Protein AF-L0AUZ6-F1 (afdb_monomer)

Structure (mmCIF, N/CA/C/O backbone):
data_AF-L0AUZ6-F1
#
_entry.id   AF-L0AUZ6-F1
#
loop_
_atom_site.group_PDB
_atom_site.id
_atom_site.type_symbol
_atom_site.label_atom_id
_atom_site.label_alt_id
_atom_site.label_comp_id
_atom_site.label_asym_id
_atom_site.label_entity_id
_atom_site.label_seq_id
_atom_site.pdbx_PDB_ins_code
_atom_site.Cartn_x
_atom_site.Cartn_y
_atom_site.Cartn_z
_atom_site.occupancy
_atom_site.B_iso_or_equiv
_atom_site.auth_seq_id
_atom_site.auth_comp_id
_atom_site.auth_asym_id
_atom_site.auth_atom_id
_atom_site.pdbx_PDB_model_num
ATOM 1 N N . MET A 1 1 ? -31.190 13.532 -18.604 1.00 46.19 1 MET A N 1
ATOM 2 C CA . MET A 1 1 ? -29.953 13.326 -17.826 1.00 46.19 1 MET A CA 1
ATOM 3 C C . MET A 1 1 ? -28.799 13.803 -18.695 1.00 46.19 1 MET A C 1
ATOM 5 O O . MET A 1 1 ? -28.678 13.284 -19.802 1.00 46.19 1 MET A O 1
ATOM 9 N N . PRO A 1 2 ? -28.061 14.855 -18.310 1.00 49.59 2 PRO A N 1
ATOM 10 C CA . PRO A 1 2 ? -26.958 15.376 -19.112 1.00 49.59 2 PRO A CA 1
ATOM 11 C C . PRO A 1 2 ? -25.905 14.284 -19.338 1.00 49.59 2 PRO A C 1
ATOM 13 O O . PRO A 1 2 ? -25.498 13.609 -18.396 1.00 49.59 2 PRO A O 1
ATOM 16 N N . LEU A 1 3 ? -25.447 14.114 -20.580 1.00 41.47 3 LEU A N 1
ATOM 17 C CA . LEU A 1 3 ? -24.381 13.165 -20.944 1.00 41.47 3 LEU A CA 1
ATOM 18 C C . LEU A 1 3 ? -23.088 13.377 -20.136 1.00 41.47 3 LEU A C 1
ATOM 20 O O . LEU A 1 3 ? -22.303 12.447 -19.981 1.00 41.47 3 LEU A O 1
ATOM 24 N N . ASP A 1 4 ? -22.887 14.577 -19.595 1.00 50.59 4 ASP A N 1
ATOM 25 C CA . ASP A 1 4 ? -21.736 14.920 -18.762 1.00 50.59 4 ASP A CA 1
ATOM 26 C C . ASP A 1 4 ? -21.817 14.336 -17.340 1.00 50.59 4 ASP A C 1
ATOM 28 O O . ASP A 1 4 ? -20.781 14.095 -16.724 1.00 50.59 4 ASP A O 1
ATOM 32 N N . GLU A 1 5 ? -23.016 14.021 -16.834 1.00 41.66 5 GLU A N 1
ATOM 33 C CA . GLU A 1 5 ? -23.187 13.292 -15.565 1.00 41.66 5 GLU A CA 1
ATOM 34 C C . GLU A 1 5 ? -22.915 11.789 -15.725 1.00 41.66 5 GLU A C 1
ATOM 36 O O . GLU A 1 5 ? -22.382 11.171 -14.812 1.00 41.66 5 GLU A O 1
ATOM 41 N N . LEU A 1 6 ? -23.198 11.217 -16.903 1.00 40.34 6 LEU A N 1
ATOM 42 C CA . LEU A 1 6 ? -22.892 9.816 -17.241 1.00 40.34 6 LEU A CA 1
ATOM 43 C C . LEU A 1 6 ? -21.400 9.574 -17.534 1.00 40.34 6 LEU A C 1
ATOM 45 O O . LEU A 1 6 ? -20.929 8.446 -17.420 1.00 40.34 6 LEU A O 1
ATOM 49 N N . LYS A 1 7 ? -20.660 10.618 -17.938 1.00 40.38 7 LYS A N 1
ATOM 50 C CA . LYS A 1 7 ? -19.208 10.562 -18.202 1.00 40.38 7 LYS A CA 1
ATOM 51 C C . LYS A 1 7 ? -18.352 10.706 -16.952 1.00 40.38 7 LYS A C 1
ATOM 53 O O . LYS A 1 7 ? -17.181 10.330 -16.980 1.00 40.38 7 LYS A O 1
ATOM 58 N N . LYS A 1 8 ? -18.898 11.261 -15.869 1.00 36.69 8 LYS A N 1
ATOM 59 C CA . LYS A 1 8 ? -18.236 11.155 -14.573 1.00 36.69 8 LYS A CA 1
ATOM 60 C C . LYS A 1 8 ? -18.290 9.684 -14.193 1.00 36.69 8 LYS A C 1
ATOM 62 O O . LYS A 1 8 ? -19.377 9.136 -14.036 1.00 36.69 8 LYS A O 1
ATOM 67 N N . VAL A 1 9 ? -17.120 9.049 -14.075 1.00 35.44 9 VAL A N 1
ATOM 68 C CA . VAL A 1 9 ? -17.005 7.754 -13.394 1.00 35.44 9 VAL A CA 1
ATOM 69 C C . VAL A 1 9 ? -17.834 7.890 -12.119 1.00 35.44 9 VAL A C 1
ATOM 71 O O . VAL A 1 9 ? -17.637 8.887 -11.413 1.00 35.44 9 VAL A O 1
ATOM 74 N N . PRO A 1 10 ? -18.812 7.004 -11.862 1.00 37.72 10 PRO A N 1
ATOM 75 C CA . PRO A 1 10 ? -19.631 7.129 -10.674 1.00 37.72 10 PRO A CA 1
ATOM 76 C C . PRO A 1 10 ? -18.685 7.259 -9.483 1.00 37.72 10 PRO A C 1
ATOM 78 O O . PRO A 1 10 ? -17.883 6.363 -9.228 1.00 37.72 10 PRO A O 1
ATOM 81 N N . TYR A 1 11 ? -18.754 8.392 -8.781 1.00 38.06 11 TYR A N 1
ATOM 82 C CA . TYR A 1 11 ? -18.153 8.568 -7.461 1.00 38.06 11 TYR A CA 1
ATOM 83 C C . TYR A 1 11 ? -18.983 7.724 -6.481 1.00 38.06 11 TYR A C 1
ATOM 85 O O . TYR A 1 11 ? -19.717 8.217 -5.632 1.00 38.06 11 TYR A O 1
ATOM 93 N N . GLY A 1 12 ? -18.947 6.414 -6.684 1.00 40.16 12 GLY A N 1
ATOM 94 C CA . GLY A 1 12 ? -19.272 5.408 -5.701 1.00 40.16 12 GLY A CA 1
ATOM 95 C C . GLY A 1 12 ? -17.961 4.700 -5.432 1.00 40.16 12 GLY A C 1
ATOM 96 O O . GLY A 1 12 ? -17.348 4.182 -6.362 1.00 40.16 12 GLY A O 1
ATOM 97 N N . GLU A 1 13 ? -17.503 4.723 -4.183 1.00 49.09 13 GLU A N 1
ATOM 98 C CA . GLU A 1 13 ? -16.415 3.860 -3.725 1.00 49.09 13 GLU A CA 1
ATOM 99 C C . GLU A 1 13 ? -16.693 2.436 -4.271 1.00 49.09 13 GLU A C 1
ATOM 101 O O . GLU A 1 13 ? -17.697 1.808 -3.932 1.00 49.09 13 GLU A O 1
ATOM 106 N N . LEU A 1 14 ? -15.869 1.944 -5.206 1.00 51.56 14 LEU A N 1
ATOM 107 C CA . LEU A 1 14 ? -15.940 0.559 -5.671 1.00 51.56 14 LEU A CA 1
ATOM 108 C C . LEU A 1 14 ? -15.477 -0.317 -4.506 1.00 51.56 14 LEU A C 1
ATOM 110 O O . LEU A 1 14 ? -14.291 -0.585 -4.338 1.00 51.56 14 LEU A O 1
ATOM 114 N N . TYR A 1 15 ? -16.426 -0.740 -3.676 1.00 59.97 15 TYR A N 1
ATOM 115 C CA . TYR A 1 15 ? -16.182 -1.545 -2.476 1.00 59.97 15 TYR A CA 1
ATOM 116 C C . TYR A 1 15 ? -15.802 -3.006 -2.771 1.00 59.97 15 TYR A C 1
ATOM 118 O O . TYR A 1 15 ? -15.496 -3.766 -1.857 1.00 59.97 15 TYR A O 1
ATOM 126 N N . ASN A 1 16 ? -15.808 -3.414 -4.043 1.00 70.75 16 ASN A N 1
ATOM 127 C CA . ASN A 1 16 ? -15.222 -4.673 -4.499 1.00 70.75 16 ASN A CA 1
ATOM 128 C C . ASN A 1 16 ? -13.811 -4.419 -5.045 1.00 70.75 16 ASN A C 1
ATOM 130 O O . ASN A 1 16 ? -13.563 -4.520 -6.246 1.00 70.75 16 ASN A O 1
ATOM 134 N N . ASN A 1 17 ? -12.906 -4.026 -4.153 1.00 82.25 17 ASN A N 1
ATOM 135 C CA . ASN A 1 17 ? -11.497 -3.811 -4.462 1.00 82.25 17 ASN A CA 1
ATOM 136 C C . ASN A 1 17 ? -10.613 -4.815 -3.703 1.00 82.25 17 ASN A C 1
ATOM 138 O O . ASN A 1 17 ? -11.076 -5.614 -2.877 1.00 82.25 17 ASN A O 1
ATOM 142 N N . LYS A 1 18 ? -9.318 -4.797 -4.019 1.00 87.56 18 LYS A N 1
ATOM 143 C CA . LYS A 1 18 ? -8.324 -5.697 -3.430 1.00 87.56 18 LYS A CA 1
ATOM 144 C C . LYS A 1 18 ? -8.247 -5.523 -1.911 1.00 87.56 18 LYS A C 1
ATOM 146 O O . LYS A 1 18 ? -8.109 -6.513 -1.195 1.00 87.56 18 LYS A O 1
ATOM 151 N N . GLU A 1 19 ? -8.381 -4.300 -1.419 1.00 90.88 19 GLU A N 1
ATOM 152 C CA . GLU A 1 19 ? -8.271 -3.925 -0.011 1.00 90.88 19 GLU A CA 1
ATOM 153 C C . GLU A 1 19 ? -9.470 -4.451 0.788 1.00 90.88 19 GLU A C 1
ATOM 155 O O . GLU A 1 19 ? -9.300 -5.018 1.867 1.00 90.88 19 GLU A O 1
ATOM 160 N N . SER A 1 20 ? -10.682 -4.345 0.246 1.00 91.75 20 SER A N 1
ATOM 161 C CA . SER A 1 20 ? -11.901 -4.891 0.845 1.00 91.75 20 SER A CA 1
ATOM 162 C C . SER A 1 20 ? -11.878 -6.421 0.857 1.00 91.75 20 SER A C 1
ATOM 164 O O . SER A 1 20 ? -12.250 -7.033 1.859 1.00 91.75 20 SER A O 1
ATOM 166 N N . LYS A 1 21 ? -11.359 -7.058 -0.203 1.00 91.31 21 LYS A N 1
ATOM 167 C CA . LYS A 1 21 ? -11.143 -8.514 -0.222 1.00 91.31 21 LYS A CA 1
ATOM 168 C C . LYS A 1 21 ? -10.153 -8.948 0.862 1.00 91.31 21 LYS A C 1
ATOM 170 O O . LYS A 1 21 ? -10.429 -9.890 1.597 1.00 91.31 21 LYS A O 1
ATOM 175 N N . GLN A 1 22 ? -9.029 -8.244 0.995 1.00 92.50 22 GLN A N 1
ATOM 176 C CA . GLN A 1 22 ? -8.033 -8.522 2.034 1.00 92.50 22 GLN A CA 1
ATOM 177 C C . GLN A 1 22 ? -8.595 -8.346 3.448 1.00 92.50 22 GLN A C 1
ATOM 179 O O . GLN A 1 22 ? -8.310 -9.174 4.307 1.00 92.50 22 GLN A O 1
ATOM 184 N N . LEU A 1 23 ? -9.402 -7.305 3.676 1.00 94.69 23 LEU A N 1
ATOM 185 C CA . LEU A 1 23 ? -10.089 -7.077 4.948 1.00 94.69 23 LEU A CA 1
ATOM 186 C C . LEU A 1 23 ? -10.970 -8.279 5.322 1.00 94.69 23 LEU A C 1
ATOM 188 O O . LEU A 1 23 ? -10.870 -8.804 6.427 1.00 94.69 23 LEU A O 1
ATOM 192 N N . VAL A 1 24 ? -11.809 -8.736 4.390 1.00 95.06 24 VAL A N 1
ATOM 193 C CA . VAL A 1 24 ? -12.710 -9.880 4.599 1.00 95.06 24 VAL A CA 1
ATOM 194 C C . VAL A 1 24 ? -11.934 -11.174 4.843 1.00 95.06 24 VAL A C 1
ATOM 196 O O . VAL A 1 24 ? -12.276 -11.931 5.751 1.00 95.06 24 VAL A O 1
ATOM 199 N N . GLU A 1 25 ? -10.891 -11.435 4.051 1.00 93.75 25 GLU A N 1
ATOM 200 C CA . GLU A 1 25 ? -10.019 -12.601 4.231 1.00 93.75 25 GLU A CA 1
ATOM 201 C C . GLU A 1 25 ? -9.366 -12.596 5.616 1.00 93.75 25 GLU A C 1
ATOM 203 O O . GLU A 1 25 ? -9.347 -13.627 6.288 1.00 93.75 25 GLU A O 1
ATOM 208 N N . TRP A 1 26 ? -8.883 -11.434 6.067 1.00 94.06 26 TRP A N 1
ATOM 209 C CA . TRP A 1 26 ? -8.291 -11.302 7.391 1.00 94.06 26 TRP A CA 1
ATOM 210 C C . TRP A 1 26 ? -9.326 -11.541 8.495 1.00 94.06 26 TRP A C 1
ATOM 212 O O . TRP A 1 26 ? -9.059 -12.329 9.399 1.00 94.06 26 TRP A O 1
ATOM 222 N N . ILE A 1 27 ? -10.521 -10.941 8.403 1.00 96.06 27 ILE A N 1
ATOM 223 C CA . ILE A 1 27 ? -11.597 -11.130 9.394 1.00 96.06 27 ILE A CA 1
ATOM 224 C C . ILE A 1 27 ? -11.970 -12.611 9.513 1.00 96.06 27 ILE A C 1
ATOM 226 O O . ILE A 1 27 ? -11.953 -13.151 10.614 1.00 96.06 27 ILE A O 1
ATOM 230 N N . ASN A 1 28 ? -12.240 -13.284 8.392 1.00 94.62 28 ASN A N 1
ATOM 231 C CA . ASN A 1 28 ? -12.635 -14.696 8.394 1.00 94.62 28 ASN A CA 1
ATOM 232 C C . ASN A 1 28 ? -11.529 -15.634 8.913 1.00 94.62 28 ASN A C 1
ATOM 234 O O . ASN A 1 28 ? -11.838 -16.725 9.387 1.00 94.62 28 ASN A O 1
ATOM 238 N N . GLY A 1 29 ? -10.258 -15.234 8.800 1.00 93.19 29 GLY A N 1
ATOM 239 C CA . GLY A 1 29 ? -9.118 -16.015 9.281 1.00 93.19 29 GLY A CA 1
ATOM 240 C C . GLY A 1 29 ? -8.721 -15.753 10.737 1.00 93.19 29 GLY A C 1
ATOM 241 O O . GLY A 1 29 ? -8.072 -16.608 11.332 1.00 93.19 29 GLY A O 1
ATOM 242 N N . ASN A 1 30 ? -9.080 -14.596 11.307 1.00 94.06 30 ASN A N 1
ATOM 243 C CA . ASN A 1 30 ? -8.544 -14.139 12.599 1.00 94.06 30 ASN A CA 1
ATOM 244 C C . ASN A 1 30 ? -9.609 -13.855 13.665 1.00 94.06 30 ASN A C 1
ATOM 246 O O . ASN A 1 30 ? -9.272 -13.827 14.848 1.00 94.06 30 ASN A O 1
ATOM 250 N N . LEU A 1 31 ? -10.866 -13.626 13.275 1.00 95.06 31 LEU A N 1
ATOM 251 C CA . LEU A 1 31 ? -11.964 -13.345 14.199 1.00 95.06 31 LEU A CA 1
ATOM 252 C C . LEU A 1 31 ? -12.908 -14.543 14.309 1.00 95.06 31 LEU A C 1
ATOM 254 O O . LEU A 1 31 ? -13.138 -15.282 13.349 1.00 95.06 31 LEU A O 1
ATOM 258 N N . ASN A 1 32 ? -13.496 -14.720 15.490 1.00 94.38 32 ASN A N 1
ATOM 259 C CA . ASN A 1 32 ? -14.510 -15.744 15.699 1.00 94.38 32 ASN A CA 1
ATOM 260 C C . ASN A 1 32 ? -15.824 -15.335 15.025 1.00 94.38 32 ASN A C 1
ATOM 262 O O . ASN A 1 32 ? -16.172 -14.154 14.926 1.00 94.38 32 ASN A O 1
ATOM 266 N N . GLN A 1 33 ? -16.607 -16.332 14.611 1.00 90.94 33 GLN A N 1
ATOM 267 C CA . GLN A 1 33 ? -17.958 -16.083 14.107 1.00 90.94 33 GLN A CA 1
ATOM 268 C C . GLN A 1 33 ? -18.801 -15.388 15.187 1.00 90.94 33 GLN A C 1
ATOM 270 O O . GLN A 1 33 ? -18.655 -15.661 16.378 1.00 90.94 33 GLN A O 1
ATOM 275 N N . ASN A 1 34 ? -19.708 -14.504 14.769 1.00 91.56 34 ASN A N 1
ATOM 276 C CA . ASN A 1 34 ? -20.585 -13.708 15.635 1.00 91.56 34 ASN A CA 1
ATOM 277 C C . ASN A 1 34 ? -19.907 -12.662 16.544 1.00 91.56 34 ASN A C 1
ATOM 279 O O . ASN A 1 34 ? -20.623 -11.978 17.289 1.00 91.56 34 ASN A O 1
ATOM 283 N N . GLU A 1 35 ? -18.584 -12.463 16.482 1.00 94.69 35 GLU A N 1
ATOM 284 C CA . GLU A 1 35 ? -17.968 -11.291 17.118 1.00 94.69 35 GLU A CA 1
ATOM 285 C C . GLU A 1 35 ? -18.546 -10.008 16.504 1.00 94.69 35 GLU A C 1
ATOM 287 O O . GLU A 1 35 ? -18.789 -9.940 15.295 1.00 94.69 35 GLU A O 1
ATOM 292 N N . ALA A 1 36 ? -18.832 -9.019 17.357 1.00 95.50 36 ALA A N 1
ATOM 293 C CA . ALA A 1 36 ? -19.353 -7.730 16.922 1.00 95.50 36 ALA A CA 1
ATOM 294 C C . ALA A 1 36 ? -18.220 -6.852 16.387 1.00 95.50 36 ALA A C 1
ATOM 296 O O . ALA A 1 36 ? -17.158 -6.767 17.006 1.00 95.50 36 ALA A O 1
ATOM 297 N N . ILE A 1 37 ? -18.481 -6.197 15.258 1.00 96.81 37 ILE A N 1
ATOM 298 C CA . ILE A 1 37 ? -17.562 -5.287 14.587 1.00 96.81 37 ILE A CA 1
ATOM 299 C C . ILE A 1 37 ? -18.261 -3.945 14.366 1.00 96.81 37 ILE A C 1
ATOM 301 O O . ILE A 1 37 ? -19.351 -3.871 13.785 1.00 96.81 37 ILE A O 1
ATOM 305 N N . LEU A 1 38 ? -17.616 -2.877 14.822 1.00 96.50 38 LEU A N 1
ATOM 306 C CA . LEU A 1 38 ? -18.019 -1.499 14.577 1.00 96.50 38 LEU A CA 1
ATOM 307 C C . LEU A 1 38 ? -17.277 -0.952 13.347 1.00 96.50 38 LEU A C 1
ATOM 309 O O . LEU A 1 38 ? -16.054 -1.016 13.287 1.00 96.50 38 LEU A O 1
ATOM 313 N N . SER A 1 39 ? -17.997 -0.415 12.360 1.00 95.12 39 SER A N 1
ATOM 314 C CA . SER A 1 39 ? -17.404 0.260 11.196 1.00 95.12 39 SER A CA 1
ATOM 315 C C . SER A 1 39 ? -18.414 1.175 10.504 1.00 95.12 39 SER A C 1
ATOM 317 O O . SER A 1 39 ? -19.586 1.189 10.879 1.00 95.12 39 SER A O 1
ATOM 319 N N . ASP A 1 40 ? -17.994 1.931 9.487 1.00 91.81 40 ASP A N 1
ATOM 320 C CA . ASP A 1 40 ? -18.909 2.785 8.721 1.00 91.81 40 ASP A CA 1
ATOM 321 C C . ASP A 1 40 ? -19.908 1.951 7.916 1.00 91.81 40 ASP A C 1
ATOM 323 O O . ASP A 1 40 ? -19.777 0.732 7.789 1.00 91.81 40 ASP A O 1
ATOM 327 N N . MET A 1 41 ? -20.970 2.585 7.417 1.00 88.00 41 MET A N 1
ATOM 328 C CA . MET A 1 41 ? -22.048 1.848 6.749 1.00 88.00 41 MET A CA 1
ATOM 329 C C . MET A 1 41 ? -21.566 1.040 5.536 1.00 88.00 41 MET A C 1
ATOM 331 O O . MET A 1 41 ? -21.966 -0.124 5.413 1.00 88.00 41 MET A O 1
ATOM 335 N N . PRO A 1 42 ? -20.710 1.582 4.651 1.00 89.31 42 PRO A N 1
ATOM 336 C CA . PRO A 1 42 ? -20.244 0.814 3.512 1.00 89.31 42 PRO A CA 1
ATOM 337 C C . PRO A 1 42 ? -19.352 -0.363 3.902 1.00 89.31 42 PRO A C 1
ATOM 339 O O . PRO A 1 42 ? -19.599 -1.482 3.453 1.00 89.31 42 PRO A O 1
ATOM 342 N N . THR A 1 43 ? -18.391 -0.165 4.808 1.00 92.19 43 THR A N 1
ATOM 343 C CA . THR A 1 43 ? -17.533 -1.263 5.279 1.00 92.19 43 THR A CA 1
ATOM 344 C C . THR A 1 43 ? -18.347 -2.307 6.037 1.00 92.19 43 THR A C 1
ATOM 346 O O . THR A 1 43 ? -18.176 -3.504 5.816 1.00 92.19 43 THR A O 1
ATOM 349 N N . SER A 1 44 ? -19.314 -1.880 6.854 1.00 92.62 44 SER A N 1
ATOM 350 C CA . SER A 1 44 ? -20.260 -2.784 7.520 1.00 92.62 44 SER A CA 1
ATOM 351 C C . SER A 1 44 ? -21.080 -3.594 6.515 1.00 92.62 44 SER A C 1
ATOM 353 O O . SER A 1 44 ? -21.345 -4.770 6.748 1.00 92.62 44 SER A O 1
ATOM 355 N N . SER A 1 45 ? -21.445 -3.015 5.369 1.00 89.38 45 SER A N 1
ATOM 356 C CA . SER A 1 45 ? -22.153 -3.743 4.308 1.00 89.38 45 SER A CA 1
ATOM 357 C C . SER A 1 45 ? -21.273 -4.829 3.685 1.00 89.38 45 SER A C 1
ATOM 359 O O . SER A 1 45 ? -21.732 -5.957 3.522 1.00 89.38 45 SER A O 1
ATOM 361 N N . ILE A 1 46 ? -19.995 -4.537 3.421 1.00 90.81 46 ILE A N 1
ATOM 362 C CA . ILE A 1 46 ? -19.018 -5.528 2.931 1.00 90.81 46 ILE A CA 1
ATOM 363 C C . ILE A 1 46 ? -18.863 -6.672 3.938 1.00 90.81 46 ILE A C 1
ATOM 365 O O . ILE A 1 46 ? -18.995 -7.841 3.577 1.00 90.81 46 ILE A O 1
ATOM 369 N N . ILE A 1 47 ? -18.626 -6.332 5.210 1.00 92.88 47 ILE A N 1
ATOM 370 C CA . ILE A 1 47 ? -18.437 -7.303 6.293 1.00 92.88 47 ILE A CA 1
ATOM 371 C C . ILE A 1 47 ? -19.680 -8.182 6.431 1.00 92.88 47 ILE A C 1
ATOM 373 O O . ILE A 1 47 ? -19.563 -9.405 6.479 1.00 92.88 47 ILE A O 1
ATOM 377 N N . ARG A 1 48 ? -20.877 -7.585 6.431 1.00 90.94 48 ARG A N 1
ATOM 378 C CA . ARG A 1 48 ? -22.140 -8.322 6.541 1.00 90.94 48 ARG A CA 1
ATOM 379 C C . ARG A 1 48 ? -22.372 -9.268 5.363 1.00 90.94 48 ARG A C 1
ATOM 381 O O . ARG A 1 48 ? -22.913 -10.349 5.563 1.00 90.94 48 ARG A O 1
ATOM 388 N N . CYS A 1 49 ? -21.994 -8.869 4.151 1.00 89.88 49 CYS A N 1
ATOM 389 C CA . CYS A 1 49 ? -22.174 -9.694 2.958 1.00 89.88 49 CYS A CA 1
ATOM 390 C C . CYS A 1 49 ? -21.183 -10.865 2.878 1.00 89.88 49 CYS A C 1
ATOM 392 O O . CYS A 1 49 ? -21.507 -11.880 2.267 1.00 89.88 49 CYS A O 1
ATOM 394 N N . ALA A 1 50 ? -19.986 -10.731 3.457 1.00 91.44 50 ALA A N 1
ATOM 395 C CA . ALA A 1 50 ? -18.876 -11.654 3.204 1.00 91.44 50 ALA A CA 1
ATOM 396 C C . ALA A 1 50 ? -18.330 -12.383 4.449 1.00 91.44 50 ALA A C 1
ATOM 398 O O . ALA A 1 50 ? -17.402 -13.189 4.338 1.00 91.44 50 ALA A O 1
ATOM 399 N N . THR A 1 51 ? -18.889 -12.118 5.631 1.00 93.06 51 THR A N 1
ATOM 400 C CA . THR A 1 51 ? -18.477 -12.732 6.903 1.00 93.06 51 THR A CA 1
ATOM 401 C C . THR A 1 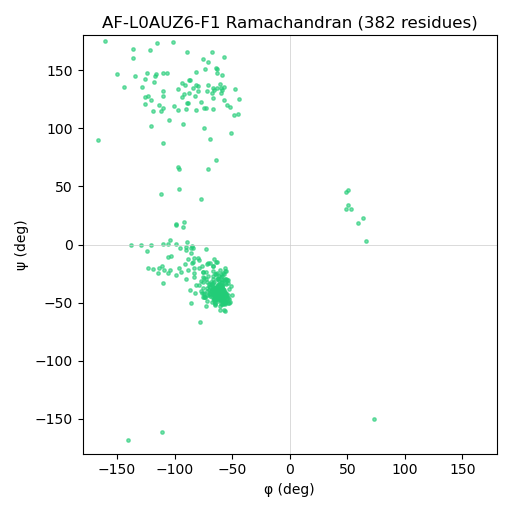51 ? -19.699 -13.157 7.723 1.00 93.06 51 THR A C 1
ATOM 403 O O . THR A 1 51 ? -20.831 -12.771 7.432 1.00 93.06 51 THR A O 1
ATOM 406 N N . ARG A 1 52 ? -19.474 -13.942 8.783 1.00 93.31 52 ARG A N 1
ATOM 407 C CA . ARG A 1 52 ? -20.506 -14.284 9.784 1.00 93.31 52 ARG A CA 1
ATOM 408 C C . ARG A 1 52 ? -20.409 -13.418 11.045 1.00 93.31 52 ARG A C 1
ATOM 410 O O . ARG A 1 52 ? -20.906 -13.796 12.105 1.00 93.31 52 ARG A O 1
ATOM 417 N N . ASN A 1 53 ? -19.714 -12.290 10.967 1.00 94.69 53 ASN A N 1
ATOM 418 C CA . ASN A 1 53 ? -19.561 -11.372 12.086 1.00 94.69 53 ASN A CA 1
ATOM 419 C C . ASN A 1 53 ? -20.789 -10.471 12.209 1.00 94.69 53 ASN A C 1
ATOM 421 O O . ASN A 1 53 ? -21.450 -10.134 11.224 1.00 94.69 53 ASN A O 1
ATOM 425 N N . ARG A 1 54 ? -21.112 -10.077 13.443 1.00 93.75 54 ARG A N 1
ATOM 426 C CA . ARG A 1 54 ? -22.213 -9.142 13.688 1.00 93.75 54 ARG A CA 1
ATOM 427 C C . ARG A 1 54 ? -21.714 -7.730 13.410 1.00 93.75 54 ARG A C 1
ATOM 429 O O . ARG A 1 54 ? -20.677 -7.339 13.930 1.00 93.75 54 ARG A O 1
ATOM 436 N N . VAL A 1 55 ? -22.461 -6.943 12.647 1.00 93.00 55 VAL A N 1
ATOM 437 C CA . VAL A 1 55 ? -22.140 -5.526 12.425 1.00 93.00 55 VAL A CA 1
ATOM 438 C C . VAL A 1 55 ? -22.942 -4.649 13.381 1.00 93.00 55 VAL A C 1
ATOM 440 O O . VAL A 1 55 ? -24.138 -4.863 13.574 1.00 93.00 55 VAL A O 1
ATOM 443 N N . VAL A 1 56 ? -22.282 -3.681 14.022 1.00 91.75 56 VAL A N 1
ATOM 444 C CA . VAL A 1 56 ? -22.939 -2.772 14.980 1.00 91.75 56 VAL A CA 1
ATOM 445 C C . VAL A 1 56 ? -23.793 -1.733 14.254 1.00 91.75 56 VAL A C 1
ATOM 447 O O . VAL A 1 56 ? -24.934 -1.467 14.658 1.00 91.75 56 VAL A O 1
ATOM 450 N N . ILE A 1 57 ? -23.231 -1.142 13.197 1.00 88.50 57 ILE A N 1
ATOM 451 C CA . ILE A 1 57 ? -23.892 -0.152 12.349 1.00 88.50 57 ILE A CA 1
ATOM 452 C C . ILE A 1 57 ? -24.593 -0.886 11.210 1.00 88.50 57 ILE A C 1
ATOM 454 O O . ILE A 1 57 ? -23.963 -1.528 10.371 1.00 88.50 57 ILE A O 1
ATOM 458 N N . ASN A 1 58 ? -25.919 -0.767 11.185 1.00 77.38 58 ASN A N 1
ATOM 459 C CA . ASN A 1 58 ? -26.734 -1.244 10.078 1.00 77.38 58 ASN A CA 1
ATOM 460 C C . ASN A 1 58 ? -26.835 -0.144 9.010 1.00 77.38 58 ASN A C 1
ATOM 462 O O . ASN A 1 58 ? -26.999 1.022 9.369 1.00 77.38 58 ASN A O 1
ATOM 466 N N . PRO A 1 59 ? -26.806 -0.484 7.712 1.00 64.06 59 PRO A N 1
ATOM 467 C CA . PRO A 1 59 ? -26.865 0.485 6.615 1.00 64.06 59 PRO A CA 1
ATOM 468 C C . PRO A 1 59 ? -28.285 1.043 6.364 1.00 64.06 59 PRO A C 1
ATOM 470 O O . PRO A 1 59 ? -28.693 1.213 5.220 1.00 64.06 59 PRO A O 1
ATOM 473 N N . GLN A 1 60 ? -29.067 1.303 7.416 1.00 67.31 60 GLN A N 1
ATOM 474 C CA . GLN A 1 60 ? -30.412 1.882 7.318 1.00 67.31 60 GLN A CA 1
ATOM 475 C C . GLN A 1 60 ? -30.417 3.298 7.902 1.00 67.31 60 GLN A C 1
ATOM 477 O O . GLN A 1 60 ? -30.193 3.488 9.094 1.00 67.31 60 GLN A O 1
ATOM 482 N N . TYR A 1 61 ? -30.667 4.292 7.046 1.00 62.16 61 TYR A N 1
ATOM 483 C CA . TYR A 1 61 ? -30.614 5.718 7.392 1.00 62.16 61 TYR A CA 1
ATOM 484 C C . TYR A 1 61 ? -31.890 6.257 8.056 1.00 62.16 61 TYR A C 1
ATOM 486 O O . TYR A 1 61 ? -31.887 7.390 8.533 1.00 62.16 61 TYR A O 1
ATOM 494 N N . GLU A 1 62 ? -32.994 5.516 8.058 1.00 63.66 62 GLU A N 1
ATOM 495 C CA . GLU A 1 62 ? -34.323 6.077 8.354 1.00 63.66 62 GLU A CA 1
ATOM 496 C C . GLU A 1 62 ? -34.630 6.182 9.855 1.00 63.66 62 GLU A C 1
ATOM 498 O O . GLU A 1 62 ? -35.378 7.067 10.261 1.00 63.66 62 GLU A O 1
ATOM 503 N N . ASP A 1 63 ? -33.992 5.363 10.691 1.00 75.94 63 ASP A N 1
ATOM 504 C CA . ASP A 1 63 ? -34.237 5.321 12.135 1.00 75.94 63 ASP A CA 1
ATOM 505 C C . ASP A 1 63 ? -33.294 6.259 12.918 1.00 75.94 63 ASP A C 1
ATOM 507 O O . ASP A 1 63 ? -32.070 6.236 12.748 1.00 75.94 63 ASP A O 1
ATOM 511 N N . TYR A 1 64 ? -33.867 7.094 13.791 1.00 73.50 64 TYR A N 1
ATOM 512 C CA . TYR A 1 64 ? -33.129 8.081 14.584 1.00 73.50 64 TYR A CA 1
ATOM 513 C C . TYR A 1 64 ? -32.152 7.452 15.588 1.00 73.50 64 TYR A C 1
ATOM 515 O O . TYR A 1 64 ? -31.023 7.929 15.731 1.00 73.50 64 TYR A O 1
ATOM 523 N N . ASP A 1 65 ? -32.548 6.377 16.267 1.00 74.25 65 ASP A N 1
ATOM 524 C CA . ASP A 1 65 ? -31.702 5.706 17.252 1.00 74.25 65 ASP A CA 1
ATOM 525 C C . ASP A 1 65 ? -30.564 4.939 16.574 1.00 74.25 65 ASP A C 1
ATOM 527 O O . ASP A 1 65 ? -29.442 4.903 17.089 1.00 74.25 65 ASP A O 1
ATOM 531 N N . ILE A 1 66 ? -30.790 4.412 15.368 1.00 76.19 66 ILE A N 1
ATOM 532 C CA . ILE A 1 66 ? -29.728 3.796 14.560 1.00 76.19 66 ILE A CA 1
ATOM 533 C C . ILE A 1 66 ? -28.687 4.842 14.126 1.00 76.19 66 ILE A C 1
ATOM 535 O O . ILE A 1 66 ? -27.487 4.549 14.154 1.00 76.19 66 ILE A O 1
ATOM 539 N N . ARG A 1 67 ? -29.096 6.086 13.821 1.00 80.00 67 ARG A N 1
ATOM 540 C CA . ARG A 1 67 ? -28.161 7.177 13.464 1.00 80.00 67 ARG A CA 1
ATOM 541 C C . ARG A 1 67 ? -27.186 7.531 14.586 1.00 80.00 67 ARG A C 1
ATOM 543 O O . ARG A 1 67 ? -26.070 7.956 14.282 1.00 80.00 67 ARG A O 1
ATOM 550 N N . LYS A 1 68 ? -27.553 7.335 15.861 1.00 84.94 68 LYS A N 1
ATOM 551 C CA . LYS A 1 68 ? -26.647 7.585 17.001 1.00 84.94 68 LYS A CA 1
ATOM 552 C C . LYS A 1 68 ? -25.372 6.750 16.906 1.00 84.94 68 LYS A C 1
ATOM 554 O O . LYS A 1 68 ? -24.296 7.257 17.202 1.00 84.94 68 LYS A O 1
ATOM 559 N N . LYS A 1 69 ? -25.465 5.516 16.400 1.00 88.00 69 LYS A N 1
ATOM 560 C CA . LYS A 1 69 ? -24.305 4.634 16.195 1.00 88.00 69 LYS A CA 1
ATOM 561 C C . LYS A 1 69 ? -23.334 5.205 15.167 1.00 88.00 69 LYS A C 1
ATOM 563 O O . LYS A 1 69 ? -22.127 5.199 15.380 1.00 88.00 69 LYS A O 1
ATOM 568 N N . THR A 1 70 ? -23.862 5.724 14.060 1.00 87.25 70 THR A N 1
ATOM 569 C CA . THR A 1 70 ? -23.056 6.371 13.017 1.00 87.25 70 THR A CA 1
ATOM 570 C C . THR A 1 70 ? -22.415 7.656 13.529 1.00 87.25 70 THR A C 1
ATOM 572 O O . THR A 1 70 ? -21.229 7.867 13.302 1.00 87.25 70 THR A O 1
ATOM 575 N N . ARG A 1 71 ? -23.166 8.484 14.267 1.00 87.12 71 ARG A N 1
ATOM 576 C CA . ARG A 1 71 ? -22.625 9.685 14.924 1.00 87.12 71 ARG A CA 1
ATOM 577 C C . ARG A 1 71 ? -21.509 9.339 15.909 1.00 87.12 71 ARG A C 1
ATOM 579 O O . ARG A 1 71 ? -20.476 9.994 15.900 1.00 87.12 71 ARG A O 1
ATOM 586 N N . PHE A 1 72 ? -21.686 8.282 16.697 1.00 90.94 72 PHE A N 1
ATOM 587 C CA . PHE A 1 72 ? -20.643 7.768 17.578 1.00 90.94 72 PHE A CA 1
ATOM 588 C C . PHE A 1 72 ? -19.396 7.343 16.793 1.00 90.94 72 PHE A C 1
ATOM 590 O O . PHE A 1 72 ? -18.298 7.747 17.133 1.00 90.94 72 PHE A O 1
ATOM 597 N N . LEU A 1 73 ? -19.539 6.596 15.694 1.00 91.44 73 LEU A N 1
ATOM 598 C CA . LEU A 1 73 ? -18.386 6.224 14.868 1.00 91.44 73 LEU A CA 1
ATOM 599 C C . LEU A 1 73 ? -17.647 7.448 14.305 1.00 91.44 73 LEU A C 1
ATOM 601 O O . LEU A 1 73 ? -16.423 7.435 14.210 1.00 91.44 73 LEU A O 1
ATOM 605 N N . TYR A 1 74 ? -18.366 8.506 13.927 1.00 89.44 74 TYR A N 1
ATOM 606 C CA . TYR A 1 74 ? -17.754 9.709 13.361 1.00 89.44 74 TYR A CA 1
ATOM 607 C C . TYR A 1 74 ? -16.816 10.430 14.329 1.00 89.44 74 TYR A C 1
ATOM 609 O O . TYR A 1 74 ? -15.965 11.188 13.863 1.00 89.44 74 TYR A O 1
ATOM 617 N N . THR A 1 75 ? -16.860 10.125 15.630 1.00 91.06 75 THR A N 1
ATOM 618 C CA . THR A 1 75 ? -15.852 10.631 16.568 1.00 91.06 75 THR A CA 1
ATOM 619 C C . THR A 1 75 ? -14.445 10.102 16.273 1.00 91.06 75 THR A C 1
ATOM 621 O O . THR A 1 75 ? -13.458 10.680 16.706 1.00 91.06 75 THR A O 1
ATOM 624 N N . LEU A 1 76 ? -14.290 9.050 15.460 1.00 91.31 76 LEU A N 1
ATOM 625 C CA . LEU A 1 76 ? -12.977 8.649 14.936 1.00 91.31 76 LEU A CA 1
ATOM 626 C C . LEU A 1 76 ? -12.268 9.783 14.176 1.00 91.31 76 LEU A C 1
ATOM 628 O O . LEU A 1 76 ? -11.037 9.821 14.149 1.00 91.31 76 LEU A O 1
ATOM 632 N N . GLY A 1 77 ? -13.038 10.685 13.559 1.00 88.31 77 GLY A N 1
ATOM 633 C CA . GLY A 1 77 ? -12.534 11.845 12.828 1.00 88.31 77 GLY A CA 1
ATOM 634 C C . GLY A 1 77 ? -12.353 13.111 13.669 1.00 88.31 77 GLY A C 1
ATOM 635 O O . GLY A 1 77 ? -11.866 14.105 13.133 1.00 88.31 77 GLY A O 1
ATOM 636 N N . ASP A 1 78 ? -12.737 13.104 14.948 1.00 87.12 78 ASP A N 1
ATOM 637 C CA . ASP A 1 78 ? -12.629 14.256 15.852 1.00 87.12 78 ASP A CA 1
ATOM 638 C C . ASP A 1 78 ? -11.569 14.036 16.948 1.00 87.12 78 ASP A C 1
ATOM 640 O O . ASP A 1 78 ? -10.683 13.205 16.783 1.00 87.12 78 ASP A O 1
ATOM 644 N N . TYR A 1 79 ? -11.604 14.803 18.043 1.00 86.38 79 TYR A N 1
ATOM 645 C CA . TYR A 1 79 ? -10.622 14.749 19.136 1.00 86.38 79 TYR A CA 1
ATOM 646 C C . TYR A 1 79 ? -11.069 13.917 20.354 1.00 86.38 79 TYR A C 1
ATOM 648 O O . TYR A 1 79 ? -10.489 14.046 21.441 1.00 86.38 79 TYR A O 1
ATOM 656 N N . ALA A 1 80 ? -12.086 13.064 20.204 1.00 87.62 80 ALA A N 1
ATOM 657 C CA . ALA A 1 80 ? -12.630 12.223 21.264 1.00 87.62 80 ALA A CA 1
ATOM 658 C C . ALA A 1 80 ? -11.568 11.317 21.890 1.00 87.62 80 ALA A C 1
ATOM 660 O O . ALA A 1 80 ? -10.752 10.710 21.201 1.00 87.62 80 ALA A O 1
ATOM 661 N N . ASP A 1 81 ? -11.584 11.246 23.217 1.00 86.69 81 ASP A N 1
ATOM 662 C CA . ASP A 1 81 ? -10.670 10.435 24.019 1.00 86.69 81 ASP A CA 1
ATOM 663 C C . ASP A 1 81 ? -10.795 8.941 23.669 1.00 86.69 81 ASP A C 1
ATOM 665 O O . ASP A 1 81 ? -11.904 8.422 23.518 1.00 86.69 81 ASP A O 1
ATOM 669 N N . ASP A 1 82 ? -9.659 8.259 23.500 1.00 88.88 82 ASP A N 1
ATOM 670 C CA . ASP A 1 82 ? -9.623 6.861 23.062 1.00 88.88 82 ASP A CA 1
ATOM 671 C C . ASP A 1 82 ? -10.177 5.920 24.136 1.00 88.88 82 ASP A C 1
ATOM 673 O O . ASP A 1 82 ? -10.955 5.020 23.816 1.00 88.88 82 ASP A O 1
ATOM 677 N N . LYS A 1 83 ? -9.866 6.168 25.415 1.00 89.31 83 LYS A N 1
ATOM 678 C CA . LYS A 1 83 ? -10.445 5.416 26.533 1.00 89.31 83 LYS A CA 1
ATOM 679 C C . LYS A 1 83 ? -11.969 5.542 26.547 1.00 89.31 83 LYS A C 1
ATOM 681 O O . LYS A 1 83 ? -12.639 4.511 26.559 1.00 89.31 83 LYS A O 1
ATOM 686 N N . TRP A 1 84 ? -12.505 6.764 26.489 1.00 90.25 84 TRP A N 1
ATOM 687 C CA . TRP A 1 84 ? -13.952 7.001 26.414 1.00 90.25 84 TRP A CA 1
ATOM 688 C C . TRP A 1 84 ? -14.583 6.274 25.221 1.00 90.25 84 TRP A C 1
ATOM 690 O O . TRP A 1 84 ? -15.569 5.559 25.389 1.00 90.25 84 TRP A O 1
ATOM 700 N N . PHE A 1 85 ? -13.993 6.398 24.029 1.00 92.88 85 PHE A N 1
ATOM 701 C CA . PHE A 1 85 ? -14.507 5.736 22.829 1.00 92.88 85 PHE A CA 1
ATOM 702 C C . PHE A 1 85 ? -14.554 4.211 23.004 1.00 92.88 85 PHE A C 1
ATOM 704 O O . PHE A 1 85 ? -15.555 3.571 22.685 1.00 92.88 85 PHE A O 1
ATOM 711 N N . GLY A 1 86 ? -13.497 3.613 23.554 1.00 93.31 86 GLY A N 1
ATOM 712 C CA . GLY A 1 86 ? -13.456 2.179 23.827 1.00 93.31 86 GLY A CA 1
ATOM 713 C C . GLY A 1 86 ? -14.462 1.721 24.885 1.00 93.31 86 GLY A C 1
ATOM 714 O O . GLY A 1 86 ? -15.136 0.707 24.689 1.00 93.31 86 GLY A O 1
ATOM 715 N N . GLU A 1 87 ? -14.616 2.481 25.973 1.00 92.81 87 GLU A N 1
ATOM 716 C CA . GLU A 1 87 ? -15.588 2.195 27.034 1.00 92.81 87 GLU A CA 1
ATOM 717 C C . GLU A 1 87 ? -17.024 2.238 26.502 1.00 92.81 87 GLU A C 1
ATOM 719 O O . GLU A 1 87 ? -17.774 1.282 26.698 1.00 92.81 87 GLU A O 1
ATOM 724 N N . GLU A 1 88 ? -17.394 3.284 25.762 1.00 92.12 88 GLU A N 1
ATOM 725 C CA . GLU A 1 88 ? -18.717 3.407 25.139 1.00 92.12 88 GLU A CA 1
ATOM 726 C C . GLU A 1 88 ? -18.965 2.287 24.121 1.00 92.12 88 GLU A C 1
ATOM 728 O O . GLU A 1 88 ? -20.027 1.651 24.127 1.00 92.12 88 GLU A O 1
ATOM 733 N N . MET A 1 89 ? -17.963 1.978 23.286 1.00 94.06 89 MET A N 1
ATOM 734 C CA . MET A 1 89 ? -18.040 0.887 22.314 1.00 94.06 89 MET A CA 1
ATOM 735 C C . MET A 1 89 ? -18.337 -0.455 22.993 1.00 94.06 89 MET A C 1
ATOM 737 O O . MET A 1 89 ? -19.210 -1.214 22.549 1.00 94.06 89 MET A O 1
ATOM 741 N N . TYR A 1 90 ? -17.641 -0.740 24.090 1.00 94.38 90 TYR A N 1
ATOM 742 C CA . TYR A 1 90 ? -17.802 -1.981 24.831 1.00 94.38 90 TYR A CA 1
ATOM 743 C C . TYR A 1 90 ? -19.109 -2.017 25.631 1.00 94.38 90 TYR A C 1
ATOM 745 O O . TYR A 1 90 ? -19.828 -3.018 25.597 1.00 94.38 90 TYR A O 1
ATOM 753 N N . GLN A 1 91 ? -19.450 -0.939 26.340 1.00 92.62 91 GLN A N 1
ATOM 754 C CA . GLN A 1 91 ? -20.593 -0.913 27.252 1.00 92.62 91 GLN A CA 1
ATOM 755 C C . GLN A 1 91 ? -21.929 -0.836 26.520 1.00 92.62 91 GLN A C 1
ATOM 757 O O . GLN A 1 91 ? -22.837 -1.602 26.856 1.00 92.62 91 GLN A O 1
ATOM 762 N N . ILE A 1 92 ? -22.043 0.026 25.508 1.00 90.06 92 ILE A N 1
ATOM 763 C CA . ILE A 1 92 ? -23.300 0.252 24.785 1.00 90.06 92 ILE A CA 1
ATOM 764 C C . ILE A 1 92 ? -23.467 -0.776 23.672 1.00 90.06 92 ILE A C 1
ATOM 766 O O . ILE A 1 92 ? -24.505 -1.432 23.577 1.00 90.06 92 ILE A O 1
ATOM 770 N N . TYR A 1 93 ? -22.443 -0.950 22.835 1.00 90.62 93 TYR A N 1
ATOM 771 C CA . TYR A 1 93 ? -22.567 -1.754 21.617 1.00 90.62 93 TYR A CA 1
ATOM 772 C C . TYR A 1 93 ? -22.104 -3.205 21.774 1.00 90.62 93 TYR A C 1
ATOM 774 O O . TYR A 1 93 ? -22.254 -3.987 20.833 1.00 90.62 93 TYR A O 1
ATOM 782 N N . LYS A 1 94 ? -21.585 -3.585 22.953 1.00 92.75 94 LYS A N 1
ATOM 783 C CA . LYS A 1 94 ? -21.071 -4.937 23.250 1.00 92.75 94 LYS A CA 1
ATOM 784 C C . LYS A 1 94 ? -20.089 -5.409 22.173 1.00 92.75 94 LYS A C 1
ATOM 786 O O . LYS A 1 94 ? -20.202 -6.516 21.641 1.00 92.75 94 LYS A O 1
ATOM 791 N N . CYS A 1 95 ? -19.166 -4.514 21.826 1.00 93.69 95 CYS A N 1
ATOM 792 C CA . CYS A 1 95 ? -18.235 -4.643 20.715 1.00 93.69 95 CYS A CA 1
ATOM 793 C C . CYS A 1 95 ? -16.804 -4.388 21.198 1.00 93.69 95 CYS A C 1
ATOM 795 O O . CYS A 1 95 ? -16.568 -3.451 21.955 1.00 93.69 95 CYS A O 1
ATOM 797 N N . GLU A 1 96 ? -15.854 -5.220 20.768 1.00 95.31 96 GLU A N 1
ATOM 798 C CA . GLU A 1 96 ? -14.423 -5.058 21.079 1.00 95.31 96 GLU A CA 1
ATOM 799 C C . GLU A 1 96 ? -13.602 -4.670 19.841 1.00 95.31 96 GLU A C 1
ATOM 801 O O . GLU A 1 96 ? -12.499 -4.152 19.989 1.00 95.31 96 GLU A O 1
ATOM 806 N N . TYR A 1 97 ? -14.126 -4.886 18.630 1.00 97.44 97 TYR A N 1
ATOM 807 C CA . TYR A 1 97 ? -13.406 -4.652 17.378 1.00 97.44 97 TYR A CA 1
ATOM 808 C C . TYR A 1 97 ? -13.973 -3.451 16.631 1.00 97.44 97 TYR A C 1
ATOM 810 O O . TYR A 1 97 ? -15.182 -3.360 16.407 1.00 97.44 97 TYR A O 1
ATOM 818 N N . VAL A 1 98 ? -13.092 -2.565 16.176 1.00 97.44 98 VAL A N 1
ATOM 819 C CA . VAL A 1 98 ? -13.450 -1.457 15.290 1.00 97.44 98 VAL A CA 1
ATOM 820 C C . VAL A 1 98 ? -12.616 -1.528 14.018 1.00 97.44 98 VAL A C 1
ATOM 822 O O . VAL A 1 98 ? -11.389 -1.618 14.065 1.00 97.44 98 VAL A O 1
ATOM 825 N N . VAL A 1 99 ? -13.292 -1.499 12.871 1.00 97.31 99 VAL A N 1
ATOM 826 C CA . VAL A 1 99 ? -12.663 -1.326 11.562 1.00 97.31 99 VAL A CA 1
ATOM 827 C C . VAL A 1 99 ? -12.775 0.148 11.212 1.00 97.31 99 VAL A C 1
ATOM 829 O O . VAL A 1 99 ? -13.883 0.665 11.048 1.00 97.31 99 VAL A O 1
ATOM 832 N N . VAL A 1 100 ? -11.630 0.815 11.108 1.00 95.94 100 VAL A N 1
ATOM 833 C CA . VAL A 1 100 ? -11.510 2.247 10.837 1.00 95.94 100 VAL A CA 1
ATOM 834 C C . VAL A 1 100 ? -11.079 2.436 9.384 1.00 95.94 100 VAL A C 1
ATOM 836 O O . VAL A 1 100 ? -9.919 2.179 9.051 1.00 95.94 100 VAL A O 1
ATOM 839 N N . PRO A 1 101 ? -11.977 2.891 8.495 1.00 94.06 101 PRO A N 1
ATOM 840 C CA . PRO A 1 101 ? -11.580 3.382 7.186 1.00 94.06 101 PRO A CA 1
ATOM 841 C C . PRO A 1 101 ? -10.621 4.566 7.319 1.00 94.06 101 PRO A C 1
ATOM 843 O O . PRO A 1 101 ? -10.918 5.544 8.009 1.00 94.06 101 PRO A O 1
ATOM 846 N N . LYS A 1 102 ? -9.494 4.515 6.608 1.00 92.38 102 LYS A N 1
ATOM 847 C CA . LYS A 1 102 ? -8.444 5.542 6.654 1.00 92.38 102 LYS A CA 1
ATOM 848 C C . LYS A 1 102 ? -8.954 6.941 6.308 1.00 92.38 102 LYS A C 1
ATOM 850 O O . LYS A 1 102 ? -8.424 7.915 6.828 1.00 92.38 102 LYS A O 1
ATOM 855 N N . LYS A 1 103 ? -10.043 7.060 5.537 1.00 89.25 103 LYS A N 1
ATOM 856 C CA . LYS A 1 103 ? -10.695 8.347 5.232 1.00 89.25 103 LYS A CA 1
ATOM 857 C C . LYS A 1 103 ? -11.074 9.166 6.472 1.00 89.25 103 LYS A C 1
ATOM 859 O O . LYS A 1 103 ? -11.009 10.387 6.410 1.00 89.25 103 LYS A O 1
ATOM 864 N N . PHE A 1 104 ? -11.394 8.535 7.609 1.00 89.12 104 PHE A N 1
ATOM 865 C CA . PHE A 1 104 ? -11.679 9.263 8.858 1.00 89.12 104 PHE A CA 1
ATOM 866 C C . PHE A 1 104 ? -10.454 9.988 9.422 1.00 89.12 104 PHE A C 1
ATOM 868 O O . PHE A 1 104 ? -10.577 11.014 10.081 1.00 89.12 104 PHE A O 1
ATOM 875 N N . CYS A 1 105 ? -9.270 9.474 9.123 1.00 87.62 105 CYS A N 1
ATOM 876 C CA . CYS A 1 105 ? -7.988 10.005 9.562 1.00 87.62 105 CYS A CA 1
ATOM 877 C C . CYS A 1 105 ? -7.498 11.126 8.625 1.00 87.62 105 CYS A C 1
ATOM 879 O O . CYS A 1 105 ? -6.617 11.894 8.993 1.00 87.62 105 CYS A O 1
ATOM 881 N N . LEU A 1 106 ? -8.091 11.229 7.426 1.00 86.88 106 LEU A N 1
ATOM 882 C CA . LEU A 1 106 ? -7.723 12.160 6.351 1.00 86.88 106 LEU A CA 1
ATOM 883 C C . LEU A 1 106 ? -8.668 13.351 6.210 1.00 86.88 106 LEU A C 1
ATOM 885 O O . LEU A 1 106 ? -8.508 14.153 5.295 1.00 86.88 106 LEU A O 1
ATOM 889 N N . ILE A 1 107 ? -9.663 13.476 7.090 1.00 83.25 107 ILE A N 1
ATOM 890 C CA . ILE A 1 107 ? -10.584 14.612 7.057 1.00 83.25 107 ILE A CA 1
ATOM 891 C C . ILE A 1 107 ? -9.737 15.896 7.166 1.00 83.25 107 ILE A C 1
ATOM 893 O O . ILE A 1 107 ? -8.962 16.003 8.120 1.00 83.25 107 ILE A O 1
ATOM 897 N N . PRO A 1 108 ? -9.831 16.857 6.230 1.00 76.12 108 PRO A N 1
ATOM 898 C CA . PRO A 1 108 ? -9.013 18.070 6.261 1.00 76.12 108 PRO A CA 1
ATOM 899 C C . PRO A 1 108 ? -9.183 18.852 7.567 1.00 76.12 108 PRO A C 1
ATOM 901 O O . PRO A 1 108 ? -10.176 18.676 8.271 1.00 76.12 108 PRO A O 1
ATOM 904 N N . ASN A 1 109 ? -8.254 19.747 7.902 1.00 72.19 109 ASN A N 1
ATOM 905 C CA . ASN A 1 109 ? -8.441 20.710 8.998 1.00 72.19 109 ASN A CA 1
ATOM 906 C C . ASN A 1 109 ? -8.943 22.067 8.474 1.00 72.19 109 ASN A C 1
ATOM 908 O O . ASN A 1 109 ? -8.375 23.109 8.781 1.00 72.19 109 ASN A O 1
ATOM 912 N N . ASP A 1 110 ? -9.969 22.035 7.623 1.00 75.00 110 ASP A N 1
ATOM 913 C CA . ASP A 1 110 ? -10.579 23.219 7.016 1.00 75.00 110 ASP A CA 1
ATOM 914 C C . ASP A 1 110 ? -11.981 23.439 7.596 1.00 75.00 110 ASP A C 1
ATOM 916 O O . ASP A 1 110 ? -12.870 22.603 7.442 1.00 75.00 110 ASP A O 1
ATOM 920 N N . GLU A 1 111 ? -12.208 24.564 8.272 1.00 67.62 111 GLU A N 1
ATOM 921 C CA . GLU A 1 111 ? -13.511 24.866 8.873 1.00 67.62 111 GLU A CA 1
ATOM 922 C C . GLU A 1 111 ? -14.633 25.084 7.847 1.00 67.62 111 GLU A C 1
ATOM 924 O O . GLU A 1 111 ? -15.817 25.009 8.193 1.00 67.62 111 GLU A O 1
ATOM 929 N N . THR A 1 112 ? -14.286 25.357 6.589 1.00 71.44 112 THR A N 1
ATOM 930 C CA . THR A 1 112 ? -15.259 25.522 5.506 1.00 71.44 112 THR A CA 1
ATOM 931 C C . THR A 1 112 ? -15.771 24.184 4.977 1.00 71.44 112 THR A C 1
ATOM 933 O O . THR A 1 112 ? -16.892 24.143 4.448 1.00 71.44 112 THR A O 1
ATOM 936 N N . ASP A 1 113 ? -15.022 23.103 5.215 1.00 79.25 113 ASP A N 1
ATOM 937 C CA . ASP A 1 113 ? -15.337 21.749 4.780 1.00 79.25 113 ASP A CA 1
AT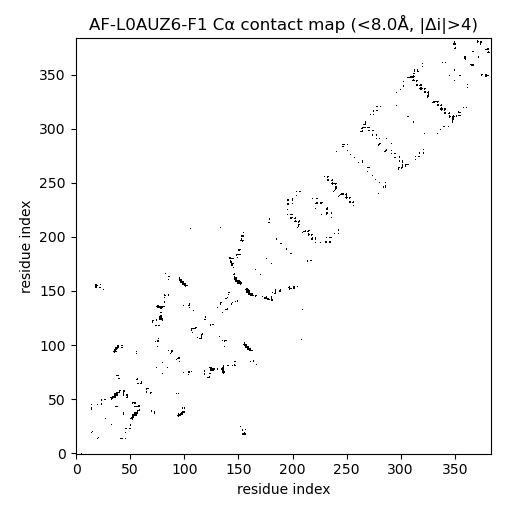OM 938 C C . ASP A 1 113 ? -16.635 21.222 5.417 1.00 79.25 113 ASP A C 1
ATOM 940 O O . ASP A 1 113 ? -16.902 21.362 6.617 1.00 79.25 113 ASP A O 1
ATOM 944 N N . ALA A 1 114 ? -17.477 20.607 4.586 1.00 76.19 114 ALA A N 1
ATOM 945 C CA . ALA A 1 114 ? -18.789 20.124 5.000 1.00 76.19 114 ALA A CA 1
ATOM 946 C C . ALA A 1 114 ? -18.699 18.985 6.030 1.00 76.19 114 ALA A C 1
ATOM 948 O O . ALA A 1 114 ? -19.560 18.891 6.908 1.00 76.19 114 ALA A O 1
ATOM 949 N N . ILE A 1 115 ? -17.656 18.149 5.959 1.00 77.62 115 ILE A N 1
ATOM 950 C CA . ILE A 1 115 ? -17.445 17.039 6.892 1.00 77.62 115 ILE A CA 1
ATOM 951 C C . ILE A 1 115 ? -17.040 17.594 8.256 1.00 77.62 115 ILE A C 1
ATOM 953 O O . ILE A 1 115 ? -17.611 17.182 9.263 1.00 77.62 115 ILE A O 1
ATOM 957 N N . ASN A 1 116 ? -16.152 18.591 8.314 1.00 76.75 116 ASN A N 1
ATOM 958 C CA . ASN A 1 116 ? -15.811 19.244 9.584 1.00 76.75 116 ASN A CA 1
ATOM 959 C C . ASN A 1 116 ? -17.004 19.940 10.238 1.00 76.75 116 ASN A C 1
ATOM 961 O O . ASN A 1 116 ? -17.163 19.866 11.456 1.00 76.75 116 ASN A O 1
ATOM 965 N N . LYS A 1 117 ? -17.874 20.589 9.456 1.00 79.06 117 LYS A N 1
ATOM 966 C CA . LYS A 1 117 ? -19.126 21.157 9.986 1.00 79.06 117 LYS A CA 1
ATOM 967 C C . LYS A 1 117 ? -20.027 20.073 10.572 1.00 79.06 117 LYS A C 1
ATOM 969 O O . LYS A 1 117 ? -20.592 20.266 11.647 1.00 79.06 117 LYS A O 1
ATOM 974 N N . LEU A 1 118 ? -20.119 18.925 9.901 1.00 78.81 118 LEU A N 1
ATOM 975 C CA . LEU A 1 118 ? -20.884 17.780 10.383 1.00 78.81 118 LEU A CA 1
ATOM 976 C C . LEU A 1 118 ? -20.293 17.202 11.678 1.00 78.81 118 LEU A C 1
ATOM 978 O O . LEU A 1 118 ? -21.048 16.955 12.616 1.00 78.81 118 LEU A O 1
ATOM 982 N N . LEU A 1 119 ? -18.967 17.065 11.768 1.00 80.31 119 LEU A N 1
ATOM 983 C CA . LEU A 1 119 ? -18.280 16.668 13.000 1.00 80.31 119 LEU A CA 1
ATOM 984 C C . LEU A 1 119 ? -18.542 17.665 14.135 1.00 80.31 119 LEU A C 1
ATOM 986 O O . LEU A 1 119 ? -18.933 17.261 15.218 1.00 80.31 119 LEU A O 1
ATOM 990 N N . LYS A 1 120 ? -18.433 18.975 13.887 1.00 78.00 120 LYS A N 1
ATOM 991 C CA . LYS A 1 120 ? -18.727 20.008 14.899 1.00 78.00 120 LYS A CA 1
ATOM 992 C C . LYS A 1 120 ? -20.181 19.984 15.387 1.00 78.00 120 LYS A C 1
ATOM 994 O O . LYS A 1 120 ? -20.446 20.401 16.507 1.00 78.00 120 LYS A O 1
ATOM 999 N N . SER A 1 121 ? -21.115 19.515 14.558 1.00 77.94 121 SER A N 1
ATOM 1000 C CA . SER A 1 121 ? -22.535 19.379 14.917 1.00 77.94 121 SER A CA 1
ATOM 1001 C C . SER A 1 121 ? -22.880 18.082 15.659 1.00 77.94 121 SER A C 1
ATOM 1003 O O . SER A 1 121 ? -24.041 17.862 15.998 1.00 77.94 121 SER A O 1
ATOM 1005 N N . ASN A 1 122 ? -21.908 17.193 15.862 1.00 80.81 122 ASN A N 1
ATOM 1006 C CA . ASN A 1 122 ? -22.123 15.909 16.508 1.00 80.81 122 ASN A CA 1
ATOM 1007 C C . ASN A 1 122 ? -22.113 16.060 18.034 1.00 80.81 122 ASN A C 1
ATOM 1009 O O . ASN A 1 122 ? -21.158 16.572 18.613 1.00 80.81 122 ASN A O 1
ATOM 1013 N N . ASP A 1 123 ? -23.155 15.544 18.684 1.00 79.31 123 ASP A N 1
ATOM 1014 C CA . ASP A 1 123 ? -23.362 15.641 20.134 1.00 79.31 123 ASP A CA 1
ATOM 1015 C C . ASP A 1 123 ? -22.231 14.986 20.953 1.00 79.31 123 ASP A C 1
ATOM 1017 O O . ASP A 1 123 ? -22.030 15.311 22.121 1.00 79.31 123 ASP A O 1
ATOM 1021 N N . TYR A 1 124 ? -21.483 14.061 20.342 1.00 77.06 124 TYR A N 1
ATOM 1022 C CA . TYR A 1 124 ? -20.351 13.374 20.966 1.00 77.06 124 TYR A CA 1
ATOM 1023 C C . TYR A 1 124 ? -19.009 14.097 20.796 1.00 77.06 124 TYR A C 1
ATOM 1025 O O . TYR A 1 124 ? -18.024 13.730 21.444 1.00 77.06 124 TYR A O 1
ATOM 1033 N N . THR A 1 125 ? -18.938 15.101 19.922 1.00 70.81 125 THR A N 1
ATOM 1034 C CA . THR A 1 125 ? -17.664 15.696 19.532 1.00 70.81 125 THR A CA 1
ATOM 1035 C C . THR A 1 125 ? -17.130 16.629 20.605 1.00 70.81 125 THR A C 1
ATOM 1037 O O . THR A 1 125 ? -17.745 17.623 20.986 1.00 70.81 125 THR A O 1
ATOM 1040 N N . LYS A 1 126 ? -15.914 16.332 21.063 1.00 68.62 126 LYS A N 1
ATOM 1041 C CA . LYS A 1 126 ? -15.134 17.227 21.916 1.00 68.62 126 LYS A CA 1
ATOM 1042 C C . LYS A 1 126 ? -14.248 18.075 21.013 1.00 68.62 126 LYS A C 1
ATOM 1044 O O . LYS A 1 126 ? -13.266 17.582 20.470 1.00 68.62 126 LYS A O 1
ATOM 1049 N N . TYR A 1 127 ? -14.617 19.335 20.801 1.00 64.25 127 TYR A N 1
ATOM 1050 C CA . TYR A 1 127 ? -13.799 20.262 20.021 1.00 64.25 127 TYR A CA 1
ATOM 1051 C C . TYR A 1 127 ? -12.712 20.887 20.896 1.00 64.25 127 TYR A C 1
ATOM 1053 O O . TYR A 1 127 ? -12.988 21.349 22.002 1.00 64.25 127 TYR A O 1
ATOM 1061 N N . SER A 1 128 ? -11.487 20.942 20.378 1.00 64.38 128 SER A N 1
ATOM 1062 C CA . SER A 1 128 ? -10.397 21.706 20.974 1.00 64.38 128 SER A CA 1
ATOM 1063 C C . SER A 1 128 ? -9.821 22.645 19.922 1.00 64.38 128 SER A C 1
ATOM 1065 O O . SER A 1 128 ? -9.353 22.196 18.881 1.00 64.38 128 SER A O 1
ATOM 1067 N N . GLN A 1 129 ? -9.848 23.950 20.201 1.00 59.69 129 GLN A N 1
ATOM 1068 C CA . GLN A 1 129 ? -9.286 24.979 19.316 1.00 59.69 129 GLN A CA 1
ATOM 1069 C C . GLN A 1 129 ? -7.758 24.894 19.198 1.00 59.69 129 GLN A C 1
ATOM 1071 O O . GLN A 1 129 ? -7.187 25.452 18.268 1.00 59.69 129 GLN A O 1
ATOM 1076 N N . THR A 1 130 ? -7.096 24.212 20.134 1.00 65.25 130 THR A N 1
ATOM 1077 C CA . THR A 1 130 ? -5.633 24.121 20.208 1.00 65.25 130 THR A CA 1
ATOM 1078 C C . THR A 1 130 ? -5.092 22.766 19.760 1.00 65.25 130 THR A C 1
ATOM 1080 O O . THR A 1 130 ? -3.891 22.545 19.860 1.00 65.25 130 THR A O 1
ATOM 1083 N N . ALA A 1 131 ? -5.952 21.832 19.343 1.00 71.25 131 ALA A N 1
ATOM 1084 C CA . ALA A 1 131 ? -5.534 20.475 19.010 1.00 71.25 131 ALA A CA 1
ATOM 1085 C C . ALA A 1 131 ? -5.099 20.360 17.543 1.00 71.25 131 ALA A C 1
ATOM 1087 O O . ALA A 1 131 ? -5.820 20.756 16.622 1.00 71.25 131 ALA A O 1
ATOM 1088 N N . GLU A 1 132 ? -3.924 19.775 17.323 1.00 75.00 132 GLU A N 1
ATOM 1089 C CA . GLU A 1 132 ? -3.372 19.570 15.985 1.00 75.00 132 GLU A CA 1
ATOM 1090 C C . GLU A 1 132 ? -4.088 18.418 15.270 1.00 75.00 132 GLU A C 1
ATOM 1092 O O . GLU A 1 132 ? -4.677 17.543 15.898 1.00 75.00 132 GLU A O 1
ATOM 1097 N N . HIS A 1 133 ? -4.023 18.353 13.938 1.00 73.81 133 HIS A N 1
ATOM 1098 C CA . HIS A 1 133 ? -4.671 17.275 13.168 1.00 73.81 133 HIS A CA 1
ATOM 1099 C C . HIS A 1 133 ? -4.241 15.861 13.620 1.00 73.81 133 HIS A C 1
ATOM 1101 O O . HIS A 1 133 ? -5.061 14.941 13.686 1.00 73.81 133 HIS A O 1
ATOM 1107 N N . GLY A 1 134 ? -2.983 15.706 14.047 1.00 73.81 134 GLY A N 1
ATOM 1108 C CA . GLY A 1 134 ? -2.451 14.467 14.622 1.00 73.81 134 GLY A CA 1
ATOM 1109 C C . GLY A 1 134 ? -3.062 14.055 15.972 1.00 73.81 134 GLY A C 1
ATOM 1110 O O . GLY A 1 134 ? -2.870 12.914 16.395 1.00 73.81 134 GLY A O 1
ATOM 1111 N N . ASP A 1 135 ? -3.812 14.936 16.640 1.00 79.56 135 ASP A N 1
ATOM 1112 C CA . ASP A 1 135 ? -4.497 14.653 17.909 1.00 79.56 135 ASP A CA 1
ATOM 1113 C C . ASP A 1 135 ? -5.911 14.101 17.730 1.00 79.56 135 ASP A C 1
ATOM 1115 O O . ASP A 1 135 ? -6.569 13.757 18.717 1.00 79.56 135 ASP A O 1
ATOM 1119 N N . ARG A 1 136 ? -6.378 13.980 16.485 1.00 85.50 136 ARG A N 1
ATOM 1120 C CA . ARG A 1 136 ? -7.643 13.311 16.189 1.00 85.50 136 ARG A CA 1
ATOM 1121 C C . ARG A 1 136 ? -7.596 11.842 16.587 1.00 85.50 136 ARG A C 1
ATOM 1123 O O . ARG A 1 136 ? -6.549 11.197 16.493 1.00 85.50 136 ARG A O 1
ATOM 1130 N N . LEU A 1 137 ? -8.737 11.299 17.000 1.00 89.62 137 LEU A N 1
ATOM 1131 C CA . LEU A 1 137 ? -8.861 9.963 17.562 1.00 89.62 137 LEU A CA 1
ATOM 1132 C C . LEU A 1 137 ? -8.241 8.910 16.643 1.00 89.62 137 LEU A C 1
ATOM 1134 O O . LEU A 1 137 ? -7.374 8.183 17.114 1.00 89.62 137 LEU A O 1
ATOM 1138 N N . CYS A 1 138 ? -8.570 8.869 15.344 1.00 90.44 138 CYS A N 1
ATOM 1139 C CA . CYS A 1 138 ? -7.947 7.893 14.441 1.00 90.44 138 CYS A CA 1
ATOM 1140 C C . CYS A 1 138 ? -6.405 7.960 14.467 1.00 90.44 138 CYS A C 1
ATOM 1142 O O . CYS A 1 138 ? -5.735 6.936 14.605 1.00 90.44 138 CYS A O 1
ATOM 1144 N N . ASN A 1 139 ? -5.831 9.163 14.384 1.00 86.69 139 ASN A N 1
ATOM 1145 C CA . ASN A 1 139 ? -4.380 9.353 14.377 1.00 86.69 139 ASN A CA 1
ATOM 1146 C C . ASN A 1 139 ? -3.752 8.921 15.713 1.00 86.69 139 ASN A C 1
ATOM 1148 O O . ASN A 1 139 ? -2.697 8.280 15.737 1.00 86.69 139 ASN A O 1
ATOM 1152 N N . ARG A 1 140 ? -4.434 9.186 16.835 1.00 86.81 140 ARG A N 1
ATOM 1153 C CA . ARG A 1 140 ? -4.011 8.713 18.160 1.00 86.81 140 ARG A CA 1
ATOM 1154 C C . ARG A 1 140 ? -4.111 7.200 18.310 1.00 86.81 140 ARG A C 1
ATOM 1156 O O . ARG A 1 140 ? -3.205 6.619 18.900 1.00 86.81 140 ARG A O 1
ATOM 1163 N N . LEU A 1 141 ? -5.138 6.557 17.753 1.00 89.56 141 LEU A N 1
ATOM 1164 C CA . LEU A 1 141 ? -5.249 5.094 17.754 1.00 89.56 141 LEU A CA 1
ATOM 1165 C C . LEU A 1 141 ? -4.054 4.432 17.058 1.00 89.56 141 LEU A C 1
ATOM 1167 O O . LEU A 1 141 ? -3.648 3.338 17.432 1.00 89.56 141 LEU A O 1
ATOM 1171 N N . LEU A 1 142 ? -3.462 5.092 16.064 1.00 85.19 142 LEU A N 1
ATOM 1172 C CA . LEU A 1 142 ? -2.267 4.590 15.397 1.00 85.19 142 LEU A CA 1
ATOM 1173 C C . LEU A 1 142 ? -0.973 4.900 16.165 1.00 85.19 142 LEU A C 1
ATOM 1175 O O . LEU A 1 142 ? -0.091 4.051 16.226 1.00 85.19 142 LEU A O 1
ATOM 1179 N N . MET A 1 143 ? -0.841 6.107 16.726 1.00 78.25 143 MET A N 1
ATOM 1180 C CA . MET A 1 143 ? 0.462 6.625 17.177 1.00 78.25 143 MET A CA 1
ATOM 1181 C C . MET A 1 143 ? 0.617 6.807 18.690 1.00 78.25 143 MET A C 1
ATOM 1183 O O . MET A 1 143 ? 1.742 6.964 19.155 1.00 78.25 143 MET A O 1
ATOM 1187 N N . LYS A 1 144 ? -0.477 6.891 19.454 1.00 73.38 144 LYS A N 1
ATOM 1188 C CA . LYS A 1 144 ? -0.460 7.392 20.843 1.00 73.38 144 LYS A CA 1
ATOM 1189 C C . LYS A 1 144 ? -1.334 6.586 21.821 1.00 73.38 144 LYS A C 1
ATOM 1191 O O . LYS A 1 144 ? -1.376 6.941 22.995 1.00 73.38 144 LYS A O 1
ATOM 1196 N N . THR A 1 145 ? -2.036 5.540 21.380 1.00 74.81 145 THR A N 1
ATOM 1197 C CA . THR A 1 145 ? -2.971 4.794 22.239 1.00 74.81 145 THR A CA 1
ATOM 1198 C C . THR A 1 145 ? -2.291 3.683 23.037 1.00 74.81 145 THR A C 1
ATOM 1200 O O . THR A 1 145 ? -1.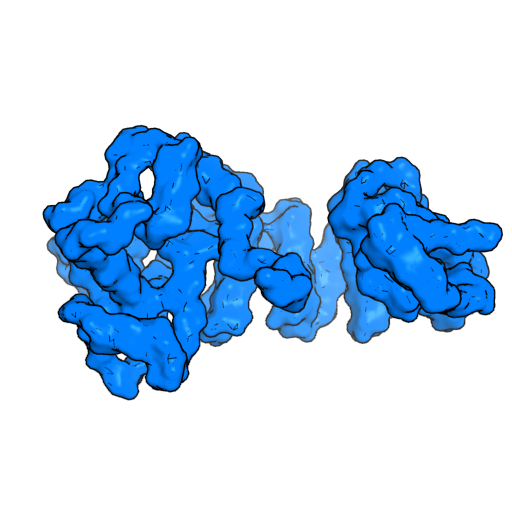429 2.963 22.534 1.00 74.81 145 THR A O 1
ATOM 1203 N N . SER A 1 146 ? -2.731 3.508 24.282 1.00 73.12 146 SER A N 1
ATOM 1204 C CA . SER A 1 146 ? -2.463 2.315 25.095 1.00 73.12 146 SER A CA 1
ATOM 1205 C C . SER A 1 146 ? -3.691 1.402 25.225 1.00 73.12 146 SER A C 1
ATOM 1207 O O . SER A 1 146 ? -3.576 0.271 25.707 1.00 73.12 146 SER A O 1
ATOM 1209 N N . THR A 1 147 ? -4.862 1.882 24.792 1.00 86.94 147 THR A N 1
ATOM 1210 C CA . THR A 1 147 ? -6.169 1.250 25.021 1.00 86.94 147 THR A CA 1
ATOM 1211 C C . THR A 1 147 ? -6.625 0.379 23.856 1.00 86.94 147 THR A C 1
ATOM 1213 O O . THR A 1 147 ? -7.436 -0.527 24.054 1.00 86.94 147 THR A O 1
ATOM 1216 N N . PHE A 1 148 ? -6.065 0.591 22.664 1.00 91.31 148 PHE A N 1
ATOM 1217 C CA . PHE A 1 148 ? -6.330 -0.221 21.483 1.00 91.31 148 PHE A CA 1
ATOM 1218 C C . PHE A 1 148 ? -5.076 -0.928 20.983 1.00 91.31 148 PHE A C 1
ATOM 1220 O O . PHE A 1 148 ? -3.987 -0.365 20.928 1.00 91.31 148 PHE A O 1
ATOM 1227 N N . ASP A 1 149 ? -5.254 -2.175 20.564 1.00 91.00 149 ASP A N 1
ATOM 1228 C CA . ASP A 1 149 ? -4.240 -2.945 19.861 1.00 91.00 149 ASP A CA 1
ATOM 1229 C C . ASP A 1 149 ? -4.551 -2.926 18.357 1.00 91.00 149 ASP A C 1
ATOM 1231 O O . ASP A 1 149 ? -5.602 -3.412 17.934 1.00 91.00 149 ASP A O 1
ATOM 1235 N N . LEU A 1 150 ? -3.636 -2.397 17.537 1.00 93.00 150 LEU A N 1
ATOM 1236 C CA . LEU A 1 150 ? -3.715 -2.522 16.077 1.00 93.00 150 LEU A CA 1
ATOM 1237 C C . LEU A 1 150 ? -3.531 -3.995 15.679 1.00 93.00 150 LEU A C 1
ATOM 1239 O O . LEU A 1 150 ? -2.555 -4.643 16.069 1.00 93.00 150 LEU A O 1
ATOM 1243 N N . LEU A 1 151 ? -4.470 -4.549 14.919 1.00 93.75 151 LEU A N 1
ATOM 1244 C CA . LEU A 1 151 ? -4.461 -5.952 14.496 1.00 93.75 151 LEU A CA 1
ATOM 1245 C C . LEU A 1 151 ? -4.185 -6.122 13.000 1.00 93.75 151 LEU A C 1
ATOM 1247 O O . LEU A 1 151 ? -3.538 -7.093 12.616 1.00 93.75 151 LEU A O 1
ATOM 1251 N N . PHE A 1 152 ? -4.639 -5.180 12.175 1.00 94.81 152 PHE A N 1
ATOM 1252 C CA . PHE A 1 152 ? -4.523 -5.233 10.717 1.00 94.81 152 PHE A CA 1
ATOM 1253 C C . PHE A 1 152 ? -4.428 -3.830 10.127 1.00 94.81 152 PHE A C 1
ATOM 1255 O O . PHE A 1 152 ? -5.074 -2.904 10.623 1.00 94.81 152 PHE A O 1
ATOM 1262 N N . SER A 1 153 ? -3.679 -3.702 9.033 1.00 94.19 153 SER A N 1
ATOM 1263 C CA . SER A 1 153 ? -3.609 -2.484 8.230 1.00 94.19 153 SER A CA 1
ATOM 1264 C C . SER A 1 153 ? -3.482 -2.823 6.747 1.00 94.19 153 SER A C 1
ATOM 1266 O O . SER A 1 153 ? -2.677 -3.668 6.366 1.00 94.19 153 SER A O 1
ATOM 1268 N N . ASN A 1 154 ? -4.229 -2.140 5.886 1.00 93.38 154 ASN A N 1
ATOM 1269 C CA . ASN A 1 154 ? -3.984 -2.140 4.442 1.00 93.38 154 ASN A CA 1
ATOM 1270 C C . ASN A 1 154 ? -4.210 -0.746 3.847 1.00 93.38 154 ASN A C 1
ATOM 1272 O O . ASN A 1 154 ? -4.326 0.228 4.586 1.00 93.38 154 ASN A O 1
ATOM 1276 N N . GLY A 1 155 ? -4.258 -0.624 2.517 1.00 89.62 155 GLY A N 1
ATOM 1277 C CA . GLY A 1 155 ? -4.427 0.662 1.832 1.00 89.62 155 GLY A CA 1
ATOM 1278 C C . GLY A 1 155 ? -5.637 1.485 2.296 1.00 89.62 155 GLY A C 1
ATOM 1279 O O . GLY A 1 155 ? -5.547 2.707 2.321 1.00 89.62 155 GLY A O 1
ATOM 1280 N N . HIS A 1 156 ? -6.726 0.850 2.747 1.00 92.44 156 HIS A N 1
ATOM 1281 C CA . HIS A 1 156 ? -7.981 1.540 3.081 1.00 92.44 156 HIS A CA 1
ATOM 1282 C C . HIS A 1 156 ? -8.433 1.406 4.538 1.00 92.44 156 HIS A C 1
ATOM 1284 O O . HIS A 1 156 ? -9.222 2.236 4.990 1.00 92.44 156 HIS A O 1
ATOM 1290 N N . TYR A 1 157 ? -7.969 0.401 5.281 1.00 95.19 157 TYR A N 1
ATOM 1291 C CA . TYR A 1 157 ? -8.542 0.055 6.583 1.00 95.19 157 TYR A CA 1
ATOM 1292 C C . TYR A 1 157 ? -7.477 -0.190 7.647 1.00 95.19 157 TYR A C 1
ATOM 1294 O O . TYR A 1 157 ? -6.439 -0.796 7.379 1.00 95.19 157 TYR A O 1
ATOM 1302 N N . PHE A 1 158 ? -7.805 0.204 8.874 1.00 95.69 158 PHE A N 1
ATOM 1303 C CA . PHE A 1 158 ? -7.197 -0.305 10.098 1.00 95.69 158 PHE A CA 1
ATOM 1304 C C . PHE A 1 158 ? -8.209 -1.162 10.862 1.00 95.69 158 PHE A C 1
ATOM 1306 O O . PHE A 1 158 ? -9.405 -0.869 10.841 1.00 95.69 158 PHE A O 1
ATOM 1313 N N . ILE A 1 159 ? -7.743 -2.189 11.572 1.00 96.44 159 ILE A N 1
ATOM 1314 C CA . ILE A 1 159 ? -8.564 -2.929 12.541 1.00 96.44 159 ILE A CA 1
ATOM 1315 C C . ILE A 1 159 ? -7.914 -2.815 13.903 1.00 96.44 159 ILE A C 1
ATOM 1317 O O . ILE A 1 159 ? -6.761 -3.213 14.072 1.00 96.44 159 ILE A O 1
ATOM 1321 N N . TYR A 1 160 ? -8.677 -2.333 14.874 1.00 96.31 160 TYR A N 1
ATOM 1322 C CA . TYR A 1 160 ? -8.248 -2.245 16.258 1.00 96.31 160 TYR A CA 1
ATOM 1323 C C . TYR A 1 160 ? -9.106 -3.140 17.145 1.00 96.31 160 TYR A C 1
ATOM 1325 O O . TYR A 1 160 ? -10.311 -3.283 16.922 1.00 96.31 160 TYR A O 1
ATOM 1333 N N . LYS A 1 161 ? -8.486 -3.698 18.186 1.00 95.38 161 LYS A N 1
ATOM 1334 C CA . LYS A 1 161 ? -9.180 -4.342 19.302 1.00 95.38 161 LYS A CA 1
ATOM 1335 C C . LYS A 1 161 ? -9.028 -3.502 20.558 1.00 95.38 161 LYS A C 1
ATOM 1337 O O . LYS A 1 161 ? -7.912 -3.167 20.946 1.00 95.38 161 LYS A O 1
ATOM 1342 N N . TYR A 1 162 ? -10.145 -3.188 21.196 1.00 94.50 162 TYR A N 1
ATOM 1343 C CA . TYR A 1 162 ? -10.169 -2.512 22.482 1.00 94.50 162 TYR A CA 1
ATOM 1344 C C . TYR A 1 162 ? -9.713 -3.451 23.604 1.00 94.50 162 TYR A C 1
ATOM 1346 O O . TYR A 1 162 ? -10.179 -4.588 23.711 1.00 94.50 162 TYR A O 1
ATOM 1354 N N . ASN A 1 163 ? -8.809 -2.967 24.454 1.00 89.00 163 ASN A N 1
ATOM 1355 C CA . ASN A 1 163 ? -8.212 -3.723 25.545 1.00 89.00 163 ASN A CA 1
ATOM 1356 C C . ASN A 1 163 ? -8.703 -3.210 26.910 1.00 89.00 163 ASN A C 1
ATOM 1358 O O . ASN A 1 163 ? -8.069 -2.375 27.559 1.00 89.00 163 ASN A O 1
ATOM 1362 N N . LYS A 1 164 ? -9.841 -3.748 27.363 1.00 82.44 164 LYS A N 1
ATOM 1363 C CA . LYS A 1 164 ? -10.488 -3.383 28.640 1.00 82.44 164 LYS A CA 1
ATOM 1364 C C . LYS A 1 164 ? -9.620 -3.631 29.883 1.00 82.44 164 LYS A C 1
ATOM 1366 O O . LYS A 1 164 ? -9.742 -2.919 30.883 1.00 82.44 164 LYS A O 1
ATOM 1371 N N . ASP A 1 165 ? -8.715 -4.607 29.816 1.00 77.81 165 ASP A N 1
ATOM 1372 C CA . ASP A 1 165 ? -7.878 -4.995 30.953 1.00 77.81 165 ASP A CA 1
ATOM 1373 C C . ASP A 1 165 ? -6.753 -3.981 31.208 1.00 77.81 165 ASP A C 1
ATOM 1375 O O . ASP A 1 165 ? -6.392 -3.747 32.362 1.00 77.81 165 ASP A O 1
ATOM 1379 N N . ARG A 1 166 ? -6.228 -3.332 30.155 1.00 73.31 166 ARG A N 1
ATOM 1380 C CA . ARG A 1 166 ? -5.232 -2.247 30.285 1.00 73.31 166 ARG A CA 1
ATOM 1381 C C . ARG A 1 166 ? -5.829 -0.987 30.901 1.00 73.31 166 ARG A C 1
ATOM 1383 O O . ARG A 1 166 ? -5.188 -0.331 31.714 1.00 73.31 166 ARG A O 1
ATOM 1390 N N . VAL A 1 167 ? -7.084 -0.687 30.573 1.00 65.38 167 VAL A N 1
ATOM 1391 C CA . VAL A 1 167 ? -7.800 0.483 31.102 1.00 65.38 167 VAL A CA 1
ATOM 1392 C C . VAL A 1 167 ? -8.060 0.358 32.607 1.00 65.38 167 VAL A C 1
ATOM 1394 O O . VAL A 1 167 ? -8.008 1.351 33.330 1.00 65.38 167 VAL A O 1
ATOM 1397 N N . SER A 1 168 ? -8.279 -0.867 33.093 1.00 58.72 168 SER A N 1
ATOM 1398 C CA . SER A 1 168 ? -8.575 -1.142 34.505 1.00 58.72 168 SER A CA 1
ATOM 1399 C C . SER A 1 168 ? -7.349 -1.078 35.425 1.00 58.72 168 SER A C 1
ATOM 1401 O O . SER A 1 168 ? -7.505 -0.957 36.638 1.00 58.72 168 SER A O 1
ATOM 1403 N N . ARG A 1 169 ? -6.123 -1.155 34.886 1.00 57.00 169 ARG A N 1
ATOM 1404 C CA . ARG A 1 169 ? -4.889 -1.236 35.693 1.00 57.00 169 ARG A CA 1
ATOM 1405 C C . ARG A 1 169 ? -4.323 0.106 36.154 1.00 57.00 169 ARG A C 1
ATOM 1407 O O . ARG A 1 169 ? -3.333 0.098 36.875 1.00 57.00 169 ARG A O 1
ATOM 1414 N N . ASN A 1 170 ? -4.933 1.244 35.800 1.00 50.78 170 ASN A N 1
ATOM 1415 C CA . ASN A 1 170 ? -4.357 2.575 36.062 1.00 50.78 170 ASN A CA 1
ATOM 1416 C C . ASN A 1 170 ? -2.880 2.664 35.625 1.00 50.78 170 ASN A C 1
ATOM 1418 O O . ASN A 1 170 ? -2.098 3.411 36.220 1.00 50.78 170 ASN A O 1
ATOM 1422 N N . ASP A 1 171 ? -2.491 1.906 34.590 1.00 51.47 171 ASP A N 1
ATOM 1423 C CA . ASP A 1 171 ? -1.193 2.092 33.959 1.00 51.47 171 ASP A CA 1
ATOM 1424 C C . ASP A 1 171 ? -1.139 3.566 33.574 1.00 51.47 171 ASP A C 1
ATOM 1426 O O . ASP A 1 171 ? -2.039 4.055 32.883 1.00 51.47 171 ASP A O 1
ATOM 1430 N N . LYS A 1 172 ? -0.154 4.303 34.113 1.00 45.09 172 LYS A N 1
ATOM 1431 C CA . LYS A 1 172 ? 0.051 5.711 33.766 1.00 45.09 172 LYS A CA 1
ATOM 1432 C C . LYS A 1 172 ? 0.010 5.764 32.246 1.00 45.09 172 LYS A C 1
ATOM 1434 O O . LYS A 1 172 ? 0.898 5.193 31.615 1.00 45.09 172 LYS A O 1
ATOM 1439 N N . LEU A 1 173 ? -1.039 6.385 31.695 1.00 47.31 173 LEU A N 1
ATOM 1440 C CA . LEU A 1 173 ? -1.227 6.628 30.267 1.00 47.31 173 LEU A CA 1
ATOM 1441 C C . LEU A 1 173 ? -0.105 7.576 29.826 1.00 47.31 173 LEU A C 1
ATOM 1443 O O . LEU A 1 173 ? -0.280 8.780 29.676 1.00 47.31 173 LEU A O 1
ATOM 1447 N N . GLY A 1 174 ? 1.109 7.047 29.746 1.00 44.53 174 GLY A N 1
ATOM 1448 C CA . GLY A 1 174 ? 2.229 7.720 29.141 1.00 44.53 174 GLY A CA 1
ATOM 1449 C C . GLY A 1 174 ? 1.966 7.736 27.651 1.00 44.53 174 GLY A C 1
ATOM 1450 O O . GLY A 1 174 ? 1.549 6.725 27.080 1.00 44.53 174 GLY A O 1
ATOM 1451 N N . THR A 1 175 ? 2.229 8.874 27.019 1.00 47.66 175 THR A N 1
ATOM 1452 C CA . THR A 1 175 ? 2.524 8.929 25.591 1.00 47.66 175 THR A CA 1
ATOM 1453 C C . THR A 1 175 ? 3.616 7.902 25.324 1.00 47.66 175 THR A C 1
ATOM 1455 O O . THR A 1 175 ? 4.792 8.140 25.597 1.00 47.66 175 THR A O 1
ATOM 1458 N N . THR A 1 176 ? 3.214 6.708 24.900 1.00 51.66 176 THR A N 1
ATOM 1459 C CA . THR A 1 176 ? 4.164 5.676 24.508 1.00 51.66 176 THR A CA 1
ATOM 1460 C C . THR A 1 176 ? 4.841 6.221 23.254 1.00 51.66 176 THR A C 1
ATOM 1462 O O . THR A 1 176 ? 4.152 6.783 22.401 1.00 51.66 176 THR A O 1
ATOM 1465 N N . ASN A 1 177 ? 6.172 6.128 23.152 1.00 59.44 177 ASN A N 1
ATOM 1466 C CA . ASN A 1 177 ? 6.864 6.489 21.913 1.00 59.44 177 ASN A CA 1
ATOM 1467 C C . ASN A 1 177 ? 6.134 5.819 20.738 1.00 59.44 177 ASN A C 1
ATOM 1469 O O 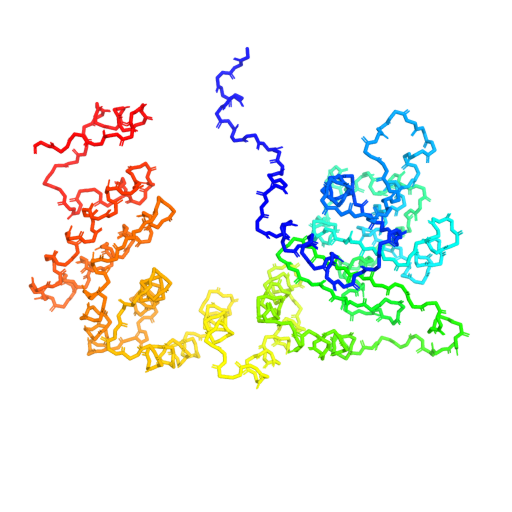. ASN A 1 177 ? 5.796 4.637 20.824 1.00 59.44 177 ASN A O 1
ATOM 1473 N N . SER A 1 178 ? 5.871 6.573 19.669 1.00 72.75 178 SER A N 1
ATOM 1474 C CA . SER A 1 178 ? 4.958 6.172 18.589 1.00 72.75 178 SER A CA 1
ATOM 1475 C C . SER A 1 178 ? 5.295 4.808 17.982 1.00 72.75 178 SER A C 1
ATOM 1477 O O . SER A 1 178 ? 4.396 4.043 17.635 1.00 72.75 178 SER A O 1
ATOM 1479 N N . PHE A 1 179 ? 6.581 4.451 17.928 1.00 82.81 179 PHE A N 1
ATOM 1480 C CA . PHE A 1 179 ? 7.018 3.140 17.459 1.00 82.81 179 PHE A CA 1
ATOM 1481 C C . PHE A 1 179 ? 6.716 1.997 18.433 1.00 82.81 179 PHE A C 1
ATOM 1483 O O . PHE A 1 179 ? 6.300 0.919 18.009 1.00 82.81 179 PHE A O 1
ATOM 1490 N N . GLU A 1 180 ? 6.884 2.209 19.742 1.00 81.31 180 GLU A N 1
ATOM 1491 C CA . GLU A 1 180 ? 6.618 1.186 20.764 1.00 81.31 180 GLU A CA 1
ATOM 1492 C C . GLU A 1 180 ? 5.141 0.771 20.779 1.00 81.31 180 GLU A C 1
ATOM 1494 O O . GLU A 1 180 ? 4.847 -0.407 20.966 1.00 81.31 180 GLU A O 1
ATOM 1499 N N . ALA A 1 181 ? 4.222 1.706 20.508 1.00 78.38 181 ALA A N 1
ATOM 1500 C CA . ALA A 1 181 ? 2.791 1.411 20.382 1.00 78.38 181 ALA A CA 1
ATOM 1501 C C . ALA A 1 181 ? 2.489 0.447 19.216 1.00 78.38 181 ALA A C 1
ATOM 1503 O O . ALA A 1 181 ? 1.563 -0.362 19.275 1.00 78.38 181 ALA A O 1
ATOM 1504 N N . ILE A 1 182 ? 3.310 0.490 18.165 1.00 86.31 182 ILE A N 1
ATOM 1505 C CA . ILE A 1 182 ? 3.132 -0.269 16.924 1.00 86.31 182 ILE A CA 1
ATOM 1506 C C . ILE A 1 182 ? 3.898 -1.600 16.917 1.00 86.31 182 ILE A C 1
ATOM 1508 O O . ILE A 1 182 ? 3.484 -2.548 16.239 1.00 86.31 182 ILE A O 1
ATOM 1512 N N . LYS A 1 183 ? 4.965 -1.739 17.713 1.00 87.00 183 LYS A N 1
ATOM 1513 C CA . LYS A 1 183 ? 5.752 -2.984 17.808 1.00 87.00 183 LYS A CA 1
ATOM 1514 C C . LYS A 1 183 ? 4.922 -4.252 18.050 1.00 87.00 183 LYS A C 1
ATOM 1516 O O . LYS A 1 183 ? 5.211 -5.251 17.388 1.00 87.00 183 LYS A O 1
ATOM 1521 N N . PRO A 1 184 ? 3.905 -4.274 18.938 1.00 88.62 184 PRO A N 1
ATOM 1522 C CA . PRO A 1 184 ? 3.092 -5.472 19.134 1.00 88.62 184 PRO A CA 1
ATOM 1523 C C . PRO A 1 184 ? 2.371 -5.912 17.857 1.00 88.62 184 PRO A C 1
ATOM 1525 O O . PRO A 1 184 ? 2.288 -7.109 17.582 1.00 88.62 184 PRO A O 1
ATOM 1528 N N . TRP A 1 185 ? 1.876 -4.960 17.059 1.00 91.56 185 TRP A N 1
ATOM 1529 C CA . TRP A 1 185 ? 1.269 -5.258 15.762 1.00 91.56 185 TRP A CA 1
ATOM 1530 C C . TRP A 1 185 ? 2.305 -5.814 14.787 1.00 91.56 185 TRP A C 1
ATOM 1532 O O . TRP A 1 185 ? 2.075 -6.880 14.225 1.00 91.56 185 TRP A O 1
ATOM 1542 N N . LEU A 1 186 ? 3.462 -5.160 14.651 1.00 91.88 186 LEU A N 1
ATOM 1543 C CA . LEU A 1 186 ? 4.548 -5.623 13.778 1.00 91.88 186 LEU A CA 1
ATOM 1544 C C . LEU A 1 186 ? 4.995 -7.052 14.119 1.00 91.88 186 LEU A C 1
ATOM 1546 O O . LEU A 1 186 ? 5.171 -7.884 13.229 1.00 91.88 186 LEU A O 1
ATOM 1550 N N . SER A 1 187 ? 5.105 -7.360 15.414 1.00 89.88 187 SER A N 1
ATOM 1551 C CA . SER A 1 187 ? 5.437 -8.701 15.892 1.00 89.88 187 SER A CA 1
ATOM 1552 C C . SER A 1 187 ? 4.366 -9.730 15.518 1.00 89.88 187 SER A C 1
ATOM 1554 O O . SER A 1 187 ? 4.715 -10.779 14.980 1.00 89.88 187 SER A O 1
ATOM 1556 N N . ARG A 1 188 ? 3.072 -9.440 15.719 1.00 89.56 188 ARG A N 1
ATOM 1557 C CA . ARG A 1 188 ? 1.977 -10.347 15.310 1.00 89.56 188 ARG A CA 1
ATOM 1558 C C . ARG A 1 188 ? 1.924 -10.544 13.796 1.00 89.56 188 ARG A C 1
ATOM 1560 O O . ARG A 1 188 ? 1.800 -11.669 13.312 1.00 89.56 188 ARG A O 1
ATOM 1567 N N . CYS A 1 189 ? 2.064 -9.443 13.066 1.00 89.69 189 CYS A N 1
ATOM 1568 C CA . CYS A 1 189 ? 2.026 -9.390 11.613 1.00 89.69 189 CYS A CA 1
ATOM 1569 C C . CYS A 1 189 ? 3.121 -10.265 10.983 1.00 89.69 189 CYS A C 1
ATOM 1571 O O . CYS A 1 189 ? 2.903 -10.790 9.904 1.00 89.69 189 CYS A O 1
ATOM 1573 N N . SER A 1 190 ? 4.237 -10.537 11.673 1.00 86.19 190 SER A N 1
ATOM 1574 C CA . SER A 1 190 ? 5.304 -11.421 11.166 1.00 86.19 190 SER A CA 1
ATOM 1575 C C . SER A 1 190 ? 4.899 -12.834 10.763 1.00 86.19 190 SER A C 1
ATOM 1577 O O . SER A 1 190 ? 5.589 -13.459 9.958 1.00 86.19 190 SER A O 1
ATOM 1579 N N . SER A 1 191 ? 3.760 -13.310 11.257 1.00 84.56 191 SER A N 1
ATOM 1580 C CA . SER A 1 191 ? 3.173 -14.588 10.850 1.00 84.56 191 SER A CA 1
ATOM 1581 C C . SER A 1 191 ? 2.321 -14.515 9.571 1.00 84.56 191 SER A C 1
ATOM 1583 O O . SER A 1 191 ? 2.040 -15.552 8.974 1.00 84.56 191 SER A O 1
ATOM 1585 N N . ASP A 1 192 ? 1.927 -13.318 9.125 1.00 85.88 192 ASP A N 1
ATOM 1586 C CA . ASP A 1 192 ? 1.100 -13.095 7.936 1.00 85.88 192 ASP A CA 1
ATOM 1587 C C . ASP A 1 192 ? 1.983 -12.937 6.678 1.00 85.88 192 ASP A C 1
ATOM 1589 O O . ASP A 1 192 ? 2.782 -11.997 6.596 1.00 85.88 192 ASP A O 1
ATOM 1593 N N . PRO A 1 193 ? 1.818 -13.781 5.638 1.00 88.12 193 PRO A N 1
ATOM 1594 C CA . PRO A 1 193 ? 2.526 -13.632 4.364 1.00 88.12 193 PRO A CA 1
ATOM 1595 C C . PRO A 1 193 ? 2.326 -12.269 3.686 1.00 88.12 193 PRO A C 1
ATOM 1597 O O . PRO A 1 193 ? 3.151 -11.864 2.865 1.00 88.12 193 PRO A O 1
ATOM 1600 N N . LYS A 1 194 ? 1.232 -11.565 4.004 1.00 90.25 194 LYS A N 1
ATOM 1601 C CA . LYS A 1 194 ? 0.911 -10.233 3.482 1.00 90.25 194 LYS A CA 1
ATOM 1602 C C . LYS A 1 194 ? 1.481 -9.092 4.329 1.00 90.25 194 LYS A C 1
ATOM 1604 O O . LYS A 1 194 ? 1.234 -7.923 4.025 1.00 90.25 194 LYS A O 1
ATOM 1609 N N . CYS A 1 195 ? 2.226 -9.394 5.391 1.00 93.56 195 CYS A N 1
ATOM 1610 C CA . CYS A 1 195 ? 2.756 -8.372 6.284 1.00 93.56 195 CYS A CA 1
ATOM 1611 C C . CYS A 1 195 ? 3.637 -7.318 5.592 1.00 93.56 195 CYS A C 1
ATOM 1613 O O . CYS A 1 195 ? 3.456 -6.139 5.895 1.00 93.56 195 CYS A O 1
ATOM 1615 N N . PRO A 1 196 ? 4.511 -7.658 4.619 1.00 95.44 196 PRO A N 1
ATOM 1616 C CA . PRO A 1 196 ? 5.236 -6.647 3.848 1.00 95.44 196 PRO A CA 1
ATOM 1617 C C . PRO A 1 196 ? 4.321 -5.596 3.205 1.00 95.44 196 PRO A C 1
ATOM 1619 O O . PRO A 1 196 ? 4.593 -4.400 3.306 1.00 95.44 196 PRO A O 1
ATOM 1622 N N . GLN A 1 197 ? 3.194 -6.016 2.610 1.00 94.00 197 GLN A N 1
ATOM 1623 C CA . GLN A 1 197 ? 2.207 -5.086 2.055 1.00 94.00 197 GLN A CA 1
ATOM 1624 C C . GLN A 1 197 ? 1.552 -4.232 3.142 1.00 94.00 197 GLN A C 1
ATOM 1626 O O . GLN A 1 197 ? 1.342 -3.040 2.923 1.00 94.00 197 GLN A O 1
ATOM 1631 N N . GLN A 1 198 ? 1.220 -4.815 4.300 1.00 94.75 198 GLN A N 1
ATOM 1632 C CA . GLN A 1 198 ? 0.604 -4.072 5.406 1.00 94.75 198 GLN A CA 1
ATOM 1633 C C . GLN A 1 198 ? 1.555 -3.007 5.973 1.00 94.75 198 GLN A C 1
ATOM 1635 O O . GLN A 1 198 ? 1.142 -1.874 6.236 1.00 94.75 198 GLN A O 1
ATOM 1640 N N . ILE A 1 199 ? 2.840 -3.349 6.117 1.00 95.69 199 ILE A N 1
ATOM 1641 C CA . ILE A 1 199 ? 3.901 -2.435 6.558 1.00 95.69 199 ILE A CA 1
ATOM 1642 C C . ILE A 1 199 ? 4.027 -1.274 5.577 1.00 95.69 199 ILE A C 1
ATOM 1644 O O . ILE A 1 199 ? 3.913 -0.125 5.997 1.00 95.69 199 ILE A O 1
ATOM 1648 N N . TYR A 1 200 ? 4.178 -1.558 4.280 1.00 95.75 200 TYR A N 1
ATOM 1649 C CA . TYR A 1 200 ? 4.280 -0.512 3.260 1.00 95.75 200 TYR A CA 1
ATOM 1650 C C . TYR A 1 200 ? 3.021 0.364 3.194 1.00 95.75 200 TYR A C 1
ATOM 1652 O O . TYR A 1 200 ? 3.125 1.583 3.196 1.00 95.75 200 TYR A O 1
ATOM 1660 N N . SER A 1 201 ? 1.824 -0.231 3.243 1.00 93.50 201 SER A N 1
ATOM 1661 C CA . SER A 1 201 ? 0.557 0.524 3.232 1.00 93.50 201 SER A CA 1
ATOM 1662 C C . SER A 1 201 ? 0.397 1.428 4.458 1.00 93.50 201 SER A C 1
ATOM 1664 O O . SER A 1 201 ? -0.297 2.444 4.412 1.00 93.50 201 SER A O 1
ATOM 1666 N N . THR A 1 202 ? 0.981 1.037 5.593 1.00 93.12 202 THR A N 1
ATOM 1667 C CA . THR A 1 202 ? 1.017 1.869 6.804 1.00 93.12 202 THR A CA 1
ATOM 1668 C C . THR A 1 202 ? 2.051 2.979 6.671 1.00 93.12 202 THR A C 1
ATOM 1670 O O . THR A 1 202 ? 1.758 4.113 7.035 1.00 93.12 202 THR A O 1
ATOM 1673 N N . PHE A 1 203 ? 3.223 2.667 6.112 1.00 94.62 203 PHE A N 1
ATOM 1674 C CA . PHE A 1 203 ? 4.250 3.649 5.780 1.00 94.62 203 PHE A CA 1
ATOM 1675 C C . PHE A 1 203 ? 3.713 4.732 4.838 1.00 94.62 203 PHE A C 1
ATOM 1677 O O . PHE A 1 203 ? 3.758 5.894 5.222 1.00 94.62 203 PHE A O 1
ATOM 1684 N N . SER A 1 204 ? 3.165 4.368 3.673 1.00 92.69 204 SER A N 1
ATOM 1685 C CA . SER A 1 204 ? 2.677 5.327 2.668 1.00 92.69 204 SER A CA 1
ATOM 1686 C C . SER A 1 204 ? 1.606 6.241 3.271 1.00 92.69 204 SER A C 1
ATOM 1688 O O . SER A 1 204 ? 1.752 7.458 3.243 1.00 92.69 204 SER A O 1
ATOM 1690 N N . PHE A 1 205 ? 0.631 5.677 3.996 1.00 89.94 205 PHE A N 1
ATOM 1691 C CA . PHE A 1 205 ? -0.375 6.471 4.708 1.00 89.94 205 PHE A CA 1
ATOM 1692 C C . PHE A 1 205 ? 0.239 7.477 5.701 1.00 89.94 205 PHE A C 1
ATOM 1694 O O . PHE A 1 205 ? -0.155 8.642 5.735 1.00 89.94 205 PHE A O 1
ATOM 1701 N N . LEU A 1 206 ? 1.201 7.044 6.523 1.00 88.88 206 LEU A N 1
ATOM 1702 C CA . LEU A 1 206 ? 1.852 7.919 7.502 1.00 88.88 206 LEU A CA 1
ATOM 1703 C C . LEU A 1 206 ? 2.769 8.961 6.850 1.00 88.88 206 LEU A C 1
ATOM 1705 O O . LEU A 1 206 ? 2.893 10.062 7.383 1.00 88.88 206 LEU A O 1
ATOM 1709 N N . ASN A 1 207 ? 3.421 8.618 5.741 1.00 90.00 207 ASN A N 1
ATOM 1710 C CA . ASN A 1 207 ? 4.332 9.495 5.014 1.00 90.00 207 ASN A CA 1
ATOM 1711 C C . ASN A 1 207 ? 3.554 10.586 4.270 1.00 90.00 207 ASN A C 1
ATOM 1713 O O . ASN A 1 207 ? 3.804 11.767 4.484 1.00 90.00 207 ASN A O 1
ATOM 1717 N N . GLU A 1 208 ? 2.565 10.190 3.468 1.00 87.19 208 GLU A N 1
ATOM 1718 C CA . GLU A 1 208 ? 1.810 11.086 2.586 1.00 87.19 208 GLU A CA 1
ATOM 1719 C C . GLU A 1 208 ? 0.865 12.018 3.345 1.00 87.19 208 GLU A C 1
ATOM 1721 O O . GLU A 1 208 ? 0.685 13.172 2.958 1.00 87.19 208 GLU A O 1
ATOM 1726 N N . HIS A 1 209 ? 0.237 11.531 4.417 1.00 82.81 209 HIS A N 1
ATOM 1727 C CA . HIS A 1 209 ? -0.877 12.253 5.036 1.00 82.81 209 HIS A CA 1
ATOM 1728 C C . HIS A 1 209 ? -0.612 12.754 6.449 1.00 82.81 209 HIS A C 1
ATOM 1730 O O . HIS A 1 209 ? -1.261 13.700 6.891 1.00 82.81 209 HIS A O 1
ATOM 1736 N N . VAL A 1 210 ? 0.313 12.120 7.168 1.00 78.06 210 VAL A N 1
ATOM 1737 C CA . VAL A 1 210 ? 0.624 12.481 8.559 1.00 78.06 210 VAL A CA 1
ATOM 1738 C C . VAL A 1 210 ? 2.002 13.137 8.668 1.00 78.06 210 VAL A C 1
ATOM 1740 O O . VAL A 1 210 ? 2.251 13.859 9.628 1.00 78.06 210 VAL A O 1
ATOM 1743 N N . ASN A 1 211 ? 2.892 12.913 7.692 1.00 78.88 211 ASN A N 1
ATOM 1744 C CA . ASN A 1 211 ? 4.297 13.326 7.720 1.00 78.88 211 ASN A CA 1
ATOM 1745 C C . ASN A 1 211 ? 4.993 12.933 9.042 1.00 78.88 211 ASN A C 1
ATOM 1747 O O . ASN A 1 211 ? 5.669 13.730 9.695 1.00 78.88 211 ASN A O 1
ATOM 1751 N N . SER A 1 212 ? 4.760 11.695 9.487 1.00 81.25 212 SER A N 1
ATOM 1752 C CA . SER A 1 212 ? 5.231 11.211 10.788 1.00 81.25 212 SER A CA 1
ATOM 1753 C C . SER A 1 212 ? 6.607 10.554 10.689 1.00 81.25 212 SER A C 1
ATOM 1755 O O . SER A 1 212 ? 6.830 9.699 9.832 1.00 81.25 212 SER A O 1
ATOM 1757 N N . GLN A 1 213 ? 7.503 10.846 11.640 1.00 84.38 213 GLN A N 1
ATOM 1758 C CA . GLN A 1 213 ? 8.790 10.144 11.780 1.00 84.38 213 GLN A CA 1
ATOM 1759 C C . GLN A 1 213 ? 8.608 8.619 11.916 1.00 84.38 213 GLN A C 1
ATOM 1761 O O . GLN A 1 213 ? 9.435 7.844 11.434 1.00 84.38 213 GLN A O 1
ATOM 1766 N N . LEU A 1 214 ? 7.473 8.199 12.482 1.00 86.62 214 LEU A N 1
ATOM 1767 C CA . LEU A 1 214 ? 7.069 6.803 12.609 1.00 86.62 214 LEU A CA 1
ATOM 1768 C C . LEU A 1 214 ? 6.992 6.073 11.259 1.00 86.62 214 LEU A C 1
ATOM 1770 O O . LEU A 1 214 ? 7.240 4.869 11.200 1.00 86.62 214 LEU A O 1
ATOM 1774 N N . ALA A 1 215 ? 6.673 6.784 10.170 1.00 90.81 215 ALA A N 1
ATOM 1775 C CA . ALA A 1 215 ? 6.619 6.199 8.834 1.00 90.81 215 ALA A CA 1
ATOM 1776 C C . ALA A 1 215 ? 7.961 5.534 8.490 1.00 90.81 215 ALA A C 1
ATOM 1778 O O . ALA A 1 215 ? 8.013 4.353 8.135 1.00 90.81 215 ALA A O 1
ATOM 1779 N N . ARG A 1 216 ? 9.061 6.272 8.678 1.00 91.19 216 ARG A N 1
ATOM 1780 C CA . ARG A 1 216 ? 10.416 5.789 8.387 1.00 91.19 216 ARG A CA 1
ATOM 1781 C C . ARG A 1 216 ? 10.803 4.624 9.289 1.00 91.19 216 ARG A C 1
ATOM 1783 O O . ARG A 1 216 ? 11.324 3.634 8.792 1.00 91.19 216 ARG A O 1
ATOM 1790 N N . GLU A 1 217 ? 10.486 4.702 10.578 1.00 92.69 217 GLU A N 1
ATOM 1791 C CA . GLU A 1 217 ? 10.798 3.643 11.547 1.00 92.69 217 GLU A CA 1
ATOM 1792 C C . GLU A 1 217 ? 10.097 2.317 11.202 1.00 92.69 217 GLU A C 1
ATOM 1794 O O . GLU A 1 217 ? 10.706 1.247 11.275 1.00 92.69 217 GLU A O 1
ATOM 1799 N N . ILE A 1 218 ? 8.836 2.372 10.757 1.00 93.31 218 ILE A N 1
ATOM 1800 C CA . ILE A 1 218 ? 8.079 1.195 10.300 1.00 93.31 218 ILE A CA 1
ATOM 1801 C C . ILE A 1 218 ? 8.686 0.609 9.026 1.00 93.31 218 ILE A C 1
ATOM 1803 O O . ILE A 1 218 ? 8.855 -0.610 8.924 1.00 93.31 218 ILE A O 1
ATOM 1807 N N . LEU A 1 219 ? 9.038 1.460 8.062 1.00 95.38 219 LEU A N 1
ATOM 1808 C CA . LEU A 1 219 ? 9.640 1.021 6.808 1.00 95.38 219 LEU A CA 1
ATOM 1809 C C . LEU A 1 219 ? 11.020 0.374 7.038 1.00 95.38 219 LEU A C 1
ATOM 1811 O O . LEU A 1 219 ? 11.316 -0.687 6.479 1.00 95.38 219 LEU A O 1
ATOM 1815 N N . GLU A 1 220 ? 11.844 0.970 7.904 1.00 94.75 220 GLU A N 1
ATOM 1816 C CA . GLU A 1 220 ? 13.150 0.440 8.315 1.00 94.75 220 GLU A CA 1
ATOM 1817 C C . GLU A 1 220 ? 13.025 -0.888 9.067 1.00 94.75 220 GLU A C 1
ATOM 1819 O O . GLU A 1 220 ? 13.773 -1.834 8.797 1.00 94.75 220 GLU A O 1
ATOM 1824 N N . TYR A 1 221 ? 12.047 -1.001 9.968 1.00 94.62 221 TYR A N 1
ATOM 1825 C CA . TYR A 1 221 ? 11.728 -2.269 10.615 1.00 94.62 221 TYR A CA 1
ATOM 1826 C C . TYR A 1 221 ? 11.357 -3.343 9.588 1.00 94.62 221 TYR A C 1
ATOM 1828 O O . TYR A 1 221 ? 11.846 -4.473 9.680 1.00 94.62 221 TYR A O 1
ATOM 1836 N N . GLY A 1 222 ? 10.529 -2.991 8.600 1.00 95.38 222 GLY A N 1
ATOM 1837 C CA . GLY A 1 222 ? 10.106 -3.881 7.523 1.00 95.38 222 GLY A CA 1
ATOM 1838 C C . GLY A 1 222 ? 11.288 -4.468 6.760 1.00 95.38 222 GLY A C 1
ATOM 1839 O O . GLY A 1 222 ? 11.458 -5.686 6.728 1.00 95.38 222 GLY A O 1
ATOM 1840 N N . ILE A 1 223 ? 12.160 -3.626 6.202 1.00 96.31 223 ILE A N 1
ATOM 1841 C CA . ILE A 1 223 ? 13.303 -4.120 5.419 1.00 96.31 223 ILE A CA 1
ATOM 1842 C C . ILE A 1 223 ? 14.325 -4.885 6.270 1.00 96.31 223 ILE A C 1
ATOM 1844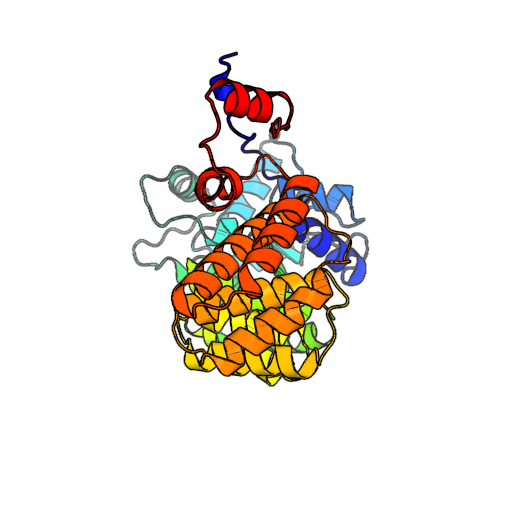 O O . ILE A 1 223 ? 14.968 -5.807 5.773 1.00 96.31 223 ILE A O 1
ATOM 1848 N N . LYS A 1 224 ? 14.467 -4.548 7.560 1.00 95.25 224 LYS A N 1
ATOM 1849 C CA . LYS A 1 224 ? 15.342 -5.283 8.484 1.00 95.25 224 LYS A CA 1
ATOM 1850 C C . LYS A 1 224 ? 14.792 -6.676 8.791 1.00 95.25 224 LYS A C 1
ATOM 1852 O O . LYS A 1 224 ? 15.555 -7.637 8.823 1.00 95.25 224 LYS A O 1
ATOM 1857 N N . THR A 1 225 ? 13.484 -6.774 9.010 1.00 94.69 225 THR A N 1
ATOM 1858 C CA . THR A 1 225 ? 12.800 -8.017 9.396 1.00 94.69 225 THR A CA 1
ATOM 1859 C C . THR A 1 225 ? 12.618 -8.953 8.205 1.00 94.69 225 THR A C 1
ATOM 1861 O O . THR A 1 225 ? 12.848 -10.152 8.321 1.00 94.69 225 THR A O 1
ATOM 1864 N N . TYR A 1 226 ? 12.277 -8.409 7.036 1.00 94.81 226 TYR A N 1
ATOM 1865 C CA . TYR A 1 226 ? 12.031 -9.169 5.809 1.00 94.81 226 TYR A CA 1
ATOM 1866 C C . TYR A 1 226 ? 13.107 -8.910 4.754 1.00 94.81 226 TYR A C 1
ATOM 1868 O O . TYR A 1 226 ? 12.813 -8.753 3.569 1.00 94.81 226 TYR A O 1
ATOM 1876 N N . SER A 1 227 ? 14.368 -8.882 5.181 1.00 93.44 227 SER A N 1
ATOM 1877 C CA . SER A 1 227 ? 15.515 -8.528 4.335 1.00 93.44 227 SER A CA 1
ATOM 1878 C C . SER A 1 227 ? 15.679 -9.419 3.102 1.00 93.44 227 SER A C 1
ATOM 1880 O O . SER A 1 227 ? 16.250 -8.978 2.102 1.00 93.44 227 SER A O 1
ATOM 1882 N N . GLU A 1 228 ? 15.154 -10.644 3.151 1.00 93.06 228 GLU A N 1
ATOM 1883 C CA . GLU A 1 228 ? 15.211 -11.618 2.063 1.00 93.06 228 GLU A CA 1
ATOM 1884 C C . GLU A 1 228 ? 13.903 -11.760 1.273 1.00 93.06 228 GLU A C 1
ATOM 1886 O O . GLU A 1 228 ? 13.916 -12.351 0.190 1.00 93.06 228 GLU A O 1
ATOM 1891 N N . ASN A 1 229 ? 12.803 -11.169 1.747 1.00 94.06 229 ASN A N 1
ATOM 1892 C CA . ASN A 1 229 ? 11.509 -11.203 1.072 1.00 94.06 229 ASN A CA 1
ATOM 1893 C C . ASN A 1 229 ? 11.515 -10.263 -0.145 1.00 94.06 229 ASN A C 1
ATOM 1895 O O . ASN A 1 229 ? 11.657 -9.050 0.001 1.00 94.06 229 ASN A O 1
ATOM 1899 N N . LEU A 1 230 ? 11.332 -10.818 -1.347 1.00 93.00 230 LEU A N 1
ATOM 1900 C CA . LEU A 1 230 ? 11.372 -10.055 -2.603 1.00 93.00 230 LEU A CA 1
ATOM 1901 C C . LEU A 1 230 ? 10.358 -8.914 -2.643 1.00 93.00 230 LEU A C 1
ATOM 1903 O O . LEU A 1 230 ? 10.672 -7.829 -3.125 1.00 93.00 230 LEU A O 1
ATOM 1907 N N . LEU A 1 231 ? 9.162 -9.136 -2.102 1.00 93.50 231 LEU A N 1
ATOM 1908 C CA . LEU A 1 231 ? 8.134 -8.113 -2.091 1.00 93.50 231 LEU A CA 1
ATOM 1909 C C . LEU A 1 231 ? 8.489 -6.959 -1.150 1.00 93.50 231 LEU A C 1
ATOM 1911 O O . LEU A 1 231 ? 8.351 -5.811 -1.550 1.00 93.50 231 LEU A O 1
ATOM 1915 N N . MET A 1 232 ? 8.986 -7.234 0.061 1.00 96.38 232 MET A N 1
ATOM 1916 C CA . MET A 1 232 ? 9.432 -6.161 0.958 1.00 96.38 232 MET A CA 1
ATOM 1917 C C . MET A 1 232 ? 10.583 -5.365 0.340 1.00 96.38 232 MET A C 1
ATOM 1919 O O . MET A 1 232 ? 10.587 -4.142 0.414 1.00 96.38 232 MET A O 1
ATOM 1923 N N . ILE A 1 233 ? 11.548 -6.046 -0.289 1.00 97.00 233 ILE A N 1
ATOM 1924 C CA . ILE A 1 233 ? 12.662 -5.377 -0.969 1.00 97.00 233 ILE A CA 1
ATOM 1925 C C . ILE A 1 233 ? 12.135 -4.450 -2.073 1.00 97.00 233 ILE A C 1
ATOM 1927 O O . ILE A 1 233 ? 12.596 -3.315 -2.173 1.00 97.00 233 ILE A O 1
ATOM 1931 N N . ARG A 1 234 ? 11.166 -4.917 -2.873 1.00 95.94 234 ARG A N 1
ATOM 1932 C CA . ARG A 1 234 ? 10.513 -4.115 -3.913 1.00 95.94 234 ARG A CA 1
ATOM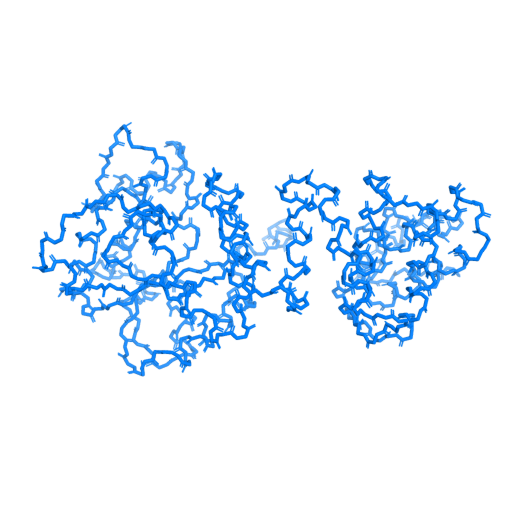 1933 C C . ARG A 1 234 ? 9.818 -2.894 -3.328 1.00 95.94 234 ARG A C 1
ATOM 1935 O O . ARG A 1 234 ? 10.175 -1.785 -3.693 1.00 95.94 234 ARG A O 1
ATOM 1942 N N . LEU A 1 235 ? 8.908 -3.091 -2.379 1.00 96.12 235 LEU A N 1
ATOM 1943 C CA . LEU A 1 235 ? 8.167 -1.999 -1.742 1.00 96.12 235 LEU A CA 1
ATOM 1944 C C . LEU A 1 235 ? 9.105 -0.984 -1.066 1.00 96.12 235 LEU A C 1
ATOM 1946 O O . LEU A 1 235 ? 8.849 0.212 -1.082 1.00 96.12 235 LEU A O 1
ATOM 1950 N N . TYR A 1 236 ? 10.226 -1.443 -0.502 1.00 97.75 236 TYR A N 1
ATOM 1951 C CA . TYR A 1 236 ? 11.245 -0.558 0.059 1.00 97.75 236 TYR A CA 1
ATOM 1952 C C . TYR A 1 236 ? 12.009 0.228 -1.016 1.00 97.75 236 TYR A C 1
ATOM 1954 O O . TYR A 1 236 ? 12.315 1.398 -0.802 1.00 97.75 236 TYR A O 1
ATOM 1962 N N . ALA A 1 237 ? 12.334 -0.389 -2.157 1.00 97.31 237 ALA A N 1
ATOM 1963 C CA . ALA A 1 237 ? 12.958 0.311 -3.278 1.00 97.31 237 ALA A CA 1
ATOM 1964 C C . ALA A 1 237 ? 12.029 1.403 -3.824 1.00 97.31 237 ALA A C 1
ATOM 1966 O O . ALA A 1 237 ? 12.467 2.539 -3.964 1.00 97.31 237 ALA A O 1
ATOM 1967 N N . GLU A 1 238 ? 10.750 1.074 -4.025 1.00 95.62 238 GLU A N 1
ATOM 1968 C CA . GLU A 1 238 ? 9.706 2.010 -4.463 1.00 95.62 238 GLU A CA 1
ATOM 1969 C C . GLU A 1 238 ? 9.538 3.169 -3.469 1.00 95.62 238 GLU A C 1
ATOM 1971 O O . GLU A 1 238 ? 9.529 4.326 -3.877 1.00 95.62 238 GLU A O 1
ATOM 1976 N N . ALA A 1 239 ? 9.520 2.880 -2.162 1.00 96.56 239 ALA A N 1
ATOM 1977 C CA . ALA A 1 239 ? 9.481 3.911 -1.124 1.00 96.56 239 ALA A CA 1
ATOM 1978 C C . ALA A 1 239 ? 10.688 4.857 -1.171 1.00 96.56 239 ALA A C 1
ATOM 1980 O O . ALA A 1 239 ? 10.573 6.066 -0.984 1.00 96.56 239 ALA A O 1
ATOM 1981 N N . MET A 1 240 ? 11.885 4.309 -1.383 1.00 97.06 240 MET A N 1
ATOM 1982 C CA . MET A 1 240 ? 13.098 5.119 -1.474 1.00 97.06 240 MET A CA 1
ATOM 1983 C C . MET A 1 240 ? 13.144 5.938 -2.763 1.00 97.06 240 MET A C 1
ATOM 1985 O O . MET A 1 240 ? 13.786 6.980 -2.771 1.00 97.06 240 MET A O 1
ATOM 1989 N N . ASP A 1 241 ? 12.496 5.468 -3.822 1.00 95.19 241 ASP A N 1
ATOM 1990 C CA . ASP A 1 241 ? 12.412 6.119 -5.125 1.00 95.19 241 ASP A CA 1
ATOM 1991 C C . ASP A 1 241 ? 11.389 7.265 -5.110 1.00 95.19 241 ASP A C 1
ATOM 1993 O O . ASP A 1 241 ? 11.770 8.433 -5.139 1.00 95.19 241 ASP A O 1
ATOM 1997 N N . TYR A 1 242 ? 10.106 6.930 -4.955 1.00 93.19 242 TYR A N 1
ATOM 1998 C CA . TYR A 1 242 ? 8.990 7.861 -5.126 1.00 93.19 242 TYR A CA 1
ATOM 1999 C C . TYR A 1 242 ? 8.646 8.645 -3.860 1.00 93.19 242 TYR A C 1
ATOM 2001 O O . TYR A 1 242 ? 8.327 9.826 -3.940 1.00 93.19 242 TYR A O 1
ATOM 2009 N N . ASP A 1 243 ? 8.697 7.997 -2.692 1.00 93.38 243 ASP A N 1
ATOM 2010 C CA . ASP A 1 243 ? 8.160 8.584 -1.457 1.00 93.38 243 ASP A CA 1
ATOM 2011 C C . ASP A 1 243 ? 9.201 9.408 -0.683 1.00 93.38 243 ASP A C 1
ATOM 2013 O O . ASP A 1 243 ? 8.852 10.328 0.061 1.00 93.38 243 ASP A O 1
ATOM 2017 N N . LEU A 1 244 ? 10.483 9.046 -0.801 1.00 93.38 244 LEU A N 1
ATOM 2018 C CA . LEU A 1 244 ? 11.578 9.622 -0.010 1.00 93.38 244 LEU A CA 1
ATOM 2019 C C . LEU A 1 244 ? 12.713 10.222 -0.852 1.00 93.38 244 LEU A C 1
ATOM 2021 O O . LEU A 1 244 ? 13.639 10.788 -0.265 1.00 93.38 244 LEU A O 1
ATOM 2025 N N . GLU A 1 245 ? 12.674 10.068 -2.180 1.00 94.25 245 GLU A N 1
ATOM 2026 C CA . GLU A 1 245 ? 13.657 10.607 -3.136 1.00 94.25 245 GLU A CA 1
ATOM 2027 C C . GLU A 1 245 ? 15.129 10.286 -2.777 1.00 94.25 245 GLU A C 1
ATOM 2029 O O . GLU A 1 245 ? 16.064 11.058 -3.005 1.00 94.25 245 GLU A O 1
ATOM 2034 N N . ARG A 1 246 ? 15.374 9.113 -2.183 1.00 95.62 246 ARG A N 1
ATOM 2035 C CA . ARG A 1 246 ? 16.708 8.597 -1.831 1.00 95.62 246 ARG A CA 1
ATOM 2036 C C . ARG A 1 246 ? 17.212 7.657 -2.922 1.00 95.62 246 ARG A C 1
ATOM 2038 O O . ARG A 1 246 ? 17.432 6.467 -2.681 1.00 95.62 246 ARG A O 1
ATOM 2045 N N . TYR A 1 247 ? 17.445 8.207 -4.111 1.00 96.50 247 TYR A N 1
ATOM 2046 C CA . TYR A 1 247 ? 17.724 7.438 -5.329 1.00 96.50 247 TYR A CA 1
ATOM 2047 C C . TYR A 1 247 ? 18.902 6.461 -5.205 1.00 96.50 247 TYR A C 1
ATOM 2049 O O . TYR A 1 247 ? 18.785 5.304 -5.596 1.00 96.50 247 TYR A O 1
ATOM 2057 N N . SER A 1 248 ? 20.008 6.848 -4.566 1.00 95.44 248 SER A N 1
ATOM 2058 C CA . SER A 1 248 ? 21.149 5.938 -4.357 1.00 95.44 248 SER A CA 1
ATOM 2059 C C . SER A 1 248 ? 20.793 4.708 -3.506 1.00 95.44 248 SER A C 1
ATOM 2061 O O . SER A 1 248 ? 21.283 3.599 -3.749 1.00 95.44 248 SER A O 1
ATOM 2063 N N . VAL A 1 249 ? 19.897 4.877 -2.526 1.00 96.31 249 VAL A N 1
ATOM 2064 C CA . VAL A 1 249 ? 19.368 3.781 -1.706 1.00 96.31 249 VAL A CA 1
ATOM 2065 C C . VAL A 1 249 ? 18.391 2.944 -2.527 1.00 96.31 249 VAL A C 1
ATOM 2067 O O . VAL A 1 249 ? 18.518 1.721 -2.524 1.00 96.31 249 VAL A O 1
ATOM 2070 N N . ALA A 1 250 ? 17.475 3.571 -3.270 1.00 97.44 250 ALA A N 1
ATOM 2071 C CA . ALA A 1 250 ? 16.549 2.872 -4.163 1.00 97.44 250 ALA A CA 1
ATOM 2072 C C . ALA A 1 250 ? 17.299 1.984 -5.171 1.00 97.44 250 ALA A C 1
ATOM 2074 O O . ALA A 1 250 ? 17.048 0.780 -5.244 1.00 97.44 250 ALA A O 1
ATOM 2075 N N . ASN A 1 251 ? 18.318 2.534 -5.845 1.00 97.12 251 ASN A N 1
ATOM 2076 C CA . ASN A 1 251 ? 19.157 1.822 -6.810 1.00 97.12 251 ASN A CA 1
ATOM 2077 C C . ASN A 1 251 ? 19.797 0.566 -6.200 1.00 97.12 251 ASN A C 1
ATOM 2079 O O . ASN A 1 251 ? 19.780 -0.510 -6.797 1.00 97.12 251 ASN A O 1
ATOM 2083 N N . LYS A 1 252 ? 20.314 0.664 -4.965 1.00 96.81 252 LYS A N 1
ATOM 2084 C CA . LYS A 1 252 ? 20.882 -0.486 -4.242 1.00 96.81 252 LYS A CA 1
ATOM 2085 C C . LYS A 1 252 ? 19.871 -1.631 -4.108 1.00 96.81 252 LYS A C 1
ATOM 2087 O O . LYS A 1 252 ? 20.249 -2.793 -4.268 1.00 96.81 252 LYS A O 1
ATOM 2092 N N . TYR A 1 253 ? 18.614 -1.326 -3.795 1.00 97.56 253 TYR A N 1
ATOM 2093 C CA . TYR A 1 253 ? 17.587 -2.349 -3.601 1.00 97.56 253 TYR A CA 1
ATOM 2094 C C . TYR A 1 253 ? 16.992 -2.852 -4.918 1.00 97.56 253 TYR A C 1
ATOM 2096 O O . TYR A 1 253 ? 16.785 -4.061 -5.035 1.00 97.56 253 TYR A O 1
ATOM 2104 N N . TYR A 1 254 ? 16.844 -2.005 -5.939 1.00 97.50 254 TYR A N 1
ATOM 2105 C CA . TYR A 1 254 ? 16.522 -2.472 -7.289 1.00 97.50 254 TYR A CA 1
ATOM 2106 C C . TYR A 1 254 ? 17.586 -3.444 -7.820 1.00 97.50 254 TYR A C 1
ATOM 2108 O O . TYR A 1 254 ? 17.243 -4.545 -8.248 1.00 97.50 254 TYR A O 1
ATOM 2116 N N . ARG A 1 255 ? 18.884 -3.134 -7.676 1.00 96.00 255 ARG A N 1
ATOM 2117 C CA . ARG A 1 255 ? 19.974 -4.074 -8.013 1.00 96.00 255 ARG A CA 1
ATOM 2118 C C . ARG A 1 255 ? 19.858 -5.396 -7.263 1.00 96.00 255 ARG A C 1
ATOM 2120 O O . ARG A 1 255 ? 20.069 -6.451 -7.856 1.00 96.00 255 ARG A O 1
ATOM 2127 N N . LYS A 1 256 ? 19.506 -5.358 -5.969 1.00 96.00 256 LYS A N 1
ATOM 2128 C CA . LYS A 1 256 ? 19.283 -6.575 -5.169 1.00 96.00 256 LYS A CA 1
ATOM 2129 C C . LYS A 1 256 ? 18.154 -7.427 -5.764 1.00 96.00 256 LYS A C 1
ATOM 2131 O O . LYS A 1 256 ? 18.290 -8.648 -5.794 1.00 96.00 256 LYS A O 1
ATOM 2136 N N . LEU A 1 257 ? 17.071 -6.810 -6.243 1.00 95.44 257 LEU A N 1
ATOM 2137 C CA . LEU A 1 257 ? 15.960 -7.520 -6.890 1.00 95.44 257 LEU A CA 1
ATOM 2138 C C . LEU A 1 257 ? 16.379 -8.134 -8.221 1.00 95.44 257 LEU A C 1
ATOM 2140 O O . LEU A 1 257 ? 16.165 -9.325 -8.414 1.00 95.44 257 LEU A O 1
ATOM 2144 N N . ILE A 1 258 ? 17.028 -7.358 -9.092 1.00 95.00 258 ILE A N 1
ATOM 2145 C CA . ILE A 1 258 ? 17.501 -7.843 -10.397 1.00 95.00 258 ILE A CA 1
ATOM 2146 C C . ILE A 1 258 ? 18.492 -8.996 -10.226 1.00 95.00 258 ILE A C 1
ATOM 2148 O O . ILE A 1 258 ? 18.360 -10.023 -10.884 1.00 95.00 258 ILE A O 1
ATOM 2152 N N . TYR A 1 259 ? 19.427 -8.884 -9.279 1.00 94.06 259 TYR A N 1
ATOM 2153 C CA . TYR A 1 259 ? 20.356 -9.968 -8.961 1.00 94.06 259 TYR A CA 1
ATOM 2154 C C . TYR A 1 259 ? 19.632 -11.254 -8.535 1.00 94.06 259 TYR A C 1
ATOM 2156 O O . TYR A 1 259 ? 20.008 -12.343 -8.957 1.00 94.06 259 TYR A O 1
ATOM 2164 N N . LYS A 1 260 ? 18.582 -11.140 -7.710 1.00 92.50 260 LYS A N 1
ATOM 2165 C CA . LYS A 1 260 ? 17.786 -12.296 -7.267 1.00 92.50 260 LYS A CA 1
ATOM 2166 C C . LYS A 1 260 ? 16.889 -12.873 -8.360 1.00 92.50 260 LYS A C 1
ATOM 2168 O O . LYS A 1 260 ? 16.602 -14.065 -8.323 1.00 92.50 260 LYS A O 1
ATOM 2173 N N . MET A 1 261 ? 16.436 -12.040 -9.290 1.00 91.19 261 MET A N 1
ATOM 2174 C CA . MET A 1 261 ? 15.658 -12.464 -10.451 1.00 91.19 261 MET A CA 1
ATOM 2175 C C . MET A 1 261 ? 16.513 -13.296 -11.421 1.00 91.19 261 MET A C 1
ATOM 2177 O O . MET A 1 261 ? 16.016 -14.241 -12.029 1.00 91.19 261 MET A O 1
ATOM 2181 N N . GLY A 1 262 ? 17.813 -12.993 -11.504 1.00 90.50 262 GLY A N 1
ATOM 2182 C CA . GLY A 1 262 ? 18.756 -13.683 -12.379 1.00 90.50 262 GLY A CA 1
ATOM 2183 C C . GLY A 1 262 ? 18.553 -13.310 -13.847 1.00 90.50 262 GLY A C 1
ATOM 2184 O O . GLY A 1 262 ? 18.114 -12.210 -14.172 1.00 90.50 262 GLY A O 1
ATOM 2185 N N . ASP A 1 263 ? 18.866 -14.244 -14.744 1.00 90.19 263 ASP A N 1
ATOM 2186 C CA . ASP A 1 263 ? 18.834 -14.021 -16.193 1.00 90.19 263 ASP A CA 1
ATOM 2187 C C . ASP A 1 263 ? 17.491 -14.398 -16.842 1.00 90.19 263 ASP A C 1
ATOM 2189 O O . ASP A 1 263 ? 17.427 -14.622 -18.050 1.00 90.19 263 ASP A O 1
ATOM 2193 N N . GLU A 1 264 ? 16.406 -14.501 -16.083 1.00 89.06 264 GLU A N 1
ATOM 2194 C CA . GLU A 1 264 ? 15.105 -14.937 -16.596 1.00 89.06 264 GLU A CA 1
ATOM 2195 C C . GLU A 1 264 ? 14.024 -13.888 -16.309 1.00 89.06 264 GLU A C 1
ATOM 2197 O O . GLU A 1 264 ? 14.067 -13.195 -15.299 1.00 89.06 264 GLU A O 1
ATOM 2202 N N . CYS A 1 265 ? 13.038 -13.783 -17.203 1.00 93.31 265 CYS A N 1
ATOM 2203 C CA . CYS A 1 265 ? 11.814 -13.016 -16.978 1.00 93.31 265 CYS A CA 1
ATOM 2204 C C . CYS A 1 265 ? 10.635 -13.981 -17.095 1.00 93.31 265 CYS A C 1
ATOM 2206 O O . CYS A 1 265 ? 10.285 -14.401 -18.198 1.00 93.31 265 CYS A O 1
ATOM 2208 N N . LYS A 1 266 ? 10.085 -14.409 -15.955 1.00 93.25 266 LYS A N 1
ATOM 2209 C CA . LYS A 1 266 ? 9.131 -15.532 -15.886 1.00 93.25 266 LYS A CA 1
ATOM 2210 C C . LYS A 1 266 ? 7.694 -15.083 -15.703 1.00 93.25 266 LYS A C 1
ATOM 2212 O O . LYS A 1 266 ? 6.773 -15.851 -15.969 1.00 93.25 266 LYS A O 1
ATOM 2217 N N . SER A 1 267 ? 7.504 -13.874 -15.196 1.00 94.25 267 SER A N 1
ATOM 2218 C CA . SER A 1 267 ? 6.206 -13.378 -14.768 1.00 94.25 267 SER A CA 1
ATOM 2219 C C . SER A 1 267 ? 5.967 -11.948 -15.232 1.00 94.25 267 SER A C 1
ATOM 2221 O O . SER A 1 267 ? 6.895 -11.205 -15.557 1.00 94.25 267 SER A O 1
ATOM 2223 N N . ARG A 1 268 ? 4.694 -11.539 -15.248 1.00 93.75 268 ARG A N 1
ATOM 2224 C CA . ARG A 1 268 ? 4.337 -10.140 -15.523 1.00 93.75 268 ARG A CA 1
ATOM 2225 C C . ARG A 1 268 ? 4.943 -9.220 -14.465 1.00 93.75 268 ARG A C 1
ATOM 2227 O O . ARG A 1 268 ? 5.337 -8.104 -14.771 1.00 93.75 268 ARG A O 1
ATOM 2234 N N . GLU A 1 269 ? 5.038 -9.698 -13.231 1.00 91.62 269 GLU A N 1
ATOM 2235 C CA . GLU A 1 269 ? 5.615 -8.986 -12.100 1.00 91.62 269 GLU A CA 1
ATOM 2236 C C . GLU A 1 269 ? 7.111 -8.696 -12.306 1.00 91.62 269 GLU A C 1
ATOM 2238 O O . GLU A 1 269 ? 7.551 -7.596 -11.969 1.00 91.62 269 GLU A O 1
ATOM 2243 N N . ASP A 1 270 ? 7.856 -9.620 -12.926 1.00 94.12 270 ASP A N 1
ATOM 2244 C CA . ASP A 1 270 ? 9.256 -9.410 -13.332 1.00 94.12 270 ASP A CA 1
ATOM 2245 C C . ASP A 1 270 ? 9.364 -8.308 -14.393 1.00 94.12 270 ASP A C 1
ATOM 2247 O O . ASP A 1 270 ? 10.204 -7.413 -14.293 1.00 94.12 270 ASP A O 1
ATOM 2251 N N . PHE A 1 271 ? 8.471 -8.325 -15.390 1.00 95.94 271 PHE A N 1
ATOM 2252 C CA . PHE A 1 271 ? 8.409 -7.263 -16.395 1.00 95.94 271 PHE A CA 1
ATOM 2253 C C . PHE A 1 271 ? 8.114 -5.897 -15.763 1.00 95.94 271 PHE A C 1
ATOM 2255 O O . PHE A 1 271 ? 8.780 -4.917 -16.090 1.00 95.94 271 PHE A O 1
ATOM 2262 N N . LEU A 1 272 ? 7.141 -5.822 -14.850 1.00 94.00 272 LEU A N 1
ATOM 2263 C CA . LEU A 1 272 ? 6.795 -4.572 -14.170 1.00 94.00 272 LEU A CA 1
ATOM 2264 C C . LEU A 1 272 ? 7.977 -4.032 -13.356 1.00 94.00 272 LEU A C 1
ATOM 2266 O O . LEU A 1 272 ? 8.254 -2.837 -13.419 1.00 94.00 272 LEU A O 1
ATOM 2270 N N . LEU A 1 273 ? 8.710 -4.907 -12.659 1.00 94.81 273 LEU A N 1
ATOM 2271 C CA . LEU A 1 273 ? 9.937 -4.539 -11.950 1.00 94.81 273 LEU A CA 1
ATOM 2272 C C . LEU A 1 273 ? 11.001 -3.977 -12.907 1.00 94.81 273 LEU A C 1
ATOM 2274 O O . LEU A 1 273 ? 11.583 -2.931 -12.630 1.00 94.81 273 LEU A O 1
ATOM 2278 N N . LEU A 1 274 ? 11.251 -4.651 -14.033 1.00 96.06 274 LEU A N 1
ATOM 2279 C CA . LEU A 1 274 ? 12.216 -4.195 -15.040 1.00 96.06 274 LEU A CA 1
ATOM 2280 C C . LEU A 1 274 ? 11.814 -2.854 -15.651 1.00 96.06 274 LEU A C 1
ATOM 2282 O O . LEU A 1 274 ? 12.663 -1.983 -15.834 1.00 96.06 274 LEU A O 1
ATOM 2286 N N . SER A 1 275 ? 10.526 -2.682 -15.946 1.00 95.38 275 SER A N 1
ATOM 2287 C CA . SER A 1 275 ? 9.993 -1.443 -16.501 1.00 95.38 275 SER A CA 1
ATOM 2288 C C . SER A 1 275 ? 10.156 -0.276 -15.540 1.00 95.38 275 SER A C 1
ATOM 2290 O O . SER A 1 275 ? 10.566 0.809 -15.948 1.00 95.38 275 SER A O 1
ATOM 2292 N N . GLN A 1 276 ? 9.845 -0.500 -14.270 1.00 94.88 276 GLN A N 1
ATOM 2293 C CA . GLN A 1 276 ? 9.982 0.504 -13.229 1.00 94.88 276 GLN A CA 1
ATOM 2294 C C . GLN A 1 276 ? 11.448 0.865 -13.001 1.00 94.88 276 GLN A C 1
ATOM 2296 O O . GLN A 1 276 ? 11.803 2.041 -13.014 1.00 94.88 276 GLN A O 1
ATOM 2301 N N . TYR A 1 277 ? 12.319 -0.141 -12.896 1.00 96.44 277 TYR A N 1
ATOM 2302 C CA . TYR A 1 277 ? 13.738 0.099 -12.683 1.00 96.44 277 TYR A CA 1
ATOM 2303 C C . TYR A 1 277 ? 14.395 0.816 -13.869 1.00 96.44 277 TYR A C 1
ATOM 2305 O O . TYR A 1 277 ? 15.222 1.702 -13.674 1.00 96.44 277 TYR A O 1
ATOM 2313 N N . LEU A 1 278 ? 14.003 0.494 -15.107 1.00 95.69 278 LEU A N 1
ATOM 2314 C CA . LEU A 1 278 ? 14.492 1.219 -16.277 1.00 95.69 278 LEU A CA 1
ATOM 2315 C C . LEU A 1 278 ? 14.079 2.694 -16.245 1.00 95.69 278 LEU A C 1
ATOM 2317 O O . LEU A 1 278 ? 14.916 3.555 -16.510 1.00 95.69 278 LEU A O 1
ATOM 2321 N N . GLY A 1 279 ? 12.822 2.979 -15.891 1.00 94.00 279 GLY A N 1
ATOM 2322 C CA . GLY A 1 279 ? 12.341 4.346 -15.684 1.00 94.00 279 GLY A CA 1
ATOM 2323 C C . GLY A 1 279 ? 13.171 5.090 -14.646 1.00 94.00 279 GLY A C 1
ATOM 2324 O O . GLY A 1 279 ? 13.737 6.137 -14.956 1.00 94.00 279 GLY A O 1
ATOM 2325 N N . PHE A 1 280 ? 13.356 4.475 -13.476 1.00 95.62 280 PHE A N 1
ATOM 2326 C CA . PHE A 1 280 ? 14.206 4.994 -12.408 1.00 95.62 280 PHE A CA 1
ATOM 2327 C C . PHE A 1 280 ? 15.618 5.351 -12.903 1.00 95.62 280 PHE A C 1
ATOM 2329 O O . PHE A 1 280 ? 16.098 6.460 -12.662 1.00 95.62 280 PHE A O 1
ATOM 2336 N N . LEU A 1 281 ? 16.293 4.446 -13.626 1.00 95.00 281 LEU A N 1
ATOM 2337 C CA . LEU A 1 281 ? 17.663 4.679 -14.100 1.00 95.00 281 LEU A CA 1
ATOM 2338 C C . LEU A 1 281 ? 17.756 5.856 -15.080 1.00 95.00 281 LEU A C 1
ATOM 2340 O O . LEU A 1 281 ? 18.757 6.577 -15.072 1.00 95.00 281 LEU A O 1
ATOM 2344 N N . LEU A 1 282 ? 16.740 6.039 -15.926 1.00 91.75 282 LEU A N 1
ATOM 2345 C CA . LEU A 1 282 ? 16.695 7.122 -16.909 1.00 91.75 282 LEU A CA 1
ATOM 2346 C C . LEU A 1 282 ? 16.391 8.477 -16.268 1.00 91.75 282 LEU A C 1
ATOM 2348 O O . LEU A 1 282 ? 17.029 9.470 -16.619 1.00 91.75 282 LEU A O 1
ATOM 2352 N N . GLU A 1 283 ? 15.450 8.515 -15.328 1.00 92.06 283 GLU A N 1
ATOM 2353 C CA . GLU A 1 283 ? 14.996 9.754 -14.691 1.00 92.06 283 GLU A CA 1
ATOM 2354 C C . GLU A 1 283 ? 16.023 10.287 -13.685 1.00 92.06 283 GLU A C 1
ATOM 2356 O O . GLU A 1 283 ? 16.334 11.480 -13.681 1.00 92.06 283 GLU A O 1
ATOM 2361 N N . THR A 1 284 ? 16.620 9.401 -12.885 1.00 92.31 284 THR A N 1
ATOM 2362 C CA . THR A 1 284 ? 17.536 9.786 -11.796 1.00 92.31 284 THR A CA 1
ATOM 2363 C C . THR A 1 284 ? 19.004 9.851 -12.215 1.00 92.31 284 THR A C 1
ATOM 2365 O O . THR A 1 284 ? 19.820 10.447 -11.515 1.00 92.31 284 THR A O 1
ATOM 2368 N N . LYS A 1 285 ? 19.363 9.254 -13.363 1.00 87.69 285 LYS A N 1
ATOM 2369 C CA . LYS A 1 285 ? 20.750 9.100 -13.852 1.00 87.69 285 LYS A CA 1
ATOM 2370 C C . LYS A 1 285 ? 21.675 8.314 -12.909 1.00 87.69 285 LYS A C 1
ATOM 2372 O O . LYS A 1 285 ? 22.894 8.370 -13.058 1.00 87.69 285 LYS A O 1
ATOM 2377 N N . GLU A 1 286 ? 21.115 7.544 -11.978 1.00 90.00 286 GLU A N 1
ATOM 2378 C CA . GLU A 1 286 ? 21.861 6.652 -11.077 1.00 90.00 286 GLU A CA 1
ATOM 2379 C C . GLU A 1 286 ? 22.443 5.416 -11.798 1.00 90.00 286 GLU A C 1
ATOM 2381 O O . GLU A 1 286 ? 23.316 4.719 -11.269 1.00 90.00 286 GLU A O 1
ATOM 2386 N N . GLY A 1 287 ? 21.960 5.124 -13.010 1.00 84.12 287 GLY A N 1
ATOM 2387 C CA . GLY A 1 287 ? 22.378 3.984 -13.823 1.00 84.12 287 GLY A CA 1
ATOM 2388 C C . GLY A 1 287 ? 23.497 4.318 -14.801 1.00 84.12 287 GLY A C 1
ATOM 2389 O O . GLY A 1 287 ? 23.472 5.345 -15.479 1.00 84.12 287 GLY A O 1
ATOM 2390 N N . ASN A 1 288 ? 24.465 3.410 -14.944 1.00 90.50 288 ASN A N 1
ATOM 2391 C CA . ASN A 1 288 ? 25.456 3.511 -16.018 1.00 90.50 288 ASN A CA 1
ATOM 2392 C C . ASN A 1 288 ? 24.975 2.801 -17.296 1.00 90.50 288 ASN A C 1
ATOM 2394 O O . ASN A 1 288 ? 24.042 1.999 -17.286 1.00 90.50 288 ASN A O 1
ATOM 2398 N N . HIS A 1 289 ? 25.648 3.064 -18.418 1.00 90.62 289 HIS A N 1
ATOM 2399 C CA . HIS A 1 289 ? 25.257 2.498 -19.711 1.00 90.62 289 HIS A CA 1
ATOM 2400 C C . HIS A 1 289 ? 25.234 0.956 -19.730 1.00 90.62 289 HIS A C 1
ATOM 2402 O O . HIS A 1 289 ? 24.340 0.363 -20.330 1.00 90.62 289 HIS A O 1
ATOM 2408 N N . LYS A 1 290 ? 26.187 0.298 -19.053 1.00 92.62 290 LYS A N 1
ATOM 2409 C CA . LYS A 1 290 ? 26.260 -1.171 -18.986 1.00 92.62 290 LYS A CA 1
ATOM 2410 C C . LYS A 1 290 ? 25.054 -1.751 -18.249 1.00 92.62 290 LYS A C 1
ATOM 2412 O O . LYS A 1 290 ? 24.491 -2.750 -18.684 1.00 92.62 290 LYS A O 1
ATOM 2417 N N . GLU A 1 291 ? 24.664 -1.113 -17.156 1.00 93.88 291 GLU A N 1
ATOM 2418 C CA . GLU A 1 291 ? 23.503 -1.495 -16.363 1.00 93.88 291 GLU A CA 1
ATOM 2419 C C . GLU A 1 291 ? 22.206 -1.329 -17.154 1.00 93.88 291 GLU A C 1
ATOM 2421 O O . GLU A 1 291 ? 21.466 -2.299 -17.302 1.00 93.88 291 GLU A O 1
ATOM 2426 N N . ILE A 1 292 ? 21.986 -0.162 -17.768 1.00 94.62 292 ILE A N 1
ATOM 2427 C CA . ILE A 1 292 ? 20.825 0.070 -18.641 1.00 94.62 292 ILE A CA 1
ATOM 2428 C C . ILE A 1 292 ? 20.754 -1.008 -19.727 1.00 94.62 292 ILE A C 1
ATOM 2430 O O . ILE A 1 292 ? 19.705 -1.614 -19.928 1.00 94.62 292 ILE A O 1
ATOM 2434 N N . LYS A 1 293 ? 21.881 -1.313 -20.382 1.00 93.38 293 LYS A N 1
ATOM 2435 C CA . LYS A 1 293 ? 21.939 -2.354 -21.411 1.00 93.38 293 LYS A CA 1
ATOM 2436 C C . LYS A 1 293 ? 21.555 -3.735 -20.868 1.00 93.38 293 LYS A C 1
ATOM 2438 O O . LYS A 1 293 ? 20.777 -4.428 -21.515 1.00 93.38 293 LYS A O 1
ATOM 2443 N N . SER A 1 294 ? 22.030 -4.109 -19.679 1.00 93.62 294 SER A N 1
ATOM 2444 C CA . SER A 1 294 ? 21.658 -5.390 -19.060 1.00 93.62 294 SER A CA 1
ATOM 2445 C C . SER A 1 294 ? 20.159 -5.491 -18.760 1.00 93.62 294 SER A C 1
ATOM 2447 O O . SER A 1 294 ? 19.559 -6.533 -19.011 1.00 93.62 294 SER A O 1
ATOM 2449 N N . ILE A 1 295 ? 19.526 -4.399 -18.316 1.00 95.44 295 ILE A N 1
ATOM 2450 C CA . ILE A 1 295 ? 18.073 -4.349 -18.092 1.00 95.44 295 ILE A CA 1
ATOM 2451 C C . ILE A 1 295 ? 17.311 -4.476 -19.414 1.00 95.44 295 ILE A C 1
ATOM 2453 O O . ILE A 1 295 ? 16.339 -5.226 -19.492 1.00 95.44 295 ILE A O 1
ATOM 2457 N N . VAL A 1 296 ? 17.774 -3.811 -20.476 1.00 95.31 296 VAL A N 1
ATOM 2458 C CA . VAL A 1 296 ? 17.194 -3.937 -21.824 1.00 95.31 296 VAL A CA 1
ATOM 2459 C C . VAL A 1 296 ? 17.294 -5.380 -22.333 1.00 95.31 296 VAL A C 1
ATOM 2461 O O . VAL A 1 296 ? 16.293 -5.944 -22.780 1.00 95.31 296 VAL A O 1
ATOM 2464 N N . GLU A 1 297 ? 18.464 -6.008 -22.225 1.00 94.38 297 GLU A N 1
ATOM 2465 C CA . GLU A 1 297 ? 18.679 -7.403 -22.629 1.00 94.38 297 GLU A CA 1
ATOM 2466 C C . GLU A 1 297 ? 17.777 -8.364 -21.844 1.00 94.38 297 GLU A C 1
ATOM 2468 O O . GLU A 1 297 ? 17.109 -9.213 -22.440 1.00 94.38 297 GLU A O 1
ATOM 2473 N N . LEU A 1 298 ? 17.685 -8.194 -20.524 1.00 95.25 298 LEU A N 1
ATOM 2474 C CA . LEU A 1 298 ? 16.838 -9.011 -19.658 1.00 95.25 298 LEU A CA 1
ATOM 2475 C C . LEU A 1 298 ? 15.349 -8.825 -19.971 1.00 95.25 298 LEU A C 1
ATOM 2477 O O . LEU A 1 298 ? 14.617 -9.807 -20.086 1.00 95.25 298 LEU A O 1
ATOM 2481 N N . SER A 1 299 ? 14.916 -7.587 -20.221 1.00 95.31 299 SER A N 1
ATOM 2482 C CA . SER A 1 299 ? 13.532 -7.286 -20.597 1.00 95.31 299 SER A CA 1
ATOM 2483 C C . SER A 1 299 ? 13.106 -7.956 -21.897 1.00 95.31 299 SER A C 1
ATOM 2485 O O . SER A 1 299 ? 11.952 -8.349 -22.023 1.00 95.31 299 SER A O 1
ATOM 2487 N N . SER A 1 300 ? 14.022 -8.173 -22.848 1.00 95.44 300 SER A N 1
ATOM 2488 C CA . SER A 1 300 ? 13.685 -8.848 -24.106 1.00 95.44 300 SER A CA 1
ATOM 2489 C C . SER A 1 300 ? 13.122 -10.258 -23.896 1.00 95.44 300 SER A C 1
ATOM 2491 O O . SER A 1 300 ? 12.289 -10.704 -24.683 1.00 95.44 300 SER A O 1
ATOM 2493 N N . LYS A 1 301 ? 13.494 -10.914 -22.788 1.00 95.62 301 LYS A N 1
ATOM 2494 C CA . LYS A 1 301 ? 12.996 -12.238 -22.390 1.00 95.62 301 LYS A CA 1
ATOM 2495 C C . LYS A 1 301 ? 11.544 -12.202 -21.900 1.00 95.62 301 LYS A C 1
ATOM 2497 O O . LYS A 1 301 ? 10.889 -13.234 -21.879 1.00 95.62 301 LYS A O 1
ATOM 2502 N N . CYS A 1 302 ? 11.018 -11.026 -21.553 1.00 96.06 302 CYS A N 1
ATOM 2503 C CA . CYS A 1 302 ? 9.622 -10.846 -21.157 1.00 96.06 302 CYS A CA 1
ATOM 2504 C C . CYS A 1 302 ? 8.655 -10.789 -22.352 1.00 96.06 302 CYS A C 1
ATOM 2506 O O . CYS A 1 302 ? 7.442 -10.825 -22.157 1.00 96.06 302 CYS A O 1
ATOM 2508 N N . LEU A 1 303 ? 9.153 -10.666 -23.590 1.00 93.75 303 LEU A N 1
ATOM 2509 C CA . LEU A 1 303 ? 8.303 -10.444 -24.766 1.00 93.75 303 LEU A CA 1
ATOM 2510 C C . LEU A 1 303 ? 7.267 -11.545 -24.987 1.00 93.75 303 LEU A C 1
ATOM 2512 O O . LEU A 1 303 ? 6.179 -11.247 -25.478 1.00 93.75 303 LEU A O 1
ATOM 2516 N N . ASP A 1 304 ? 7.582 -12.787 -24.629 1.00 93.06 304 ASP A N 1
ATOM 2517 C CA . ASP A 1 304 ? 6.710 -13.940 -24.864 1.00 93.06 304 ASP A CA 1
ATOM 2518 C C . ASP A 1 304 ? 5.667 -14.140 -23.755 1.00 93.06 304 ASP A C 1
ATOM 2520 O O . ASP A 1 304 ? 4.784 -14.989 -23.879 1.00 93.06 304 ASP A O 1
ATOM 2524 N N . LEU A 1 305 ? 5.696 -13.317 -22.701 1.00 94.69 305 LEU A N 1
ATOM 2525 C CA . LEU A 1 305 ? 4.709 -13.381 -21.628 1.00 94.69 305 LEU A CA 1
ATOM 2526 C C . LEU A 1 305 ? 3.299 -13.038 -22.128 1.00 94.69 305 LEU A C 1
ATOM 2528 O O . LEU A 1 305 ? 3.098 -12.262 -23.075 1.00 94.69 305 LEU A O 1
ATOM 2532 N N . GLN A 1 306 ? 2.307 -13.612 -21.450 1.00 93.31 306 GLN A N 1
ATOM 2533 C CA . GLN A 1 306 ? 0.907 -13.241 -21.603 1.00 93.31 306 GLN A CA 1
ATOM 2534 C C . GLN A 1 306 ? 0.576 -12.105 -20.633 1.00 93.31 306 GLN A C 1
ATOM 2536 O O . GLN A 1 306 ? 0.722 -12.244 -19.417 1.00 93.31 306 GLN A O 1
ATOM 2541 N N . TYR A 1 307 ? 0.107 -10.991 -21.184 1.00 92.00 307 TYR A N 1
ATOM 2542 C CA . TYR A 1 307 ? -0.258 -9.803 -20.420 1.00 92.00 307 TYR A CA 1
ATOM 2543 C C . TYR A 1 307 ? -1.778 -9.710 -20.239 1.00 92.00 307 TYR A C 1
ATOM 2545 O O . TYR A 1 307 ? -2.549 -10.514 -20.769 1.00 92.00 307 TYR A O 1
ATOM 2553 N N . LYS A 1 308 ? -2.221 -8.734 -19.452 1.00 88.75 308 LYS A N 1
ATOM 2554 C CA . LYS A 1 308 ? -3.626 -8.349 -19.294 1.00 88.75 308 LYS A CA 1
ATOM 2555 C C . LYS A 1 308 ? -3.801 -6.887 -19.688 1.00 88.75 308 LYS A C 1
ATOM 2557 O O . LYS A 1 308 ? -2.833 -6.143 -19.807 1.00 88.75 308 LYS A O 1
ATOM 2562 N N . GLY A 1 309 ? -5.055 -6.458 -19.841 1.00 84.56 309 GLY A N 1
ATOM 2563 C CA . GLY A 1 309 ? -5.367 -5.071 -20.204 1.00 84.56 309 GLY A CA 1
ATOM 2564 C C . GLY A 1 309 ? -4.783 -4.026 -19.248 1.00 84.56 309 GLY A C 1
ATOM 2565 O O . GLY A 1 309 ? -4.351 -2.967 -19.698 1.00 84.56 309 GLY A O 1
ATOM 2566 N N . GLU A 1 310 ? -4.679 -4.356 -17.957 1.00 85.62 310 GLU A N 1
ATOM 2567 C CA . GLU A 1 310 ? -4.053 -3.506 -16.932 1.00 85.62 310 GLU A CA 1
ATOM 2568 C C . GLU A 1 310 ? -2.553 -3.246 -17.175 1.00 85.62 310 GLU A C 1
ATOM 2570 O O . GLU A 1 310 ? -2.050 -2.209 -16.764 1.00 85.62 310 GLU A O 1
ATOM 2575 N N . ASP A 1 311 ? -1.846 -4.122 -17.901 1.00 89.31 311 ASP A N 1
ATOM 2576 C CA . ASP A 1 311 ? -0.404 -3.971 -18.164 1.00 89.31 311 ASP A CA 1
ATOM 2577 C C . ASP A 1 311 ? -0.112 -3.079 -19.385 1.00 89.31 3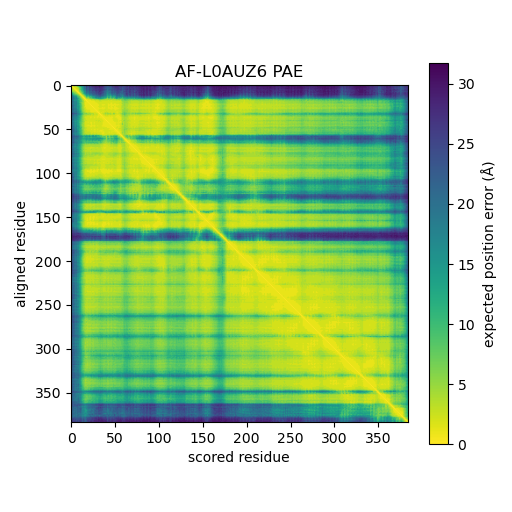11 ASP A C 1
ATOM 2579 O O . ASP A 1 311 ? 1.045 -2.773 -19.683 1.00 89.31 311 ASP A O 1
ATOM 2583 N N . SER A 1 312 ? -1.151 -2.689 -20.134 1.00 89.62 312 SER A N 1
ATOM 2584 C CA . SER A 1 312 ? -1.011 -1.946 -21.394 1.00 89.62 312 SER A CA 1
ATOM 2585 C C . SER A 1 312 ? -0.279 -0.614 -21.224 1.00 89.62 312 SER A C 1
ATOM 2587 O O . SER A 1 312 ? 0.510 -0.231 -22.091 1.00 89.62 312 SER A O 1
ATOM 2589 N N . GLU A 1 313 ? -0.485 0.062 -20.093 1.00 90.31 313 GLU A N 1
ATOM 2590 C CA . GLU A 1 313 ? 0.208 1.303 -19.755 1.00 90.31 313 GLU A CA 1
ATOM 2591 C C . GLU A 1 313 ? 1.704 1.087 -19.563 1.00 90.31 313 GLU A C 1
ATOM 2593 O O . GLU A 1 313 ? 2.514 1.764 -20.193 1.00 90.31 313 GLU A O 1
ATOM 2598 N N . SER A 1 314 ? 2.074 0.104 -18.741 1.00 93.12 314 SER A N 1
ATOM 2599 C CA . SER A 1 314 ? 3.470 -0.221 -18.458 1.00 93.12 314 SER A CA 1
ATOM 2600 C C . SER A 1 314 ? 4.201 -0.661 -19.724 1.00 93.12 314 SER A C 1
ATOM 2602 O O . SER A 1 314 ? 5.316 -0.214 -19.969 1.00 93.12 314 SER A O 1
ATOM 2604 N N . LEU A 1 315 ? 3.557 -1.452 -20.590 1.00 95.19 315 LEU A N 1
ATOM 2605 C CA . LEU A 1 315 ? 4.097 -1.816 -21.908 1.00 95.19 315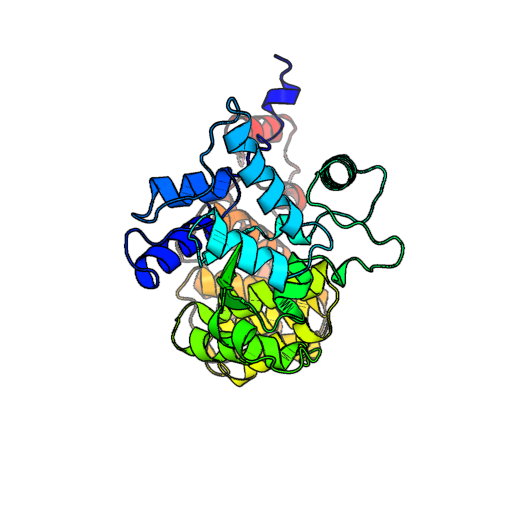 LEU A CA 1
ATOM 2606 C C . LEU A 1 315 ? 4.358 -0.582 -22.787 1.00 95.19 315 LEU A C 1
ATOM 2608 O O . LEU A 1 315 ? 5.405 -0.486 -23.434 1.00 95.19 315 LEU A O 1
ATOM 2612 N N . CYS A 1 316 ? 3.432 0.380 -22.791 1.00 94.31 316 CYS A N 1
ATOM 2613 C CA . CYS A 1 316 ? 3.595 1.634 -23.517 1.00 94.31 316 CYS A CA 1
ATOM 2614 C C . CYS A 1 316 ? 4.746 2.481 -22.959 1.00 94.31 316 CYS A C 1
ATOM 2616 O O . CYS A 1 316 ? 5.635 2.877 -23.720 1.00 94.31 316 CYS A O 1
ATOM 2618 N N . LEU A 1 317 ? 4.763 2.733 -21.649 1.00 94.00 317 LEU A N 1
ATOM 2619 C CA . LEU A 1 317 ? 5.801 3.532 -20.996 1.00 94.00 317 LEU A CA 1
ATOM 2620 C C . LEU A 1 317 ? 7.180 2.906 -21.210 1.00 94.00 317 LEU A C 1
ATOM 2622 O O . LEU A 1 317 ? 8.105 3.594 -21.646 1.00 94.00 317 LEU A O 1
ATOM 2626 N N . PHE A 1 318 ? 7.285 1.588 -21.036 1.00 96.62 318 PHE A N 1
ATOM 2627 C CA . PHE A 1 318 ? 8.516 0.845 -21.274 1.00 96.62 318 PHE A CA 1
ATOM 2628 C C . PHE A 1 318 ? 9.010 0.986 -22.712 1.00 96.62 318 PHE A C 1
ATOM 2630 O O . PHE A 1 318 ? 10.178 1.284 -22.960 1.00 96.62 318 PHE A O 1
ATOM 2637 N N . SER A 1 319 ? 8.115 0.843 -23.693 1.00 96.44 319 SER A N 1
ATOM 2638 C CA . SER A 1 319 ? 8.487 1.027 -25.095 1.00 96.44 319 SER A CA 1
ATOM 2639 C C . SER A 1 319 ? 9.030 2.439 -25.358 1.00 96.44 319 SER A C 1
ATOM 2641 O O . SER A 1 319 ? 10.019 2.604 -26.079 1.00 96.44 319 SER A O 1
ATOM 2643 N N . ALA A 1 320 ? 8.420 3.469 -24.764 1.00 94.81 320 ALA A N 1
ATOM 2644 C CA . ALA A 1 320 ? 8.854 4.850 -24.925 1.00 94.81 320 ALA A CA 1
ATOM 2645 C C . ALA A 1 320 ? 10.240 5.090 -24.300 1.00 94.81 320 ALA A C 1
ATOM 2647 O O . ALA A 1 320 ? 11.071 5.748 -24.932 1.00 94.81 320 ALA A O 1
ATOM 2648 N N . GLN A 1 321 ? 10.503 4.501 -23.129 1.00 95.19 321 GLN A N 1
ATOM 2649 C CA . GLN A 1 321 ? 11.813 4.503 -22.467 1.00 95.19 321 GLN A CA 1
ATOM 2650 C C . GLN A 1 321 ? 12.884 3.824 -23.336 1.00 95.19 321 GLN A C 1
ATOM 2652 O O . GLN A 1 321 ? 13.965 4.375 -23.542 1.00 95.19 321 GLN A O 1
ATOM 2657 N N . LEU A 1 322 ? 12.573 2.675 -23.946 1.00 96.38 322 LEU A N 1
ATOM 2658 C CA . LEU A 1 322 ? 13.483 2.004 -24.881 1.00 96.38 322 LEU A CA 1
ATOM 2659 C C . LEU A 1 322 ? 13.803 2.873 -26.109 1.00 96.38 322 LEU A C 1
ATOM 2661 O O . LEU A 1 322 ? 14.955 2.950 -26.540 1.00 96.38 322 LEU A O 1
ATOM 2665 N N . LEU A 1 323 ? 12.820 3.578 -26.680 1.00 93.75 323 LEU A N 1
ATOM 2666 C CA . LEU A 1 323 ? 13.097 4.507 -27.785 1.00 93.75 323 LEU A CA 1
ATOM 2667 C C . LEU A 1 323 ? 14.036 5.643 -27.375 1.00 93.75 323 LEU A C 1
ATOM 2669 O O . LEU A 1 323 ? 14.864 6.070 -28.184 1.00 93.75 323 LEU A O 1
ATOM 2673 N N . GLU A 1 324 ? 13.896 6.150 -26.155 1.00 92.06 324 GLU A N 1
ATOM 2674 C CA . GLU A 1 324 ? 14.788 7.169 -25.614 1.00 92.06 324 GLU A CA 1
ATOM 2675 C C . GLU A 1 324 ? 16.216 6.636 -25.471 1.00 92.06 324 GLU A C 1
ATOM 2677 O O . GLU A 1 324 ? 17.145 7.248 -25.993 1.00 92.06 324 GLU A O 1
ATOM 2682 N N . ILE A 1 325 ? 16.382 5.438 -24.908 1.00 92.62 325 ILE A N 1
ATOM 2683 C CA . ILE A 1 325 ? 17.671 4.732 -24.812 1.00 92.62 325 ILE A CA 1
ATOM 2684 C C . ILE A 1 325 ? 18.311 4.556 -26.188 1.00 92.62 325 ILE A C 1
ATOM 2686 O O . ILE A 1 325 ? 19.483 4.890 -26.371 1.00 92.62 325 ILE A O 1
ATOM 2690 N N . SER A 1 326 ? 17.550 4.083 -27.179 1.00 92.88 326 SER A N 1
ATOM 2691 C CA . SER A 1 326 ? 18.064 3.889 -28.538 1.00 92.88 326 SER A CA 1
ATOM 2692 C C . SER A 1 326 ? 18.598 5.192 -29.144 1.00 92.88 326 SER A C 1
ATOM 2694 O O . SER A 1 326 ? 19.631 5.182 -29.813 1.00 92.88 326 SER A O 1
ATOM 2696 N N . ARG A 1 327 ? 17.944 6.330 -28.879 1.00 89.94 327 ARG A N 1
ATOM 2697 C CA . ARG A 1 327 ? 18.405 7.650 -29.342 1.00 89.94 327 ARG A CA 1
ATOM 2698 C C . ARG A 1 327 ? 19.643 8.115 -28.584 1.00 89.94 327 ARG A C 1
ATOM 2700 O O . ARG A 1 327 ? 20.614 8.525 -29.215 1.00 89.94 327 ARG A O 1
ATOM 2707 N N . THR A 1 328 ? 19.609 8.031 -27.258 1.00 89.38 328 THR A N 1
ATOM 2708 C CA . THR A 1 328 ? 20.670 8.519 -26.369 1.00 89.38 328 THR A CA 1
ATOM 2709 C C . THR A 1 328 ? 21.970 7.743 -26.562 1.00 89.38 328 THR A C 1
ATOM 2711 O O . THR A 1 328 ? 23.034 8.345 -26.685 1.00 89.38 328 THR A O 1
ATOM 2714 N N . PHE A 1 329 ? 21.894 6.416 -26.662 1.00 88.06 329 PHE A N 1
ATOM 2715 C CA . PHE A 1 329 ? 23.071 5.551 -26.786 1.00 88.06 329 PHE A CA 1
ATOM 2716 C C . PHE A 1 329 ? 23.387 5.123 -28.221 1.00 88.06 329 PHE A C 1
ATOM 2718 O O . PHE A 1 329 ? 24.355 4.399 -28.439 1.00 88.06 329 PHE A O 1
ATOM 2725 N N . LYS A 1 330 ? 22.589 5.567 -29.203 1.00 87.12 330 LYS A N 1
ATOM 2726 C CA . LYS A 1 330 ? 22.697 5.163 -30.616 1.00 87.12 330 LYS A CA 1
ATOM 2727 C C . LYS A 1 330 ? 22.675 3.638 -30.807 1.00 87.12 330 LYS A C 1
ATOM 2729 O O . LYS A 1 330 ? 23.266 3.124 -31.755 1.00 87.12 330 LYS A O 1
ATOM 2734 N N . ASP A 1 331 ? 21.983 2.920 -29.922 1.00 84.62 331 ASP A N 1
ATOM 2735 C CA . ASP A 1 331 ? 21.855 1.469 -30.014 1.00 84.62 331 ASP A CA 1
ATOM 2736 C C . ASP A 1 331 ? 20.761 1.087 -31.016 1.00 84.62 331 ASP A C 1
ATOM 2738 O O . ASP A 1 331 ? 19.570 1.372 -30.829 1.00 84.62 331 ASP A O 1
ATOM 2742 N N . GLN A 1 332 ? 21.186 0.425 -32.090 1.00 81.75 332 GLN A N 1
ATOM 2743 C CA . GLN A 1 332 ? 20.320 -0.019 -33.176 1.00 81.75 332 GLN A CA 1
ATOM 2744 C C . GLN A 1 332 ? 19.431 -1.203 -32.772 1.00 81.75 332 GLN A C 1
ATOM 2746 O O . GLN A 1 332 ? 18.359 -1.360 -33.355 1.00 81.75 332 GLN A O 1
ATOM 2751 N N . MET A 1 333 ? 19.818 -1.994 -31.763 1.00 85.44 333 MET A N 1
ATOM 2752 C CA . MET A 1 333 ? 19.065 -3.183 -31.334 1.00 85.44 333 MET A CA 1
ATOM 2753 C C . MET A 1 333 ? 17.905 -2.849 -30.388 1.00 85.44 333 MET A C 1
ATOM 2755 O O . MET A 1 333 ? 16.879 -3.534 -30.399 1.00 85.44 333 MET A O 1
ATOM 2759 N N . THR A 1 334 ? 18.011 -1.755 -29.629 1.00 92.50 334 THR A N 1
ATOM 2760 C CA . THR A 1 334 ? 16.952 -1.311 -28.709 1.00 92.50 334 THR A CA 1
ATOM 2761 C C . THR A 1 334 ? 15.690 -0.824 -29.440 1.00 92.50 334 THR A C 1
ATOM 2763 O O . THR A 1 334 ? 14.574 -1.036 -28.965 1.00 92.50 334 THR A O 1
ATOM 2766 N N . ARG A 1 335 ? 15.808 -0.200 -30.622 1.00 92.62 335 ARG A N 1
ATOM 2767 C CA . ARG A 1 335 ? 14.639 0.338 -31.349 1.00 92.62 335 ARG A CA 1
ATOM 2768 C C . ARG A 1 335 ? 13.658 -0.741 -31.839 1.00 92.62 335 ARG A C 1
ATOM 2770 O O . ARG A 1 335 ? 12.459 -0.565 -31.613 1.00 92.62 335 ARG A O 1
ATOM 2777 N N . PRO A 1 336 ? 14.104 -1.845 -32.467 1.00 94.88 336 PRO A N 1
ATOM 2778 C CA . PRO A 1 336 ? 13.228 -2.973 -32.774 1.00 94.88 336 PRO A CA 1
ATOM 2779 C C . PRO A 1 336 ? 12.547 -3.551 -31.530 1.00 94.88 336 PRO A C 1
ATOM 2781 O O . PRO A 1 336 ? 11.367 -3.888 -31.578 1.00 94.88 336 PRO A O 1
ATOM 2784 N N . LEU A 1 337 ? 13.261 -3.631 -30.401 1.00 95.94 337 LEU A N 1
ATOM 2785 C CA . LEU A 1 337 ? 12.688 -4.110 -29.143 1.00 95.94 337 LEU A CA 1
ATOM 2786 C C . LEU A 1 337 ? 11.576 -3.181 -28.635 1.00 95.94 337 LEU A C 1
ATOM 2788 O O . LEU A 1 337 ? 10.494 -3.655 -28.288 1.00 95.94 337 LEU A O 1
ATOM 2792 N N . ALA A 1 338 ? 11.800 -1.865 -28.683 1.00 96.31 338 ALA A N 1
ATOM 2793 C CA . ALA A 1 338 ? 10.785 -0.868 -28.360 1.00 96.31 338 ALA A CA 1
ATOM 2794 C C . ALA A 1 338 ? 9.516 -1.055 -29.208 1.00 96.31 338 ALA A C 1
ATOM 2796 O O . ALA A 1 338 ? 8.406 -1.030 -28.683 1.00 96.31 338 ALA A O 1
ATOM 2797 N N . GLN A 1 339 ? 9.670 -1.293 -30.516 1.00 95.06 339 GLN A N 1
ATOM 2798 C CA . GLN A 1 339 ? 8.541 -1.551 -31.415 1.00 95.06 339 GLN A CA 1
ATOM 2799 C C . GLN A 1 339 ? 7.777 -2.828 -31.047 1.00 95.06 339 GLN A C 1
ATOM 2801 O O . GLN A 1 339 ? 6.549 -2.820 -31.097 1.00 95.06 339 GLN A O 1
ATOM 2806 N N . LYS A 1 340 ? 8.464 -3.904 -30.641 1.00 96.25 340 LYS A N 1
ATOM 2807 C CA . LYS A 1 340 ? 7.801 -5.143 -30.203 1.00 96.25 340 LYS A CA 1
ATOM 2808 C C . LYS A 1 340 ? 6.952 -4.923 -28.948 1.00 96.25 340 LYS A C 1
ATOM 2810 O O . LYS A 1 340 ? 5.788 -5.312 -28.941 1.00 96.25 340 LYS A O 1
ATOM 2815 N N . PHE A 1 341 ? 7.491 -4.250 -27.929 1.00 95.81 341 PHE A N 1
ATOM 2816 C CA . PHE A 1 341 ? 6.732 -3.926 -26.714 1.00 95.81 341 PHE A CA 1
ATOM 2817 C C . PHE A 1 341 ? 5.559 -2.981 -26.976 1.00 95.81 341 PHE A C 1
ATOM 2819 O O . PHE A 1 341 ? 4.478 -3.180 -26.428 1.00 95.81 341 PHE A O 1
ATOM 2826 N N . TRP A 1 342 ? 5.742 -2.002 -27.864 1.00 94.19 342 TRP A N 1
ATOM 2827 C CA . TRP A 1 342 ? 4.664 -1.120 -28.306 1.00 94.19 342 TRP A CA 1
ATOM 2828 C C . TRP A 1 342 ? 3.504 -1.901 -28.937 1.00 94.19 342 TRP A C 1
ATOM 2830 O O . TRP A 1 342 ? 2.352 -1.704 -28.556 1.00 94.19 342 TRP A O 1
ATOM 2840 N N . GLN A 1 343 ? 3.799 -2.816 -29.870 1.00 92.06 343 GLN A N 1
ATOM 2841 C CA . GLN A 1 343 ? 2.770 -3.650 -30.502 1.00 92.06 343 GLN A CA 1
ATOM 2842 C C . GLN A 1 343 ? 2.082 -4.559 -29.485 1.00 92.06 343 GLN A C 1
ATOM 2844 O O . GLN A 1 343 ? 0.855 -4.602 -29.453 1.00 92.06 343 GLN A O 1
ATOM 2849 N N . LYS A 1 344 ? 2.858 -5.191 -28.595 1.00 91.81 344 LYS A N 1
ATOM 2850 C CA . LYS A 1 344 ? 2.326 -5.992 -27.488 1.00 91.81 344 LYS A CA 1
ATOM 2851 C C . LYS A 1 344 ? 1.336 -5.169 -26.660 1.00 91.81 344 LYS A C 1
ATOM 2853 O O . LYS A 1 344 ? 0.205 -5.582 -26.459 1.00 91.81 344 LYS A O 1
ATOM 2858 N N . GLY A 1 345 ? 1.699 -3.958 -26.245 1.00 89.62 345 GLY A N 1
ATOM 2859 C CA . GLY A 1 345 ? 0.803 -3.095 -25.475 1.00 89.62 345 GLY A CA 1
ATOM 2860 C C . GLY A 1 345 ? -0.481 -2.692 -26.223 1.00 89.62 345 GLY A C 1
ATOM 2861 O O . GLY A 1 345 ? -1.558 -2.659 -25.620 1.00 89.62 345 GLY A O 1
ATOM 2862 N N . LEU A 1 346 ? -0.411 -2.488 -27.546 1.00 86.19 346 LEU A N 1
ATOM 2863 C CA . LEU A 1 346 ? -1.590 -2.263 -28.394 1.00 86.19 346 LEU A CA 1
ATOM 2864 C C . LEU A 1 346 ? -2.514 -3.490 -28.500 1.00 86.19 346 LEU A C 1
ATOM 2866 O O . LEU A 1 346 ? -3.692 -3.326 -28.821 1.00 86.19 346 LEU A O 1
ATOM 2870 N N . GLU A 1 347 ? -2.031 -4.711 -28.270 1.00 86.38 347 GLU A N 1
ATOM 2871 C CA . GLU A 1 347 ? -2.885 -5.908 -28.229 1.00 86.38 347 GLU A CA 1
ATOM 2872 C C . GLU A 1 347 ? -3.785 -5.916 -26.987 1.00 86.38 347 GLU A C 1
ATOM 2874 O O . GLU A 1 347 ? -4.941 -6.327 -27.079 1.00 86.38 347 GLU A O 1
ATOM 2879 N N . TYR A 1 348 ? -3.286 -5.416 -25.850 1.00 81.31 348 TYR A N 1
ATOM 2880 C CA . TYR A 1 348 ? -3.964 -5.530 -24.553 1.00 81.31 348 TYR A CA 1
ATOM 2881 C C . TYR A 1 348 ? -4.762 -4.287 -24.133 1.00 81.31 348 TYR A C 1
ATOM 2883 O O . TYR A 1 348 ? -5.734 -4.430 -23.393 1.00 81.31 348 TYR A O 1
ATOM 2891 N N . GLY A 1 349 ? -4.419 -3.078 -24.594 1.00 71.12 349 GLY A N 1
ATOM 2892 C CA . GLY A 1 349 ? -5.153 -1.873 -24.182 1.00 71.12 349 GLY A CA 1
ATOM 2893 C C . GLY A 1 349 ? -4.858 -0.628 -25.014 1.00 71.12 349 GLY A C 1
ATOM 2894 O O . GLY A 1 349 ? -3.998 0.177 -24.678 1.00 71.12 349 GLY A O 1
ATOM 2895 N N . ARG A 1 350 ? -5.630 -0.424 -26.090 1.00 66.38 350 ARG A N 1
ATOM 2896 C CA . ARG A 1 350 ? -5.447 0.692 -27.048 1.00 66.38 350 ARG A CA 1
ATOM 2897 C C . ARG A 1 350 ? -5.984 2.043 -26.580 1.00 66.38 350 ARG A C 1
ATOM 2899 O O . ARG A 1 350 ? -5.689 3.058 -27.206 1.00 66.38 350 ARG A O 1
ATOM 2906 N N . GLN A 1 351 ? -6.785 2.067 -25.518 1.00 68.06 351 GLN A N 1
ATOM 2907 C CA . GLN A 1 351 ? -7.422 3.281 -24.996 1.00 68.06 351 GLN A CA 1
ATOM 2908 C C . GLN A 1 351 ? -6.602 3.971 -23.892 1.00 68.06 351 GLN A C 1
ATOM 2910 O O . GLN A 1 351 ? -7.128 4.831 -23.196 1.00 68.06 351 GLN A O 1
ATOM 2915 N N . ASN A 1 352 ? -5.323 3.621 -23.725 1.00 72.75 352 ASN A N 1
ATOM 2916 C CA . ASN A 1 352 ? -4.467 4.252 -22.725 1.00 72.75 352 ASN A CA 1
ATOM 2917 C C . ASN A 1 352 ? -3.894 5.597 -23.225 1.00 72.75 352 ASN A C 1
ATOM 2919 O O . ASN A 1 352 ? -3.436 5.701 -24.367 1.00 72.75 352 ASN A O 1
ATOM 2923 N N . GLU A 1 353 ? -3.889 6.617 -22.359 1.00 81.69 353 GLU A N 1
ATOM 2924 C CA . GLU A 1 353 ? -3.340 7.956 -22.627 1.00 81.69 353 GLU A CA 1
ATOM 2925 C C . GLU A 1 353 ? -1.886 7.912 -23.128 1.00 81.69 353 GLU A C 1
ATOM 2927 O O . GLU A 1 353 ? -1.518 8.635 -24.061 1.00 81.69 353 GLU A O 1
ATOM 2932 N N . C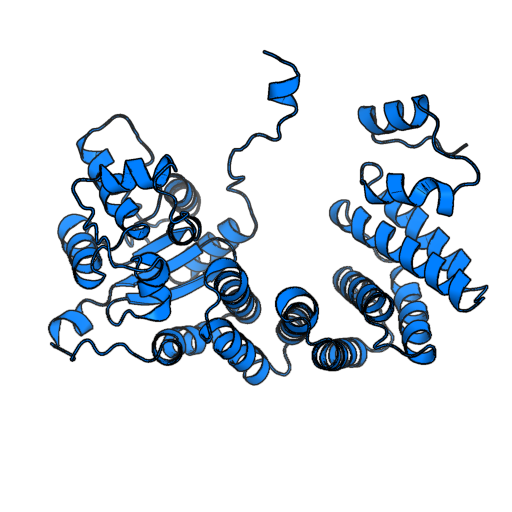YS A 1 354 ? -1.075 7.001 -22.582 1.00 85.94 354 CYS A N 1
ATOM 2933 C CA . CYS A 1 354 ? 0.315 6.808 -22.976 1.00 85.94 354 CYS A CA 1
ATOM 2934 C C . CYS A 1 354 ? 0.464 6.551 -24.485 1.00 85.94 354 CYS A C 1
ATOM 2936 O O . CYS A 1 354 ? 1.328 7.154 -25.136 1.00 85.94 354 CYS A O 1
ATOM 2938 N N . PHE A 1 355 ? -0.400 5.716 -25.082 1.00 84.56 355 PHE A N 1
ATOM 2939 C CA . PHE A 1 355 ? -0.322 5.423 -26.517 1.00 84.56 355 PHE A CA 1
ATOM 2940 C C . PHE A 1 355 ? -0.605 6.665 -27.352 1.00 84.56 355 PHE A C 1
ATOM 2942 O O . PHE A 1 355 ? 0.059 6.883 -28.362 1.00 84.56 355 PHE A O 1
ATOM 2949 N N . TYR A 1 356 ? -1.528 7.527 -26.933 1.00 81.25 356 TYR A N 1
ATOM 2950 C CA . TYR A 1 356 ? -1.770 8.785 -27.636 1.00 81.25 356 TYR A CA 1
ATOM 2951 C C . TYR A 1 356 ? -0.560 9.718 -27.548 1.00 81.25 356 TYR A C 1
ATOM 2953 O O . TYR A 1 356 ? -0.111 10.242 -28.571 1.00 81.25 356 TYR A O 1
ATOM 2961 N N . LYS A 1 357 ? 0.015 9.864 -26.349 1.00 85.62 357 LYS A N 1
ATOM 2962 C CA . LYS A 1 357 ? 1.191 10.711 -26.094 1.00 85.62 357 LYS A CA 1
ATOM 2963 C C . LYS A 1 357 ? 2.415 10.285 -26.909 1.00 85.62 357 LYS A C 1
ATOM 2965 O O . LYS A 1 357 ? 3.241 11.122 -27.281 1.00 85.62 357 LYS A O 1
ATOM 2970 N N . HIS A 1 358 ? 2.562 8.990 -27.183 1.00 88.62 358 HIS A N 1
ATOM 2971 C CA . HIS A 1 358 ? 3.743 8.443 -27.854 1.00 88.62 358 HIS A CA 1
ATOM 2972 C C . HIS A 1 358 ? 3.499 7.934 -29.278 1.00 88.62 358 HIS A C 1
ATOM 2974 O O . HIS A 1 358 ? 4.460 7.544 -29.938 1.00 88.62 358 HIS A O 1
ATOM 2980 N N . TYR A 1 359 ? 2.277 8.031 -29.811 1.00 85.75 359 TYR A N 1
ATOM 2981 C CA . TYR A 1 359 ? 1.913 7.462 -31.114 1.00 85.75 359 TYR A CA 1
ATOM 2982 C C . TYR A 1 359 ? 2.846 7.875 -32.258 1.00 85.75 359 TYR A C 1
ATOM 2984 O O . TYR A 1 359 ? 3.309 7.029 -33.022 1.00 85.75 359 TYR A O 1
ATOM 2992 N N . SER A 1 360 ? 3.160 9.169 -32.363 1.00 86.19 360 SER A N 1
ATOM 2993 C CA . SER A 1 360 ? 4.027 9.721 -33.415 1.00 86.19 360 SER A CA 1
ATOM 2994 C C . SER A 1 360 ? 5.496 9.311 -33.279 1.00 86.19 360 SER A C 1
ATOM 2996 O O . SER A 1 360 ? 6.262 9.436 -34.231 1.00 86.19 360 SER A O 1
ATOM 2998 N N . LYS A 1 361 ? 5.919 8.810 -32.109 1.00 87.12 361 LYS A N 1
ATOM 2999 C CA . LYS A 1 361 ? 7.274 8.272 -31.921 1.00 87.12 361 LYS A CA 1
ATOM 3000 C C . LYS A 1 361 ? 7.428 6.888 -32.560 1.00 87.12 361 LYS A C 1
ATOM 3002 O O . LYS A 1 361 ? 8.541 6.537 -32.951 1.00 87.12 361 LYS A O 1
ATOM 3007 N N . PHE A 1 362 ? 6.335 6.131 -32.666 1.00 88.25 362 PHE A N 1
ATOM 3008 C CA . PHE A 1 362 ? 6.315 4.759 -33.184 1.00 88.25 362 PHE A CA 1
ATOM 3009 C C . PHE A 1 362 ? 5.732 4.639 -34.590 1.00 88.25 362 PHE A C 1
ATOM 3011 O O . PHE A 1 362 ? 6.086 3.709 -35.313 1.00 88.25 362 PHE A O 1
ATOM 3018 N N . ASN A 1 363 ? 4.887 5.586 -34.996 1.00 82.50 363 ASN A N 1
ATOM 3019 C CA . ASN A 1 363 ? 4.217 5.592 -36.290 1.00 82.50 363 ASN A CA 1
ATOM 3020 C C . ASN A 1 363 ? 4.642 6.806 -37.116 1.00 82.50 363 ASN A C 1
ATOM 3022 O O . ASN A 1 363 ? 4.848 7.894 -36.585 1.00 82.50 363 ASN A O 1
ATOM 3026 N N . GLN A 1 364 ? 4.729 6.624 -38.434 1.00 71.19 364 GLN A N 1
ATOM 3027 C CA . GLN A 1 364 ? 5.174 7.668 -39.366 1.00 71.19 364 GLN A CA 1
ATOM 3028 C C . GLN A 1 364 ? 4.228 8.878 -39.420 1.00 71.19 364 GLN A C 1
ATOM 3030 O O . GLN A 1 364 ? 4.668 9.978 -39.734 1.00 71.19 364 GLN A O 1
ATOM 3035 N N . ASN A 1 365 ? 2.944 8.686 -39.100 1.00 70.75 365 ASN A N 1
ATOM 3036 C CA . ASN A 1 365 ? 1.918 9.725 -39.153 1.00 70.75 365 ASN A CA 1
ATOM 3037 C C . ASN A 1 365 ? 1.190 9.845 -37.805 1.00 70.75 365 ASN A C 1
ATOM 3039 O O . ASN A 1 365 ? 0.914 8.818 -37.178 1.00 70.75 365 ASN A O 1
ATOM 3043 N N . PRO A 1 366 ? 0.828 11.066 -37.365 1.00 66.12 366 PRO A N 1
ATOM 3044 C CA . PRO A 1 366 ? -0.053 11.242 -36.218 1.00 66.12 366 PRO A CA 1
ATOM 3045 C C . PRO A 1 366 ? -1.439 10.638 -36.509 1.00 66.12 366 PRO A C 1
ATOM 3047 O O . PRO A 1 366 ? -1.866 10.601 -37.670 1.00 66.12 366 PRO A O 1
ATOM 3050 N N . PRO A 1 367 ? -2.163 10.176 -35.476 1.00 68.31 367 PRO A N 1
ATOM 3051 C CA . PRO A 1 367 ? -3.481 9.590 -35.667 1.00 68.31 367 PRO A CA 1
ATOM 3052 C C . PRO A 1 367 ? -4.457 10.661 -36.171 1.00 68.31 367 PRO A C 1
ATOM 3054 O O . PRO A 1 367 ? -4.510 11.774 -35.639 1.00 68.31 367 PRO A O 1
ATOM 3057 N N . ARG A 1 368 ? -5.235 10.356 -37.217 1.00 74.62 368 ARG A N 1
ATOM 3058 C CA . ARG A 1 368 ? -6.233 11.298 -37.748 1.00 74.62 368 ARG A CA 1
ATOM 3059 C C . ARG A 1 368 ? -7.394 11.408 -36.756 1.00 74.62 368 ARG A C 1
ATOM 3061 O O . ARG A 1 368 ? -7.678 10.471 -36.016 1.00 74.62 368 ARG A O 1
ATOM 3068 N N . LYS A 1 369 ? -8.155 12.512 -36.795 1.00 73.19 369 LYS A N 1
ATOM 3069 C CA . LYS A 1 369 ? -9.345 12.710 -35.930 1.00 73.19 369 LYS A CA 1
ATOM 3070 C C . LYS A 1 369 ? -10.335 11.535 -35.981 1.00 73.19 369 LYS A C 1
ATOM 3072 O O . LYS A 1 369 ? -10.908 11.176 -34.961 1.00 73.19 369 LYS A O 1
ATOM 3077 N N . ARG A 1 370 ? -10.496 10.910 -37.152 1.00 68.81 370 ARG A N 1
ATOM 3078 C CA . ARG A 1 370 ? -11.333 9.712 -37.332 1.00 68.81 370 ARG A CA 1
ATOM 3079 C C . ARG A 1 370 ? -10.779 8.475 -36.612 1.00 68.81 370 ARG A C 1
ATOM 3081 O O . ARG A 1 370 ? -11.565 7.681 -36.118 1.00 68.81 370 ARG A O 1
ATOM 3088 N N . ASP A 1 371 ? -9.457 8.337 -36.524 1.00 66.81 371 ASP A N 1
ATOM 3089 C CA . ASP A 1 371 ? -8.789 7.203 -35.876 1.00 66.81 371 ASP A CA 1
ATOM 3090 C C . ASP A 1 371 ? -8.895 7.351 -34.350 1.00 66.81 371 ASP A C 1
ATOM 3092 O O . ASP A 1 371 ? -9.163 6.383 -33.646 1.00 66.81 371 ASP A O 1
ATOM 3096 N N . LEU A 1 372 ? -8.793 8.590 -33.848 1.00 67.50 372 LEU A N 1
ATOM 3097 C CA . LEU A 1 372 ? -9.074 8.934 -32.449 1.00 67.50 372 LEU A CA 1
ATOM 3098 C C . LEU A 1 372 ? -10.540 8.655 -32.083 1.00 67.50 372 LEU A C 1
ATOM 3100 O O . LEU A 1 372 ? -10.819 8.059 -31.047 1.00 67.50 372 LEU A O 1
ATOM 3104 N N . PHE A 1 373 ? -11.479 9.044 -32.952 1.00 65.56 373 PHE A N 1
ATOM 3105 C CA . PHE A 1 373 ? -12.911 8.806 -32.756 1.00 65.56 373 PHE A CA 1
ATOM 3106 C C . PHE A 1 373 ? -13.267 7.313 -32.813 1.00 65.56 373 PHE A C 1
ATOM 3108 O O . PHE A 1 373 ? -14.030 6.825 -31.983 1.00 65.56 373 PHE A O 1
ATOM 3115 N N . ALA A 1 374 ? -12.669 6.561 -33.741 1.00 64.12 374 ALA A N 1
ATOM 3116 C CA . ALA A 1 374 ? -12.827 5.113 -33.821 1.00 64.12 374 ALA A CA 1
ATOM 3117 C C . ALA A 1 374 ? -12.206 4.392 -32.613 1.00 64.12 374 ALA A C 1
ATOM 3119 O O . ALA A 1 374 ? -12.788 3.427 -32.119 1.00 64.12 374 ALA A O 1
ATOM 3120 N N . ASN A 1 375 ? -11.072 4.868 -32.090 1.00 63.91 375 ASN A N 1
ATOM 3121 C CA . ASN A 1 375 ? -10.491 4.313 -30.870 1.00 63.91 375 ASN A CA 1
ATOM 3122 C C . ASN A 1 375 ? -11.354 4.613 -29.636 1.00 63.91 375 ASN A C 1
ATOM 3124 O O . ASN A 1 375 ? -11.571 3.731 -28.808 1.00 63.91 375 ASN A O 1
ATOM 3128 N N . PHE A 1 376 ? -11.908 5.823 -29.543 1.00 65.12 376 PHE A N 1
ATOM 3129 C CA . PHE A 1 376 ? -12.847 6.187 -28.483 1.00 65.12 376 PHE A CA 1
ATOM 3130 C C . PHE A 1 376 ? -14.101 5.298 -28.498 1.00 65.12 376 PHE A C 1
ATOM 3132 O O . PHE A 1 376 ? -14.487 4.768 -27.462 1.00 65.12 376 PHE A O 1
ATOM 3139 N N . LEU A 1 377 ? -14.708 5.089 -29.670 1.00 61.69 377 LEU A N 1
ATOM 3140 C CA . LEU A 1 377 ? -15.954 4.324 -29.792 1.00 61.69 377 LEU A CA 1
ATOM 3141 C C . LEU A 1 377 ? -15.770 2.803 -29.756 1.00 61.69 377 LEU A C 1
ATOM 3143 O O . LEU A 1 377 ? -16.642 2.096 -29.261 1.00 61.69 377 LEU A O 1
ATOM 3147 N N . PHE A 1 378 ? -14.674 2.292 -30.318 1.00 64.06 378 PHE A N 1
ATOM 3148 C CA . PHE A 1 378 ? -14.526 0.863 -30.614 1.00 64.06 378 PHE A CA 1
ATOM 3149 C C . PHE A 1 378 ? -13.230 0.249 -30.077 1.00 64.06 378 PHE A C 1
ATOM 3151 O O . PHE A 1 378 ? -12.981 -0.932 -30.317 1.00 64.06 378 PHE A O 1
ATOM 3158 N N . GLY A 1 379 ? -12.374 1.034 -29.415 1.00 57.69 379 GLY A N 1
ATOM 3159 C CA . GLY A 1 379 ? -11.076 0.570 -28.915 1.00 57.69 379 GLY A CA 1
ATOM 3160 C C . GLY A 1 379 ? -10.107 0.134 -30.017 1.00 57.69 379 GLY A C 1
ATOM 3161 O O . GLY A 1 379 ? -9.219 -0.679 -29.770 1.00 57.69 379 GLY A O 1
ATOM 3162 N N . LYS A 1 380 ? -10.288 0.610 -31.258 1.00 52.88 380 LYS A N 1
ATOM 3163 C CA . LYS A 1 380 ? -9.477 0.220 -32.420 1.00 52.88 380 LYS A CA 1
ATOM 3164 C C . LYS A 1 380 ? -8.746 1.418 -33.024 1.00 52.88 380 LYS A C 1
ATOM 3166 O O . LYS A 1 380 ? -9.365 2.265 -33.657 1.00 52.88 380 LYS A O 1
ATOM 3171 N N . PHE A 1 381 ? -7.414 1.409 -32.955 1.00 53.16 381 PHE A N 1
ATOM 3172 C CA . PHE A 1 381 ? -6.595 2.030 -33.998 1.00 53.16 381 PHE A CA 1
ATOM 3173 C C . PHE A 1 381 ? -6.646 1.143 -35.245 1.00 53.16 381 PHE A C 1
ATOM 3175 O O . PHE A 1 381 ? -6.228 -0.017 -35.191 1.00 53.16 381 PHE A O 1
ATOM 3182 N N . GLN A 1 382 ? -7.170 1.667 -36.354 1.00 42.25 382 GLN A N 1
ATOM 3183 C CA . GLN A 1 382 ? -6.866 1.108 -37.668 1.00 42.25 382 GLN A CA 1
ATOM 3184 C C . GLN A 1 382 ? -5.440 1.539 -38.004 1.00 42.25 382 GLN A C 1
ATOM 3186 O O . GLN A 1 382 ? -5.196 2.693 -38.351 1.00 42.25 382 GLN A O 1
ATOM 3191 N N . VAL A 1 383 ? -4.491 0.623 -37.814 1.00 39.91 383 VAL A N 1
ATOM 3192 C CA . VAL A 1 383 ? -3.165 0.774 -38.413 1.00 39.91 383 VAL A CA 1
ATOM 3193 C C . VAL A 1 383 ? -3.365 0.630 -39.929 1.00 39.91 383 VAL A C 1
ATOM 3195 O O . VAL A 1 383 ? -4.085 -0.292 -40.322 1.00 39.91 383 VAL A O 1
ATOM 3198 N N . PRO A 1 384 ? -2.841 1.554 -40.754 1.00 36.72 384 PRO A N 1
ATOM 3199 C CA . PRO A 1 384 ? -2.853 1.410 -42.207 1.00 36.72 384 PRO A CA 1
ATOM 3200 C C . PRO A 1 384 ? -2.204 0.109 -42.674 1.00 36.72 384 PRO A C 1
ATOM 3202 O O . PRO A 1 384 ? -1.189 -0.286 -42.052 1.00 36.72 384 PRO A O 1
#

Secondary structure (DSSP, 8-state):
--HHHHHS---S---SSHHHHHHHHHHHHHS-TT-EEE--HHHHHHHHHH-SPEESS-S--S-HHHHHHHHHHHGGGTT--HHHHHHHHHHHH---EEEEEGGGG---S-TTSHHHHHHHT-TT----TT--GGGSHHHHHHHT-SSEEEEEE-SSEEEEEE-HHHHHTT-------HHHHHHHHHHHHTT-TTHHHHHHHHHHHIIIII--HHHHHHHHHHHHHTTT-HHHHHHHHHIIIIIT--HHHHHHHHHHHHHHHTT---SHHHHHHHHHHHHHHHHH--S-HHHHHHHHHHHHTTTTSPP-GGGHHHHHHHHHHHHHHHHHH--TTHHHHHHHHHHHHHHH-TT-HHHHHHHHHHSSSPPPHHHHHHHHHHS-----

Foldseek 3Di:
DDVVVVPPPPPDPPCPDPVLVVVLVCCQVPPDAQAEEEEAASSLVSCVVRGNYHYQQHNDPPDPVSVLSNLLLLLLLALDDLLVSQCCCCPVRVHFKYKYWCVSLQDDPDCVDPSVVVLVPRPRHDDDPPDDSCNRNNNCLQFFDPQWQFAFAALTITMIGGDPPSVVPVPPSPRDGRQVSCVVNLVNLLVPPCSLRRLLSVLCSCQVRVVDPNSVVSLVCQCVSPVPPLSSLQSSLVCCVPRVPVLLVSLVSLVVNDVVVPLADDDVVSLLSLLVVLVSCVVVVPDDPVRNVSSLNSNLRCLPDDDALVCLLSLLSSLVSLLVNCVVVVDPVSNVSSLSSNVVSLVHALPDPSCLVCVVVNDVDRQDPVQVVCCVVPVDRPDD

Organism: NCBI:txid1537102

Sequence (384 aa):
MPLDELKKVPYGELYNNKESKQLVEWINGNLNQNEAILSDMPTSSIIRCATRNRVVINPQYEDYDIRKKTRFLYTLGDYADDKWFGEEMYQIYKCEYVVVPKKFCLIPNDETDAINKLLKSNDYTKYSQTAEHGDRLCNRLLMKTSTFDLLFSNGHYFIYKYNKDRVSRNDKLGTTNSFEAIKPWLSRCSSDPKCPQQIYSTFSFLNEHVNSQLAREILEYGIKTYSENLLMIRLYAEAMDYDLERYSVANKYYRKLIYKMGDECKSREDFLLLSQYLGFLLETKEGNHKEIKSIVELSSKCLDLQYKGEDSESLCLFSAQLLEISRTFKDQMTRPLAQKFWQKGLEYGRQNECFYKHYSKFNQNPPRKRDLFANFLFGKFQVP

Mean predicted aligned error: 8.85 Å

Radius of gyration: 24.93 Å; Cα contacts (8 Å, |Δi|>4): 514; chains: 1; bounding box: 61×42×78 Å

InterPro domains:
  IPR018732 Dpy-19/Dpy-19-like [PF10034] (12-161)
  IPR018732 Dpy-19/Dpy-19-like [PTHR31488] (15-168)

Solvent-accessible surface area (backbone atoms only — not comparable to full-atom values): 21389 Å² total; per-residue (Å²): 130,65,70,70,66,73,66,44,74,74,95,55,86,71,72,88,38,74,56,50,51,49,50,45,54,48,46,70,75,74,50,63,76,59,45,38,35,37,35,53,46,69,61,24,49,53,45,53,75,70,44,67,41,37,56,70,35,66,83,57,86,86,45,71,75,59,45,51,52,53,55,56,57,52,33,38,52,32,49,33,54,64,65,59,52,44,50,50,37,36,72,75,67,64,25,50,34,38,43,44,55,48,67,43,61,61,61,71,97,44,84,85,39,69,66,48,48,51,49,74,69,34,94,80,51,46,86,59,97,84,62,56,82,68,56,18,23,41,43,25,60,62,38,48,40,82,42,46,45,58,74,48,49,41,82,50,37,38,31,34,35,52,40,70,71,54,66,72,63,69,60,79,87,58,80,46,58,44,58,66,55,39,46,66,35,57,60,59,37,70,76,43,92,59,31,51,58,24,44,48,31,49,21,50,52,27,45,78,74,63,69,40,75,55,19,57,55,48,46,54,48,46,44,66,74,35,66,82,40,66,65,34,40,47,55,50,19,50,41,22,42,77,76,62,66,37,50,76,61,13,50,56,36,49,50,53,50,51,63,71,54,54,94,60,39,88,48,70,67,49,44,52,52,51,40,50,50,52,49,49,31,68,76,70,60,81,48,51,73,69,55,53,48,51,52,54,60,45,50,60,55,37,69,83,60,84,82,50,52,86,48,14,55,57,30,34,52,39,16,53,52,31,44,49,48,19,64,77,71,66,39,76,69,39,41,62,50,16,52,51,35,37,54,54,13,54,75,43,34,59,79,41,69,59,50,69,78,44,39,58,81,79,35,99,60,69,80,49,74,67,40,54,51,38,23,73,77,67,55,38,73,79,75,132

pLDDT: mean 84.67, std 14.25, range [35.44, 97.75]

Nearest PDB structures (foldseek):
  7zlj-assembly1_A  TM=7.354E-01  e=1.006E-03  Caenorhabditis elegans
  5dse-assembly2_C  TM=4.289E-01  e=2.274E+00  Homo sapiens
  8fiq-assembly1_A  TM=2.771E-01  e=1.277E+00  synthetic construct
  9b9g-assembly1_D  TM=2.262E-01  e=2.485E+00  Homo sapiens
  1u6g-assembly1_A  TM=1.807E-01  e=4.050E+00  Homo sapiens